Protein AF-A0A3F2UBK2-F1 (afdb_monomer_lite)

Radius of gyration: 45.99 Å; chains: 1; bounding box: 93×70×122 Å

Sequence (654 aa):
MHARNYDQEHGFIRPSEVDFTRLNERGIDLSGRGFVRSNEHEFPAFAGLAPAINQAPTLALGSQAQVELGTRAETPASLTAFESLMGTPAGGILGFADDSTPEYSLARVQADAPEFAAMERPVNWAIPLAWDEVSMADVAAGKHDATFIAMAETIAEHQTEDSNPLLYVRPGWEANNEYPWKISSGPDNAFDPKLADDYVDAFQHVATLFRSVDDRFRIEWNQNYSKADANGVFHDLNEIYPGDDYVDVVGVDAYNVARFSGQDDPVTAWDYKADAPFGLNWFSDFAAAHGKPLALTEWGIDSDNFGSYADELAEFVRTNNVIYTNYWNADARTNGDDTLTDGSKPATAAAIADAFGPEGNSTLIPGKQSGLIVEAGTDAEGAALAGTASARIWAVASDPDVIDRVTFDTTGWNAIDATHFEKNGVYGSAVLDTGAGVITYTLDNARDATDALTDTDSVTDDFSVTVRDRSGATATQTAQFAIEGANDAIYSGEAGNDVSDLDNAGEQVAERAAEATDTVRTGFTHLLDDNIEKLELSHAGDAWGIGKDILSGGADSFVFDTPPDPRRDADVIADFDPTLDRFELDQDVFRNSPVGELAASAFVTDRSASADDHVIYDGMTGALFYDSDGGADHLQFANLTPLLVPSSDDFFFV

Secondary structure (DSSP, 8-state):
-------SSS-PPPTT---GGGSGGGT---TT---------PPP-------------------PPP--EEE--SSHHHHHHHHHHHTS--S-EEEE--SS-HHHHHHHHHHHHHHHHTTTS-EEEEE-S-BTTB-HHHHHTTTTHHHHHHHHHHHHHHS-TTT-SSEEEEETTTTTSSSTT-SEETTTTEE-HHHHHHHHHHHHHHHHHHHHH-TTEEEEEEEETT-B-TTSPBP-GGGG---TTT-SEEEEE--B-HHHHS--SHHHHHHHHHHSTT-HHHHHHHHHHTT--EEEEEE-B--SS-HHHHHHHHHHHHHTTEEEEEE--SB-TTS-B---TTSS-HHHHHHHHHHHSPPPPPEEEEPPPSS-EE--EE-TTSPEE--B-EEEEEEEEE-SSTT---EEE-TTSEESSSSEEEEE-SSEEEEEETTTTEEEEEE-TTSTTTTT--TT-EEEEEEEEEEE-SSS-EEEEEEEEEEE----EE---SSS--EEE-SSTT-EE---TT-S--EEEESS--PPPTT--EEEE--SSSSS--S--EE--SS-EEEE-S--BTTTB-EEESS--TTT-EEEE-TTTSTTS-SEEPPTTSEEESS---TT--EEE-TTT-EEEE-SSSSS--EEEEEESS-----GGGEEE-

Foldseek 3Di:
DDDDDDDDDDDDDDPPDDDPPPPVVPPDDPPPDDDDDDPDDDDDDPDDDDDDDDDDDPPPPDQDDFFFAAAADQALVSQVLLCVLLVHHGQEHEEEQDQADLVSSLVRLLVRLLRRLVSLHAYAYEAELAHPPGALQCLLVVVSLVSLLSSLLSNDVSQDCVSYVAHHYEYHAALCDPGSLHQADDPFRHGDLVSLVSLLSSLQSSLVSNCVNPVSYAYEHEHEAQDAISVRDDDDCVSNDNDLVSHQEYEYAQEDQCPPPVPVDQVVSLVCQCDHDRHPVVSLVVCVVSVHAYEDAEYFYQAQPNLVNLLVVLVSCSVGRYNHYYYHQAQPVVRHGRHPSVVPRSNNSVSNSLSNPDFDQWDWDKAPKADAFEAWAADLQQHIDDTRFKTKIAGDGDGPRPNWPWFKDCVPWDDPDPQWTKDDWQQWIWIGGRVRRMIMTGGDNPHPSQVQAAQPDKDWTWDKIWIATPSGRIDIDIDIHIYGYYAHEDEPDDQDAEEAEDPHARYAYHDDAPGDAYEYEYLAAHEHDPPHEEYDPDPPDDDGHWAAYEDEYDQYEAEDDAAFDQVTAAYEDAHDDQVRAAYEYECVRLDDADFFQADQQQEEEPDQFAQSHAWYAYLVFQWIWGDRGSDNDTGTRYGYPPSDDHGSRRYGYD

Structure (mmCIF, N/CA/C/O backbone):
data_AF-A0A3F2UBK2-F1
#
_entry.id   AF-A0A3F2UBK2-F1
#
loop_
_atom_site.group_PDB
_atom_site.id
_atom_site.type_symbol
_atom_site.label_atom_id
_atom_site.label_alt_id
_atom_site.label_comp_id
_atom_site.label_asym_id
_atom_site.label_entity_id
_atom_site.label_seq_id
_atom_site.pdbx_PDB_ins_code
_atom_site.Cartn_x
_atom_site.Cartn_y
_atom_site.Cartn_z
_atom_site.occupancy
_atom_site.B_iso_or_equiv
_atom_site.auth_seq_id
_atom_site.auth_comp_id
_atom_site.auth_asym_id
_atom_site.auth_atom_id
_atom_site.pdbx_PDB_model_num
ATOM 1 N N . MET A 1 1 ? -13.807 10.734 -36.671 1.00 27.31 1 MET A N 1
ATOM 2 C CA . MET A 1 1 ? -14.129 12.060 -37.253 1.00 27.31 1 MET A CA 1
ATOM 3 C C . MET A 1 1 ? -15.041 12.778 -36.256 1.00 27.31 1 MET A C 1
ATOM 5 O O . MET A 1 1 ? -16.164 12.339 -36.063 1.00 27.31 1 MET A O 1
ATOM 9 N N . HIS A 1 2 ? -14.520 13.769 -35.524 1.00 26.89 2 HIS A N 1
ATOM 10 C CA . HIS A 1 2 ? -15.224 14.465 -34.437 1.00 26.89 2 HIS A CA 1
ATOM 11 C C . HIS A 1 2 ? -16.294 15.436 -34.955 1.00 26.89 2 HIS A C 1
ATOM 13 O O . HIS A 1 2 ? -16.013 16.223 -35.857 1.00 26.89 2 HIS A O 1
ATOM 19 N N . ALA A 1 3 ? -17.454 15.479 -34.297 1.00 24.67 3 ALA A N 1
ATOM 20 C CA . ALA A 1 3 ? -18.293 16.673 -34.255 1.00 24.67 3 ALA A CA 1
ATOM 21 C C . ALA A 1 3 ? -18.170 17.287 -32.854 1.00 24.67 3 ALA A C 1
ATOM 23 O O . ALA A 1 3 ? -18.709 16.767 -31.881 1.00 24.67 3 ALA A O 1
ATOM 24 N N . ARG A 1 4 ? -17.388 18.367 -32.764 1.00 31.30 4 ARG A N 1
ATOM 25 C CA . ARG A 1 4 ? -17.315 19.262 -31.605 1.00 31.30 4 ARG A CA 1
ATOM 26 C C . ARG A 1 4 ? -18.463 20.263 -31.721 1.00 31.30 4 ARG A C 1
ATOM 28 O O . ARG A 1 4 ? -18.585 20.888 -32.771 1.00 31.30 4 ARG A O 1
ATOM 35 N N . ASN A 1 5 ? -19.231 20.470 -30.656 1.00 28.77 5 ASN A N 1
ATOM 36 C CA . ASN A 1 5 ? -20.036 21.681 -30.517 1.00 28.77 5 ASN A CA 1
ATOM 37 C C . ASN A 1 5 ? -19.315 22.632 -29.564 1.00 28.77 5 ASN A C 1
ATOM 39 O O . ASN A 1 5 ? -19.256 22.414 -28.359 1.00 28.77 5 ASN A O 1
ATOM 43 N N . TYR A 1 6 ? -18.732 23.659 -30.171 1.00 25.03 6 TYR A N 1
ATOM 44 C CA . TYR A 1 6 ? -18.186 24.856 -29.554 1.00 25.03 6 TYR A CA 1
ATOM 45 C C . TYR A 1 6 ? -19.222 25.962 -29.800 1.00 25.03 6 TYR A C 1
ATOM 47 O O . TYR A 1 6 ? -19.538 26.231 -30.959 1.00 25.03 6 TYR A O 1
ATOM 55 N N . ASP A 1 7 ? -19.781 26.556 -28.745 1.00 31.80 7 ASP A N 1
ATOM 56 C CA . ASP A 1 7 ? -20.582 27.785 -28.835 1.00 31.80 7 ASP A CA 1
ATOM 57 C C . ASP A 1 7 ? -19.745 28.949 -28.283 1.00 31.80 7 ASP A C 1
ATOM 59 O O . ASP A 1 7 ? -19.176 28.861 -27.194 1.00 31.80 7 ASP A O 1
ATOM 63 N N . GLN A 1 8 ? -19.618 30.009 -29.081 1.00 34.53 8 GLN A N 1
ATOM 64 C CA . GLN A 1 8 ? -18.670 31.109 -28.908 1.00 34.53 8 GLN A CA 1
ATOM 65 C C . GLN A 1 8 ? -19.148 32.249 -27.999 1.00 34.53 8 GLN A C 1
ATOM 67 O O . GLN A 1 8 ? -18.386 33.197 -27.829 1.00 34.53 8 GLN A O 1
ATOM 72 N N . GLU A 1 9 ? -20.337 32.200 -27.386 1.00 34.19 9 GLU A N 1
ATOM 73 C CA . GLU A 1 9 ? -20.839 33.379 -26.649 1.00 34.19 9 GLU A CA 1
ATOM 74 C C . GLU A 1 9 ? -21.073 33.234 -25.133 1.00 34.19 9 GLU A C 1
ATOM 76 O O . GLU A 1 9 ? -21.303 34.261 -24.502 1.00 34.19 9 GLU A O 1
ATOM 81 N N . HIS A 1 10 ? -20.957 32.055 -24.492 1.00 41.38 10 HIS A N 1
ATOM 82 C CA . HIS A 1 10 ? -21.396 31.936 -23.076 1.00 41.38 10 HIS A CA 1
ATOM 83 C C . HIS A 1 10 ? -20.532 31.131 -22.078 1.00 41.38 10 HIS A C 1
ATOM 85 O O . HIS A 1 10 ? -20.953 30.968 -20.937 1.00 41.38 10 HIS A O 1
ATOM 91 N N . GLY A 1 11 ? -19.301 30.724 -22.407 1.00 35.19 11 GLY A N 1
ATOM 92 C CA . GLY A 1 11 ? -18.378 30.123 -21.422 1.00 35.19 11 GLY A CA 1
ATOM 93 C C . GLY A 1 11 ? -18.805 28.750 -20.857 1.00 35.19 11 GLY A C 1
ATOM 94 O O . GLY A 1 11 ? -19.881 28.236 -21.144 1.00 35.19 11 GLY A O 1
ATOM 95 N N . PHE A 1 12 ? -17.910 28.117 -20.089 1.00 29.16 12 PHE A N 1
ATOM 96 C CA . PHE A 1 12 ? -18.082 26.765 -19.536 1.00 29.16 12 PHE A CA 1
ATOM 97 C C . PHE A 1 12 ? -19.165 26.712 -18.444 1.00 29.16 12 PHE A C 1
ATOM 99 O O . PHE A 1 12 ? -19.063 27.419 -17.442 1.00 29.16 12 PHE A O 1
ATOM 106 N N . ILE A 1 13 ? -20.142 25.809 -18.581 1.00 31.69 13 ILE A N 1
ATOM 107 C CA . ILE A 1 13 ? -21.037 25.407 -17.483 1.00 31.69 13 ILE A CA 1
ATOM 108 C C . ILE A 1 13 ? -20.460 24.135 -16.846 1.00 31.69 13 ILE A C 1
ATOM 110 O O . ILE A 1 13 ? -20.174 23.167 -17.549 1.00 31.69 13 ILE A O 1
ATOM 114 N N . ARG A 1 14 ? -20.252 24.155 -15.522 1.00 32.41 14 ARG A N 1
ATOM 115 C CA . ARG A 1 14 ? -19.704 23.031 -14.741 1.00 32.41 14 ARG A CA 1
ATOM 116 C C . ARG A 1 14 ? -20.773 21.946 -14.497 1.00 32.41 14 ARG A C 1
ATOM 118 O O . ARG A 1 14 ? -21.949 22.294 -14.410 1.00 32.41 14 ARG A O 1
ATOM 125 N N . PRO A 1 15 ? -20.403 20.669 -14.283 1.00 30.92 15 PRO A N 1
ATOM 126 C CA . PRO A 1 15 ? -21.354 19.570 -14.053 1.00 30.92 15 PRO A CA 1
ATOM 127 C C . PRO A 1 15 ? -22.117 19.569 -12.710 1.00 30.92 15 PRO A C 1
ATOM 129 O O . PRO A 1 15 ? -22.737 18.564 -12.381 1.00 30.92 15 PRO A O 1
ATOM 132 N N . SER A 1 16 ? -22.107 20.649 -11.923 1.00 34.97 16 SER A N 1
ATOM 133 C CA . SER A 1 16 ? -22.693 20.675 -10.570 1.00 34.97 16 SER A CA 1
ATOM 134 C C . SER A 1 16 ? -24.011 21.455 -10.436 1.00 34.97 16 SER A C 1
ATOM 136 O O . SER A 1 16 ? -24.446 21.705 -9.317 1.00 34.97 16 SER A O 1
ATOM 138 N N . GLU A 1 17 ? -24.674 21.847 -11.529 1.00 37.78 17 GLU A N 1
ATOM 139 C CA . GLU A 1 17 ? -25.935 22.618 -11.473 1.00 37.78 17 GLU A CA 1
ATOM 140 C C . GLU A 1 17 ? -27.055 22.030 -12.351 1.00 37.78 17 GLU A C 1
ATOM 142 O O . GLU A 1 17 ? -27.660 22.721 -13.171 1.00 37.78 17 GLU A O 1
ATOM 147 N N . VAL A 1 18 ? -27.378 20.744 -12.172 1.00 36.78 18 VAL A N 1
ATOM 148 C CA . VAL A 1 18 ? -28.611 20.163 -12.735 1.00 36.78 18 VAL A CA 1
ATOM 149 C C . VAL A 1 18 ? -29.596 19.860 -11.608 1.00 36.78 18 VAL A C 1
ATOM 151 O O . VAL A 1 18 ? -29.528 18.826 -10.951 1.00 36.78 18 VAL A O 1
ATOM 154 N N . ASP A 1 19 ? -30.531 20.785 -11.391 1.00 34.44 19 ASP A N 1
ATOM 155 C CA . ASP A 1 19 ? -31.712 20.583 -10.548 1.00 34.44 19 ASP A CA 1
ATOM 156 C C . ASP A 1 19 ? -32.736 19.713 -11.303 1.00 34.44 19 ASP A C 1
ATOM 158 O O . ASP A 1 19 ? -33.388 20.150 -12.260 1.00 34.44 19 ASP A O 1
ATOM 162 N N . PHE A 1 20 ? -32.873 18.455 -10.876 1.00 38.94 20 PHE A N 1
ATOM 163 C CA . PHE A 1 20 ? -33.755 17.453 -11.485 1.00 38.94 20 PHE A CA 1
ATOM 164 C C . PHE A 1 20 ? -35.255 17.703 -11.250 1.00 38.94 20 PHE A C 1
ATOM 166 O O . PHE A 1 20 ? -36.094 16.971 -11.778 1.00 38.94 20 PHE A O 1
ATOM 173 N N . THR A 1 21 ? -35.636 18.764 -10.536 1.00 35.66 21 THR A N 1
ATOM 174 C CA . THR A 1 21 ? -37.041 19.027 -10.187 1.00 35.66 21 THR A CA 1
ATOM 175 C C . THR A 1 21 ? -37.820 19.763 -11.291 1.00 35.66 21 THR A C 1
ATOM 177 O O . THR A 1 21 ? -39.036 19.921 -11.195 1.00 35.66 21 THR A O 1
ATOM 180 N N . ARG A 1 22 ? -37.168 20.189 -12.387 1.00 37.19 22 ARG A N 1
ATOM 181 C CA . ARG A 1 22 ? -37.792 21.038 -13.429 1.00 37.19 22 ARG A CA 1
ATOM 182 C C . ARG A 1 22 ? -38.066 20.395 -14.793 1.00 37.19 22 ARG A C 1
ATOM 184 O O . ARG A 1 22 ? -38.371 21.108 -15.749 1.00 37.19 22 ARG A O 1
ATOM 191 N N . LEU A 1 23 ? -38.018 19.067 -14.909 1.00 39.59 23 LEU A N 1
ATOM 192 C CA . LEU A 1 23 ? -38.241 18.380 -16.195 1.00 39.59 23 LEU A CA 1
ATOM 193 C C . LEU A 1 23 ? -39.677 17.880 -16.442 1.00 39.59 23 LEU A C 1
ATOM 195 O O . LEU A 1 23 ? -40.017 17.594 -17.589 1.00 39.59 23 LEU A O 1
ATOM 199 N N . ASN A 1 24 ? -40.567 17.890 -15.443 1.00 38.03 24 ASN A N 1
ATOM 200 C CA . ASN A 1 24 ? -41.966 17.470 -15.637 1.00 38.03 24 ASN A CA 1
ATOM 201 C C . ASN A 1 24 ? -42.891 18.543 -16.246 1.00 38.03 24 ASN A C 1
ATOM 203 O O . ASN A 1 24 ? -43.975 18.211 -16.718 1.00 38.03 24 ASN A O 1
ATOM 207 N N . GLU A 1 25 ? -42.475 19.810 -16.328 1.00 41.00 25 GLU A N 1
ATOM 208 C CA . GLU A 1 25 ? -43.293 20.876 -16.940 1.00 41.00 25 GLU A CA 1
ATOM 209 C C . GLU A 1 25 ? -43.112 20.996 -18.467 1.00 41.00 25 GLU A C 1
ATOM 211 O O . GLU A 1 25 ? -43.756 21.826 -19.108 1.00 41.00 25 GLU A O 1
ATOM 216 N N . ARG A 1 26 ? -42.255 20.164 -19.083 1.00 41.78 26 ARG A N 1
ATOM 217 C CA . ARG A 1 26 ? -41.932 20.230 -20.524 1.00 41.78 26 ARG A CA 1
ATOM 218 C C . ARG A 1 26 ? -42.408 19.042 -21.368 1.00 41.78 26 ARG A C 1
ATOM 220 O O . ARG A 1 26 ? -42.076 18.981 -22.547 1.00 41.78 26 ARG A O 1
ATOM 227 N N . GLY A 1 27 ? -43.233 18.151 -20.816 1.00 37.38 27 GLY A N 1
ATOM 228 C CA . GLY A 1 27 ? -43.979 17.162 -21.607 1.00 37.38 27 GLY A CA 1
ATOM 229 C C . GLY A 1 27 ? -43.125 16.115 -22.332 1.00 37.38 27 GLY A C 1
ATOM 230 O O . GLY A 1 27 ? -43.483 15.705 -23.434 1.00 37.38 27 GLY A O 1
ATOM 231 N N . ILE A 1 28 ? -42.008 15.684 -21.737 1.00 39.81 28 ILE A N 1
ATOM 232 C CA . ILE A 1 28 ? -41.217 14.555 -22.246 1.00 39.81 28 ILE A CA 1
ATOM 233 C C . ILE A 1 28 ? -41.655 13.290 -21.504 1.00 39.81 28 ILE A C 1
ATOM 235 O O . ILE A 1 28 ? -41.402 13.137 -20.313 1.00 39.81 28 ILE A O 1
ATOM 239 N N . ASP A 1 29 ? -42.336 12.399 -22.219 1.00 39.56 29 ASP A N 1
ATOM 240 C CA . ASP A 1 29 ? -42.738 11.076 -21.740 1.00 39.56 29 ASP A CA 1
ATOM 241 C C . ASP A 1 29 ? -41.525 10.126 -21.730 1.00 39.56 29 ASP A C 1
ATOM 243 O O . ASP A 1 29 ? -40.893 9.900 -22.764 1.00 39.56 29 ASP A O 1
ATOM 247 N N . LEU A 1 30 ? -41.189 9.589 -20.552 1.00 45.59 30 LEU A N 1
ATOM 248 C CA . LEU A 1 30 ? -40.104 8.618 -20.346 1.00 45.59 30 LEU A CA 1
ATOM 249 C C . LEU A 1 30 ? -40.609 7.178 -20.155 1.00 45.59 30 LEU A C 1
ATOM 251 O O . LEU A 1 30 ? -39.835 6.291 -19.789 1.00 45.59 30 LEU A O 1
ATOM 255 N N . SER A 1 31 ? -41.878 6.892 -20.446 1.00 34.06 31 SER A N 1
ATOM 256 C CA . SER A 1 31 ? -42.402 5.527 -20.406 1.00 34.06 31 SER A CA 1
ATOM 257 C C . SER A 1 31 ? -42.026 4.745 -21.675 1.00 34.06 31 SER A C 1
ATOM 259 O O . SER A 1 31 ? -42.809 4.563 -22.602 1.00 34.06 31 SER A O 1
ATOM 261 N N . GLY A 1 32 ? -40.777 4.270 -21.748 1.00 34.62 32 GLY A N 1
ATOM 262 C CA . GLY A 1 32 ? -40.382 3.374 -22.844 1.00 34.62 32 GLY A CA 1
ATOM 263 C C . GLY A 1 32 ? -38.911 2.998 -22.995 1.00 34.62 32 GLY A C 1
ATOM 264 O O . GLY A 1 32 ? -38.587 2.296 -23.949 1.00 34.62 32 GLY A O 1
ATOM 265 N N . ARG A 1 33 ? -37.998 3.422 -22.113 1.00 31.66 33 ARG A N 1
ATOM 266 C CA . ARG A 1 33 ? -36.583 3.026 -22.214 1.00 31.66 33 ARG A CA 1
ATOM 267 C C . ARG A 1 33 ? -36.104 2.416 -20.907 1.00 31.66 33 ARG A C 1
ATOM 269 O O . ARG A 1 33 ? -35.855 3.120 -19.937 1.00 31.66 33 ARG A O 1
ATOM 276 N N . GLY A 1 34 ? -36.007 1.089 -20.904 1.00 27.08 34 GLY A N 1
ATOM 277 C CA . GLY A 1 34 ? -35.256 0.358 -19.894 1.00 27.08 34 GLY A CA 1
ATOM 278 C C . GLY A 1 34 ? -33.778 0.728 -19.985 1.00 27.08 34 GLY A C 1
ATOM 279 O O . GLY A 1 34 ? -33.221 0.817 -21.079 1.00 27.08 34 GLY A O 1
ATOM 280 N N . PHE A 1 35 ? -33.160 0.953 -18.831 1.00 25.28 35 PHE A N 1
ATOM 281 C CA . PHE A 1 35 ? -31.713 1.019 -18.706 1.00 25.28 35 PHE A CA 1
ATOM 282 C C . PHE A 1 35 ? -31.138 -0.367 -19.021 1.00 25.28 35 PHE A C 1
ATOM 284 O O . PHE A 1 35 ? -31.395 -1.329 -18.301 1.00 25.28 35 PHE A O 1
ATOM 291 N N . VAL A 1 36 ? -30.372 -0.465 -20.106 1.00 25.42 36 VAL A N 1
ATOM 292 C CA . VAL A 1 36 ? -29.527 -1.619 -20.426 1.00 25.42 36 VAL A CA 1
ATOM 293 C C . VAL A 1 36 ? -28.095 -1.102 -20.497 1.00 25.42 36 VAL A C 1
ATOM 295 O O . VAL A 1 36 ? -27.824 -0.145 -21.220 1.00 25.42 36 VAL A O 1
ATOM 298 N N . ARG A 1 37 ? -27.198 -1.719 -19.716 1.00 28.27 37 ARG A N 1
ATOM 299 C CA . ARG A 1 37 ? -25.742 -1.542 -19.812 1.00 28.27 37 ARG A CA 1
ATOM 300 C C . ARG A 1 37 ? -25.311 -1.868 -21.244 1.00 28.27 37 ARG A C 1
ATOM 302 O O . ARG A 1 37 ? -25.511 -2.997 -21.681 1.00 28.27 37 ARG A O 1
ATOM 309 N N . SER A 1 38 ? -24.742 -0.910 -21.970 1.00 27.09 38 SER A N 1
ATOM 310 C CA . SER A 1 38 ? -24.251 -1.132 -23.331 1.00 27.09 38 SER A CA 1
ATOM 311 C C . SER A 1 38 ? -22.740 -1.370 -23.329 1.00 27.09 38 SER A C 1
ATOM 313 O O . SER A 1 38 ? -21.962 -0.424 -23.421 1.00 27.09 38 SER A O 1
ATOM 315 N N . ASN A 1 39 ? -22.346 -2.642 -23.275 1.00 29.31 39 ASN A N 1
ATOM 316 C CA . ASN A 1 39 ? -21.213 -3.104 -24.070 1.00 29.31 39 ASN A CA 1
ATOM 317 C C . ASN A 1 39 ? -21.743 -3.235 -25.497 1.00 29.31 39 ASN A C 1
ATOM 319 O O . ASN A 1 39 ? -22.576 -4.105 -25.714 1.00 29.31 39 ASN A O 1
ATOM 323 N N . GLU A 1 40 ? -21.331 -2.358 -26.413 1.00 28.78 40 GLU A N 1
ATOM 324 C CA . GLU A 1 40 ? -21.306 -2.592 -27.867 1.00 28.78 40 GLU A CA 1
ATOM 325 C C . GLU A 1 40 ? -20.831 -1.316 -28.585 1.00 28.78 40 GLU A C 1
ATOM 327 O O . GLU A 1 40 ? -21.586 -0.363 -28.767 1.00 28.78 40 GLU A O 1
ATOM 332 N N . HIS A 1 41 ? -19.574 -1.313 -29.035 1.00 27.73 41 HIS A N 1
ATOM 333 C CA . HIS A 1 41 ? -19.190 -0.624 -30.264 1.00 27.73 41 HIS A CA 1
ATOM 334 C C . HIS A 1 41 ? -18.213 -1.507 -31.051 1.00 27.73 41 HIS A C 1
ATOM 336 O O . HIS A 1 41 ? -17.184 -1.944 -30.544 1.00 27.73 41 HIS A O 1
ATOM 342 N N . GLU A 1 42 ? -18.613 -1.811 -32.284 1.00 24.31 42 GLU A N 1
ATOM 343 C CA . GLU A 1 42 ? -17.967 -2.712 -33.236 1.00 24.31 42 GLU A CA 1
ATOM 344 C C . GLU A 1 42 ? -16.611 -2.173 -33.736 1.00 24.31 42 GLU A C 1
ATOM 346 O O . GLU A 1 42 ? -16.528 -1.059 -34.256 1.00 24.31 42 GLU A O 1
ATOM 351 N N . PHE A 1 43 ? -15.570 -3.010 -33.670 1.00 26.58 43 PHE A N 1
ATOM 352 C CA . PHE A 1 43 ? -14.348 -2.897 -34.477 1.00 26.58 43 PHE A CA 1
ATOM 353 C C . PHE A 1 43 ? -14.468 -3.776 -35.741 1.00 26.58 43 PHE A C 1
ATOM 355 O O . PHE A 1 43 ? -15.165 -4.795 -35.717 1.00 26.58 43 PHE A O 1
ATOM 362 N N . PRO A 1 44 ? -13.811 -3.427 -36.866 1.00 26.73 44 PRO A N 1
ATOM 363 C CA . PRO A 1 44 ? -13.922 -4.193 -38.102 1.00 26.73 44 PRO A CA 1
ATOM 364 C C . PRO A 1 44 ? -13.219 -5.561 -38.002 1.00 26.73 44 PRO A C 1
ATOM 366 O O . PRO A 1 44 ? -12.048 -5.667 -37.660 1.00 26.73 44 PRO A O 1
ATOM 369 N N . ALA A 1 45 ? -13.992 -6.590 -38.345 1.00 24.27 45 ALA A N 1
ATOM 370 C CA . ALA A 1 45 ? -13.698 -8.014 -38.510 1.00 24.27 45 ALA A CA 1
ATOM 371 C C . ALA A 1 45 ? -12.226 -8.469 -38.677 1.00 24.27 45 ALA A C 1
ATOM 373 O O . ALA A 1 45 ? -11.661 -8.382 -39.767 1.00 24.27 45 ALA A O 1
ATOM 374 N N . PHE A 1 46 ? -11.720 -9.195 -37.673 1.00 26.69 46 PHE A N 1
ATOM 375 C CA . PHE A 1 46 ? -10.871 -10.374 -37.883 1.00 26.69 46 PHE A CA 1
ATOM 376 C C . PHE A 1 46 ? -11.709 -11.629 -37.613 1.00 26.69 46 PHE A C 1
ATOM 378 O O . PHE A 1 46 ? -12.003 -11.989 -36.476 1.00 26.69 46 PHE A O 1
ATOM 385 N N . ALA A 1 47 ? -12.165 -12.275 -38.685 1.00 26.11 47 ALA A N 1
ATOM 386 C CA . ALA A 1 47 ? -12.891 -13.533 -38.616 1.00 26.11 47 ALA A CA 1
ATOM 387 C C . ALA A 1 47 ? -11.906 -14.706 -38.676 1.00 26.11 47 ALA A C 1
ATOM 389 O O . ALA A 1 47 ? -11.256 -14.907 -39.701 1.00 26.11 47 ALA A O 1
ATOM 390 N N . GLY A 1 48 ? -11.876 -15.526 -37.624 1.00 27.16 48 GLY A N 1
ATOM 391 C CA . GLY A 1 48 ? -11.404 -16.906 -37.725 1.00 27.16 48 GLY A CA 1
ATOM 392 C C . GLY A 1 48 ? -10.591 -17.402 -36.538 1.00 27.16 48 GLY A C 1
ATOM 393 O O . GLY A 1 48 ? -9.371 -17.381 -36.608 1.00 27.16 48 GLY A O 1
ATOM 394 N N . LEU A 1 49 ? -11.310 -17.934 -35.539 1.00 25.47 49 LEU A N 1
ATOM 395 C CA . LEU A 1 49 ? -10.981 -19.046 -34.620 1.00 25.47 49 LEU A CA 1
ATOM 396 C C . LEU A 1 49 ? -11.311 -18.696 -33.160 1.00 25.47 49 LEU A C 1
ATOM 398 O O . LEU A 1 49 ? -10.437 -18.419 -32.353 1.00 25.47 49 LEU A O 1
ATOM 402 N N . ALA A 1 50 ? -12.596 -18.788 -32.810 1.00 23.17 50 ALA A N 1
ATOM 403 C CA . ALA A 1 50 ? -13.002 -19.092 -31.440 1.00 23.17 50 ALA A CA 1
ATOM 404 C C . ALA A 1 50 ? -13.234 -20.608 -31.339 1.00 23.17 50 ALA A C 1
ATOM 406 O O . ALA A 1 50 ? -13.874 -21.193 -32.223 1.00 23.17 50 ALA A O 1
ATOM 407 N N . PRO A 1 51 ? -12.794 -21.237 -30.241 1.00 28.23 51 PRO A N 1
ATOM 408 C CA . PRO A 1 51 ? -13.815 -21.825 -29.391 1.00 28.23 51 PRO A CA 1
ATOM 409 C C . PRO A 1 51 ? -13.628 -21.487 -27.905 1.00 28.23 51 PRO A C 1
ATOM 411 O O . PRO A 1 51 ? -12.566 -21.676 -27.332 1.00 28.23 51 PRO A O 1
ATOM 414 N N . ALA A 1 52 ? -14.748 -21.069 -27.311 1.00 28.30 52 ALA A N 1
ATOM 415 C CA . ALA A 1 52 ? -15.167 -21.292 -25.928 1.00 28.30 52 ALA A CA 1
ATOM 416 C C . ALA A 1 52 ? -14.176 -20.956 -24.795 1.00 28.30 52 ALA A C 1
ATOM 418 O O . ALA A 1 52 ? -13.500 -21.837 -24.274 1.00 28.30 52 ALA A O 1
ATOM 419 N N . ILE A 1 53 ? -14.262 -19.725 -24.281 1.00 27.75 53 ILE A N 1
ATOM 420 C CA . ILE A 1 53 ? -13.966 -19.434 -22.871 1.00 27.75 53 ILE A CA 1
ATOM 421 C C . ILE A 1 53 ? -15.315 -19.222 -22.178 1.00 27.75 53 ILE A C 1
ATOM 423 O O . ILE A 1 53 ? -15.852 -18.121 -22.130 1.00 27.75 53 ILE A O 1
ATOM 427 N N . ASN A 1 54 ? -15.917 -20.317 -21.714 1.00 28.16 54 ASN A N 1
ATOM 428 C CA . ASN A 1 54 ? -16.988 -20.262 -20.726 1.00 28.16 54 ASN A CA 1
ATOM 429 C C . ASN A 1 54 ? -16.338 -20.438 -19.354 1.00 28.16 54 ASN A C 1
ATOM 431 O O . ASN A 1 54 ? -15.727 -21.473 -19.109 1.00 28.16 54 ASN A O 1
ATOM 435 N N . GLN A 1 55 ? -16.543 -19.442 -18.490 1.00 27.97 55 GLN A N 1
ATOM 436 C CA . GLN A 1 55 ? -16.257 -19.455 -17.053 1.00 27.97 55 GLN A CA 1
ATOM 437 C C . GLN A 1 55 ? -14.777 -19.655 -16.697 1.00 27.97 55 GLN A C 1
ATOM 439 O O . GLN A 1 55 ? -14.342 -20.750 -16.348 1.00 27.97 55 GLN A O 1
ATOM 444 N N . ALA A 1 56 ? -14.020 -18.553 -16.705 1.00 23.67 56 ALA A N 1
ATOM 445 C CA . ALA A 1 56 ? -12.870 -18.462 -15.815 1.00 23.67 56 ALA A CA 1
ATOM 446 C C . ALA A 1 56 ? -13.390 -18.610 -14.371 1.00 23.67 56 ALA A C 1
ATOM 448 O O . ALA A 1 56 ? -14.393 -17.972 -14.028 1.00 23.67 56 ALA A O 1
ATOM 449 N N . PRO A 1 57 ? -12.787 -19.470 -13.536 1.00 24.22 57 PRO A N 1
ATOM 450 C CA . PRO A 1 57 ? -13.131 -19.506 -12.128 1.00 24.22 57 PRO A CA 1
ATOM 451 C C . PRO A 1 57 ? -12.812 -18.130 -11.548 1.00 24.22 57 PRO A C 1
ATOM 453 O O . PRO A 1 57 ? -11.698 -17.632 -11.706 1.00 24.22 57 PRO A O 1
ATOM 456 N N . THR A 1 58 ? -13.779 -17.518 -10.872 1.00 27.11 58 THR A N 1
ATOM 457 C CA . THR A 1 58 ? -13.499 -16.457 -9.912 1.00 27.11 58 THR A CA 1
ATOM 458 C C . THR A 1 58 ? -12.621 -17.096 -8.840 1.00 27.11 58 THR A C 1
ATOM 460 O O . THR A 1 58 ? -13.114 -17.759 -7.928 1.00 27.11 58 THR A O 1
ATOM 463 N N . LEU A 1 59 ? -11.301 -17.010 -9.009 1.00 24.91 59 LEU A N 1
ATOM 464 C CA . LEU A 1 59 ? -10.374 -17.231 -7.915 1.00 24.91 59 LEU A CA 1
ATOM 465 C C . LEU A 1 59 ? -10.751 -16.181 -6.878 1.00 24.91 59 LEU A C 1
ATOM 467 O O . LEU A 1 59 ? -10.652 -14.984 -7.135 1.00 24.91 59 LEU A O 1
ATOM 471 N N . ALA A 1 60 ? -11.261 -16.636 -5.735 1.00 24.92 60 ALA A N 1
ATOM 472 C CA . ALA A 1 60 ? -11.238 -15.815 -4.545 1.00 24.92 60 ALA A CA 1
ATOM 473 C C . ALA A 1 60 ? -9.775 -15.394 -4.373 1.00 24.92 60 ALA A C 1
ATOM 475 O O . ALA A 1 60 ? -8.919 -16.257 -4.162 1.00 24.92 60 ALA A O 1
ATOM 476 N N . LEU A 1 61 ? -9.492 -14.104 -4.565 1.00 31.53 61 LEU A N 1
ATOM 477 C CA . LEU A 1 61 ? -8.238 -13.497 -4.150 1.00 31.53 61 LEU A CA 1
ATOM 478 C C . LEU A 1 61 ? -8.134 -13.796 -2.652 1.00 31.53 61 LEU A C 1
ATOM 480 O O . LEU A 1 61 ? -8.821 -13.185 -1.837 1.00 31.53 61 LEU A O 1
ATOM 484 N N . GLY A 1 62 ? -7.362 -14.825 -2.295 1.00 28.22 62 GLY A N 1
ATOM 485 C CA . GLY A 1 62 ? -6.848 -14.926 -0.937 1.00 28.22 62 GLY A CA 1
ATOM 486 C C . GLY A 1 62 ? -6.108 -13.626 -0.651 1.00 28.22 62 GLY A C 1
ATOM 487 O O . GLY A 1 62 ? -5.529 -13.062 -1.578 1.00 28.22 62 GLY A O 1
ATOM 488 N N . SER A 1 63 ? -6.178 -13.137 0.587 1.00 37.09 63 SER A N 1
ATOM 489 C CA . SER A 1 63 ? -5.498 -11.914 1.024 1.00 37.09 63 SER A CA 1
ATOM 490 C C . SER A 1 63 ? -4.082 -11.863 0.438 1.00 37.09 63 SER A C 1
ATOM 492 O O . SER A 1 63 ? -3.228 -12.661 0.841 1.00 37.09 63 SER A O 1
ATOM 494 N N . GLN A 1 64 ? -3.847 -11.001 -0.556 1.00 44.75 64 GLN A N 1
ATOM 495 C CA . GLN A 1 64 ? -2.484 -10.718 -0.986 1.00 44.75 64 GLN A CA 1
ATOM 496 C C . GLN A 1 64 ? -1.776 -10.085 0.210 1.00 44.75 64 GLN A C 1
ATOM 498 O O . GLN A 1 64 ? -2.366 -9.269 0.918 1.00 44.75 64 GLN A O 1
ATOM 503 N N . ALA A 1 65 ? -0.546 -10.520 0.485 1.00 52.12 65 ALA A N 1
ATOM 504 C CA . ALA A 1 65 ? 0.284 -9.825 1.456 1.00 52.12 65 ALA A CA 1
ATOM 505 C C . ALA A 1 65 ? 0.430 -8.365 1.003 1.00 52.12 65 ALA A C 1
ATOM 507 O O . ALA A 1 65 ? 0.531 -8.111 -0.199 1.00 52.12 65 ALA A O 1
ATOM 508 N N . GLN A 1 66 ? 0.408 -7.429 1.953 1.00 64.06 66 GLN A N 1
ATOM 509 C CA . GLN A 1 66 ? 0.598 -6.015 1.654 1.00 64.06 66 GLN A CA 1
ATOM 510 C C . GLN A 1 66 ? 1.907 -5.835 0.876 1.00 64.06 66 GLN A C 1
ATOM 512 O O . GLN A 1 66 ? 2.958 -6.329 1.287 1.00 64.06 66 GLN A O 1
ATOM 517 N N . VAL A 1 67 ? 1.831 -5.161 -0.271 1.00 75.12 67 VAL A N 1
ATOM 518 C CA . VAL A 1 67 ? 3.010 -4.821 -1.069 1.00 75.12 67 VAL A CA 1
ATOM 519 C C . VAL A 1 67 ? 3.744 -3.692 -0.356 1.00 75.12 67 VAL A C 1
ATOM 521 O O . VAL A 1 67 ? 3.252 -2.566 -0.301 1.00 75.12 67 VAL A O 1
ATOM 524 N N . GLU A 1 68 ? 4.911 -3.997 0.203 1.00 80.50 68 GLU A N 1
ATOM 525 C CA . GLU A 1 68 ? 5.761 -3.008 0.868 1.00 80.50 68 GLU A CA 1
ATOM 526 C C . GLU A 1 68 ? 6.350 -2.021 -0.152 1.00 80.50 68 GLU A C 1
ATOM 528 O O . GLU A 1 68 ? 6.805 -2.408 -1.234 1.00 80.50 68 GLU A O 1
ATOM 533 N N . LEU A 1 69 ? 6.370 -0.732 0.199 1.00 90.06 69 LEU A N 1
ATOM 534 C CA . LEU A 1 69 ? 6.897 0.313 -0.674 1.00 90.06 69 LEU A CA 1
ATOM 535 C C . LEU A 1 69 ? 8.427 0.257 -0.743 1.00 90.06 69 LEU A C 1
ATOM 537 O O . LEU A 1 69 ? 9.123 0.455 0.253 1.00 90.06 69 LEU A O 1
ATOM 541 N N . GLY A 1 70 ? 8.960 0.001 -1.934 1.00 91.62 70 GLY A N 1
ATOM 542 C CA . GLY A 1 70 ? 10.379 0.121 -2.247 1.00 91.62 70 GLY A CA 1
ATOM 543 C C . GLY A 1 70 ? 10.791 1.556 -2.574 1.00 91.62 70 GLY A C 1
ATOM 544 O O . GLY A 1 70 ? 9.966 2.468 -2.677 1.00 91.62 70 GLY A O 1
ATOM 545 N N . THR A 1 71 ? 12.089 1.775 -2.765 1.00 93.81 71 THR A N 1
ATOM 546 C CA . THR A 1 71 ? 12.617 3.108 -3.071 1.00 93.81 71 THR A CA 1
ATOM 547 C C . THR A 1 71 ? 13.856 3.071 -3.954 1.00 93.81 71 THR A C 1
ATOM 549 O O . THR A 1 71 ? 14.623 2.106 -3.963 1.00 93.81 71 THR A O 1
ATOM 552 N N . ARG A 1 72 ? 14.111 4.171 -4.663 1.00 89.56 72 ARG A N 1
ATOM 553 C CA . ARG A 1 72 ? 15.435 4.444 -5.224 1.00 89.56 72 ARG A CA 1
ATOM 554 C C . ARG A 1 72 ? 16.374 4.929 -4.116 1.00 89.56 72 ARG A C 1
ATOM 556 O O . ARG A 1 72 ? 16.413 6.118 -3.803 1.00 89.56 72 ARG A O 1
ATOM 563 N N . ALA A 1 73 ? 17.169 4.020 -3.558 1.00 81.12 73 ALA A N 1
ATOM 564 C CA . ALA A 1 73 ? 18.221 4.347 -2.598 1.00 81.12 73 ALA A CA 1
ATOM 565 C C . ALA A 1 73 ? 19.608 4.072 -3.189 1.00 81.12 73 ALA A C 1
ATOM 567 O O . ALA A 1 73 ? 19.925 2.945 -3.545 1.00 81.12 73 ALA A O 1
ATOM 568 N N . GLU A 1 74 ? 20.457 5.100 -3.248 1.00 79.31 74 GLU A N 1
ATOM 569 C CA . GLU A 1 74 ? 21.839 4.965 -3.738 1.00 79.31 74 GLU A CA 1
ATOM 570 C C . GLU A 1 74 ? 22.830 4.593 -2.627 1.00 79.31 74 GLU A C 1
ATOM 572 O O . GLU A 1 74 ? 23.940 4.162 -2.905 1.00 79.31 74 GLU A O 1
ATOM 577 N N . THR A 1 75 ? 22.463 4.795 -1.357 1.00 87.44 75 THR A N 1
ATOM 578 C CA . THR A 1 75 ? 23.346 4.573 -0.203 1.00 87.44 75 THR A CA 1
ATOM 579 C C . THR A 1 75 ? 22.569 4.039 1.006 1.00 87.44 75 THR A C 1
ATOM 581 O O . THR A 1 75 ? 21.362 4.286 1.118 1.00 87.44 75 THR A O 1
ATOM 584 N N . PRO A 1 76 ? 23.243 3.422 2.001 1.00 88.88 76 PRO A N 1
ATOM 585 C CA . PRO A 1 76 ? 22.570 2.997 3.231 1.00 88.88 76 PRO A CA 1
ATOM 586 C C . PRO A 1 76 ? 21.936 4.172 3.991 1.00 88.88 76 PRO A C 1
ATOM 588 O O . PRO A 1 76 ? 20.909 4.024 4.649 1.00 88.88 76 PRO A O 1
ATOM 591 N N . ALA A 1 77 ? 22.528 5.368 3.877 1.00 90.81 77 ALA A N 1
ATOM 592 C CA . ALA A 1 77 ? 22.016 6.577 4.513 1.00 90.81 77 ALA A CA 1
ATOM 593 C C . ALA A 1 77 ? 20.715 7.071 3.863 1.00 90.81 77 ALA A C 1
ATOM 595 O O . ALA A 1 77 ? 19.789 7.437 4.584 1.00 90.81 77 ALA A O 1
ATOM 596 N N . SER A 1 78 ? 20.624 7.054 2.527 1.00 90.69 78 SER A N 1
ATOM 597 C CA . SER A 1 78 ? 19.383 7.412 1.827 1.00 90.69 78 SER A CA 1
ATOM 598 C C . SER A 1 78 ? 18.268 6.404 2.096 1.00 90.69 78 SER A C 1
ATOM 600 O O . SER A 1 78 ? 17.132 6.821 2.294 1.00 90.69 78 SER A O 1
ATOM 602 N N . LEU A 1 79 ? 18.593 5.105 2.183 1.00 89.94 79 LEU A N 1
ATOM 603 C CA . LEU A 1 79 ? 17.619 4.080 2.563 1.00 89.94 79 LEU A CA 1
ATOM 604 C C . LEU A 1 79 ? 17.106 4.312 3.987 1.00 89.94 79 LEU A C 1
ATOM 606 O O . LEU A 1 79 ? 15.905 4.426 4.194 1.00 89.94 79 LEU A O 1
ATOM 610 N N . THR A 1 80 ? 18.014 4.487 4.953 1.00 91.69 80 THR A N 1
ATOM 611 C CA . THR A 1 80 ? 17.641 4.733 6.356 1.00 91.69 80 THR A CA 1
ATOM 612 C C . THR A 1 80 ? 16.756 5.973 6.496 1.00 91.69 80 THR A C 1
ATOM 614 O O . THR A 1 80 ? 15.812 5.977 7.285 1.00 91.69 80 THR A O 1
ATOM 617 N N . ALA A 1 81 ? 17.049 7.037 5.742 1.00 92.44 81 ALA A N 1
ATOM 618 C CA . ALA A 1 81 ? 16.246 8.255 5.754 1.00 92.44 81 ALA A CA 1
ATOM 619 C C . ALA A 1 81 ? 14.830 8.018 5.210 1.00 92.44 81 ALA A C 1
ATOM 621 O O . ALA A 1 81 ? 13.870 8.509 5.800 1.00 92.44 81 ALA A O 1
ATOM 622 N N . PHE A 1 82 ? 14.702 7.253 4.122 1.00 92.75 82 PHE A N 1
ATOM 623 C CA . PHE A 1 82 ? 13.410 6.889 3.546 1.00 92.75 82 PHE A CA 1
ATOM 624 C C . PHE A 1 82 ? 12.597 5.993 4.490 1.00 92.75 82 PHE A C 1
ATOM 626 O O . PHE A 1 82 ? 11.459 6.318 4.803 1.00 92.75 82 PHE A O 1
ATOM 633 N N . GLU A 1 83 ? 13.193 4.930 5.032 1.00 89.50 83 GLU A N 1
ATOM 634 C CA . GLU A 1 83 ? 12.525 4.026 5.983 1.00 89.50 83 GLU A CA 1
ATOM 635 C C . GLU A 1 83 ? 12.102 4.749 7.268 1.00 89.50 83 GLU A C 1
ATOM 637 O O . GLU A 1 83 ? 11.019 4.515 7.797 1.00 89.50 83 GLU A O 1
ATOM 642 N N . SER A 1 84 ? 12.924 5.689 7.750 1.00 90.31 84 SER A N 1
ATOM 643 C CA . SER A 1 84 ? 12.566 6.527 8.903 1.00 90.31 84 SER A CA 1
ATOM 644 C C . SER A 1 84 ? 11.365 7.428 8.616 1.00 90.31 84 SER A C 1
ATOM 646 O O . SER A 1 84 ? 10.606 7.728 9.534 1.00 90.31 84 SER A O 1
ATOM 648 N N . LEU A 1 85 ? 11.211 7.883 7.370 1.00 89.50 85 LEU A N 1
ATOM 649 C CA . LEU A 1 85 ? 10.081 8.703 6.944 1.00 89.50 85 LEU A CA 1
ATOM 650 C C . LEU A 1 85 ? 8.810 7.865 6.766 1.00 89.50 85 LEU A C 1
ATOM 652 O O . LEU A 1 85 ? 7.745 8.313 7.171 1.00 89.50 85 LEU A O 1
ATOM 656 N N . MET A 1 86 ? 8.928 6.665 6.192 1.00 87.56 86 MET A N 1
ATOM 657 C CA . MET A 1 86 ? 7.800 5.750 5.970 1.00 87.56 86 MET A CA 1
ATOM 658 C C . MET A 1 86 ? 7.371 5.000 7.239 1.00 87.56 86 MET A C 1
ATOM 660 O O . MET A 1 86 ? 6.283 4.443 7.287 1.00 87.56 86 MET A O 1
ATOM 664 N N . GLY A 1 87 ? 8.224 4.942 8.266 1.00 85.69 87 GLY A N 1
ATOM 665 C CA . GLY A 1 87 ? 7.946 4.210 9.506 1.00 85.69 87 GLY A CA 1
ATOM 666 C C . GLY A 1 87 ? 8.054 2.684 9.378 1.00 85.69 87 GLY A C 1
ATOM 667 O O . GLY A 1 87 ? 7.760 1.974 10.339 1.00 85.69 87 GLY A O 1
ATOM 668 N N . THR A 1 88 ? 8.509 2.180 8.228 1.00 82.56 88 THR A N 1
ATOM 669 C CA . THR A 1 88 ? 8.613 0.751 7.906 1.00 82.56 88 THR A CA 1
ATOM 670 C C . THR A 1 88 ? 9.845 0.458 7.049 1.00 82.56 88 THR A C 1
ATOM 672 O O . THR A 1 88 ? 10.306 1.353 6.330 1.00 82.56 88 THR A O 1
ATOM 675 N N . PRO A 1 89 ? 10.409 -0.764 7.111 1.00 84.88 89 PRO A N 1
ATOM 676 C CA . PRO A 1 89 ? 11.384 -1.226 6.131 1.00 84.88 89 PRO A CA 1
ATOM 677 C C . PRO A 1 89 ? 10.884 -1.049 4.693 1.00 84.88 89 PRO A C 1
ATOM 679 O O . PRO A 1 89 ? 9.716 -1.301 4.405 1.00 84.88 89 PRO A O 1
ATOM 682 N N . ALA A 1 90 ? 11.766 -0.631 3.787 1.00 88.12 90 ALA A N 1
ATOM 683 C CA . ALA A 1 90 ? 11.430 -0.550 2.370 1.00 88.12 90 ALA A CA 1
ATOM 684 C C . ALA A 1 90 ? 11.313 -1.962 1.781 1.00 88.12 90 ALA A C 1
ATOM 686 O O . ALA A 1 90 ? 12.176 -2.795 2.047 1.00 88.12 90 ALA A O 1
ATOM 687 N N . GLY A 1 91 ? 10.321 -2.208 0.924 1.00 84.50 91 GLY A N 1
ATOM 688 C CA . GLY A 1 91 ? 10.104 -3.526 0.305 1.00 84.50 91 GLY A CA 1
ATOM 689 C C . GLY A 1 91 ? 11.188 -3.944 -0.699 1.00 84.50 91 GLY A C 1
ATOM 690 O O . GLY A 1 91 ? 11.330 -5.120 -1.035 1.00 84.50 91 GLY A O 1
ATOM 691 N N . GLY A 1 92 ? 11.984 -2.987 -1.179 1.00 89.25 92 GLY A N 1
ATOM 692 C CA . GLY A 1 92 ? 13.060 -3.225 -2.133 1.00 89.25 92 GLY A CA 1
ATOM 693 C C . GLY A 1 92 ? 13.812 -1.956 -2.521 1.00 89.25 92 GLY A C 1
ATOM 694 O O . GLY A 1 92 ? 13.426 -0.837 -2.169 1.00 89.25 92 GLY A O 1
ATOM 695 N N . ILE A 1 93 ? 14.906 -2.151 -3.253 1.00 91.56 93 ILE A N 1
ATOM 696 C CA . ILE A 1 93 ? 15.747 -1.092 -3.810 1.00 91.56 93 ILE A CA 1
ATOM 697 C C . ILE A 1 93 ? 15.675 -1.152 -5.332 1.00 91.56 93 ILE A C 1
ATOM 699 O O . ILE A 1 93 ? 15.847 -2.213 -5.933 1.00 91.56 93 ILE A O 1
ATOM 703 N N . LEU A 1 94 ? 15.481 0.002 -5.962 1.00 93.12 94 LEU A N 1
ATOM 704 C CA . LEU A 1 94 ? 15.600 0.139 -7.409 1.00 93.12 94 LEU A CA 1
ATOM 705 C C . LEU A 1 94 ? 17.040 0.516 -7.799 1.00 93.12 94 LEU A C 1
ATOM 707 O O . LEU A 1 94 ? 17.503 1.620 -7.501 1.00 93.12 94 LEU A O 1
ATOM 711 N N . GLY A 1 95 ? 17.742 -0.411 -8.456 1.00 93.19 95 GLY A N 1
ATOM 712 C CA . GLY A 1 95 ? 19.122 -0.264 -8.922 1.00 93.19 95 GLY A CA 1
ATOM 713 C C . GLY A 1 95 ? 19.216 -0.066 -10.436 1.00 93.19 95 GLY A C 1
ATOM 714 O O . GLY A 1 95 ? 18.402 -0.591 -11.193 1.00 93.19 95 GLY A O 1
ATOM 715 N N . PHE A 1 96 ? 20.237 0.662 -10.894 1.00 94.69 96 PHE A N 1
ATOM 716 C CA . PHE A 1 96 ? 20.446 0.958 -12.315 1.00 94.69 96 PHE A CA 1
ATOM 717 C C . PHE A 1 96 ? 21.862 0.601 -12.742 1.00 94.69 96 PHE A C 1
ATOM 719 O O . PHE A 1 96 ? 22.839 1.067 -12.151 1.00 94.69 96 PHE A O 1
ATOM 726 N N . ALA A 1 97 ? 21.976 -0.169 -13.820 1.00 95.94 97 ALA A N 1
ATOM 727 C CA . ALA A 1 97 ? 23.193 -0.144 -14.609 1.00 95.94 97 ALA A CA 1
ATOM 728 C C . ALA A 1 97 ? 23.271 1.185 -15.384 1.00 95.94 97 ALA A C 1
ATOM 730 O O . ALA A 1 97 ? 22.256 1.742 -15.797 1.00 95.94 97 ALA A O 1
ATOM 731 N N . ASP A 1 98 ? 24.487 1.695 -15.569 1.00 93.62 98 ASP A N 1
ATOM 732 C CA . ASP A 1 98 ? 24.742 2.883 -16.392 1.00 93.62 98 ASP A CA 1
ATOM 733 C C . ASP A 1 98 ? 24.379 2.610 -17.862 1.00 93.62 98 ASP A C 1
ATOM 735 O O . ASP A 1 98 ? 24.599 1.500 -18.335 1.00 93.62 98 ASP A O 1
ATOM 739 N N . ASP A 1 99 ? 23.839 3.582 -18.593 1.00 92.06 99 ASP A N 1
ATOM 740 C CA . ASP A 1 99 ? 23.338 3.430 -19.967 1.00 92.06 99 ASP A CA 1
ATOM 741 C C . ASP A 1 99 ? 24.254 4.044 -21.043 1.00 92.06 99 ASP A C 1
ATOM 743 O O . ASP A 1 99 ? 23.905 4.049 -22.224 1.00 92.06 99 ASP A O 1
ATOM 747 N N . SER A 1 100 ? 25.463 4.492 -20.676 1.00 92.94 100 SER A N 1
ATOM 748 C CA . SER A 1 100 ? 26.383 5.155 -21.611 1.00 92.94 100 SER A CA 1
ATOM 749 C C . SER A 1 100 ? 27.208 4.184 -22.462 1.00 92.94 100 SER A C 1
ATOM 751 O O . SER A 1 100 ? 27.239 4.303 -23.687 1.00 92.94 100 SER A O 1
ATOM 753 N N . THR A 1 101 ? 27.876 3.201 -21.842 1.00 96.12 101 THR A N 1
ATOM 754 C CA . THR A 1 101 ? 28.637 2.151 -22.545 1.00 96.12 101 THR A CA 1
ATOM 755 C C . THR A 1 101 ? 28.569 0.807 -21.814 1.00 96.12 101 THR A C 1
ATOM 757 O O . THR A 1 101 ? 28.391 0.791 -20.592 1.00 96.12 101 THR A O 1
ATOM 760 N N . PRO A 1 102 ? 28.808 -0.325 -22.509 1.00 96.88 102 PRO A N 1
ATOM 761 C CA . PRO A 1 102 ? 28.830 -1.647 -21.879 1.00 96.88 102 PRO A CA 1
ATOM 762 C C . PRO A 1 102 ? 29.810 -1.752 -20.699 1.00 96.88 102 PRO A C 1
ATOM 764 O O . PRO A 1 102 ? 29.528 -2.414 -19.700 1.00 96.88 102 PRO A O 1
ATOM 767 N N . GLU A 1 103 ? 30.976 -1.106 -20.798 1.00 96.44 103 GLU A N 1
ATOM 768 C CA . GLU A 1 103 ? 31.995 -1.115 -19.746 1.00 96.44 103 GLU A CA 1
ATOM 769 C C . GLU A 1 103 ? 31.542 -0.345 -18.505 1.00 96.44 103 GLU A C 1
ATOM 771 O O . GLU A 1 103 ? 31.783 -0.808 -17.389 1.00 96.44 103 GLU A O 1
ATOM 776 N N . TYR A 1 104 ? 30.885 0.806 -18.684 1.00 96.56 104 TYR A N 1
ATOM 777 C CA . TYR A 1 104 ? 30.355 1.579 -17.563 1.00 96.56 104 TYR A CA 1
ATOM 778 C C . TYR A 1 104 ? 29.155 0.891 -16.914 1.00 96.56 104 TYR A C 1
ATOM 780 O O . TYR A 1 104 ? 29.086 0.884 -15.686 1.00 96.56 104 TYR A O 1
ATOM 788 N N . SER A 1 105 ? 28.278 0.234 -17.684 1.00 97.06 105 SER A N 1
ATOM 789 C CA . SER A 1 105 ? 27.191 -0.585 -17.126 1.00 97.06 105 SER A CA 1
ATOM 790 C C . SER A 1 105 ? 27.725 -1.649 -16.181 1.00 97.06 105 SER A C 1
ATOM 792 O O . SER A 1 105 ? 27.308 -1.721 -15.026 1.00 97.06 105 SER A O 1
ATOM 794 N N . LEU A 1 106 ? 28.694 -2.444 -16.651 1.00 98.25 106 LEU A N 1
ATOM 795 C CA . LEU A 1 106 ? 29.282 -3.507 -15.844 1.00 98.25 106 LEU A CA 1
ATOM 796 C C . LEU A 1 106 ? 30.011 -2.940 -14.625 1.00 98.25 106 LEU A C 1
ATOM 798 O O . LEU A 1 106 ? 29.819 -3.439 -13.519 1.00 98.25 106 LEU A O 1
ATOM 802 N N . ALA A 1 107 ? 30.809 -1.884 -14.807 1.00 98.25 107 ALA A N 1
ATOM 803 C CA . ALA A 1 107 ? 31.513 -1.244 -13.702 1.00 98.25 107 ALA A CA 1
ATOM 804 C C . ALA A 1 107 ? 30.543 -0.709 -12.638 1.00 98.25 107 ALA A C 1
ATOM 806 O O . ALA A 1 107 ? 30.842 -0.793 -11.448 1.00 98.25 107 ALA A O 1
ATOM 807 N N . ARG A 1 108 ? 29.379 -0.193 -13.055 1.00 96.75 108 ARG A N 1
ATOM 808 C CA . ARG A 1 108 ? 28.349 0.294 -12.139 1.00 96.75 108 ARG A CA 1
ATOM 809 C C . ARG A 1 108 ? 27.701 -0.843 -11.357 1.00 96.75 108 ARG A C 1
ATOM 811 O O . ARG A 1 108 ? 27.658 -0.768 -10.136 1.00 96.75 1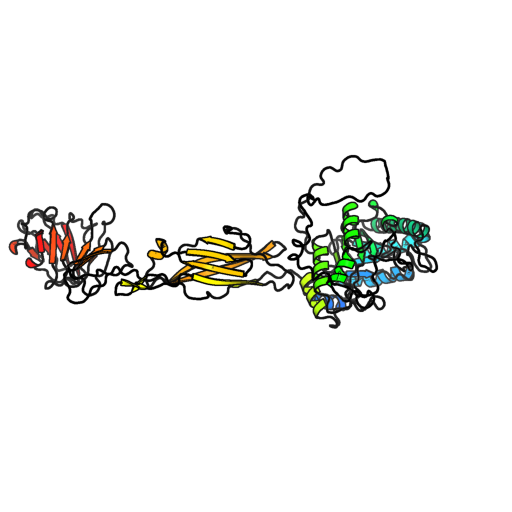08 ARG A O 1
ATOM 818 N N . VAL A 1 109 ? 27.287 -1.918 -12.028 1.00 97.62 109 VAL A N 1
ATOM 819 C CA . VAL A 1 109 ? 26.725 -3.107 -11.359 1.00 97.62 109 VAL A CA 1
ATOM 820 C C . VAL A 1 109 ? 27.730 -3.704 -10.367 1.00 97.62 109 VAL A C 1
ATOM 822 O O . VAL A 1 109 ? 27.363 -4.033 -9.244 1.00 97.62 109 VAL A O 1
ATOM 825 N N . GLN A 1 110 ? 29.012 -3.783 -10.735 1.00 97.94 110 GLN A N 1
ATOM 826 C CA . GLN A 1 110 ? 30.085 -4.277 -9.860 1.00 97.94 110 GLN A CA 1
ATOM 827 C C . GLN A 1 110 ? 30.345 -3.401 -8.634 1.00 97.94 110 GLN A C 1
ATOM 829 O O . GLN A 1 110 ? 30.789 -3.918 -7.609 1.00 97.94 110 GLN A O 1
ATOM 834 N N . ALA A 1 111 ? 30.100 -2.096 -8.731 1.00 96.25 111 ALA A N 1
ATOM 835 C CA . ALA A 1 111 ? 30.227 -1.185 -7.603 1.00 96.25 111 ALA A CA 1
ATOM 836 C C . ALA A 1 111 ? 29.006 -1.263 -6.675 1.00 96.25 111 ALA A C 1
ATOM 838 O O . ALA A 1 111 ? 29.166 -1.410 -5.466 1.00 96.25 111 ALA A O 1
ATOM 839 N N . ASP A 1 112 ? 27.802 -1.214 -7.244 1.00 95.44 112 ASP A N 1
ATOM 840 C CA . ASP A 1 112 ? 26.562 -1.035 -6.488 1.00 95.44 112 ASP A CA 1
ATOM 841 C C . ASP A 1 112 ? 26.029 -2.358 -5.902 1.00 95.44 112 ASP A C 1
ATOM 843 O O . ASP A 1 112 ? 25.471 -2.361 -4.807 1.00 95.44 112 ASP A O 1
ATOM 847 N N . ALA A 1 113 ? 26.229 -3.507 -6.564 1.00 94.69 113 ALA A N 1
ATOM 848 C CA . ALA A 1 113 ? 25.735 -4.805 -6.083 1.00 94.69 113 ALA A CA 1
ATOM 849 C C . ALA A 1 113 ? 26.180 -5.174 -4.650 1.00 94.69 113 ALA A C 1
ATOM 851 O O . ALA A 1 113 ? 25.309 -5.524 -3.847 1.00 94.69 113 ALA A O 1
ATOM 852 N N . PRO A 1 114 ? 27.472 -5.078 -4.267 1.00 92.62 114 PRO A N 1
ATOM 853 C CA . PRO A 1 114 ? 27.879 -5.322 -2.882 1.00 92.62 114 PRO A CA 1
ATOM 854 C C . PRO A 1 114 ? 27.331 -4.280 -1.898 1.00 92.62 114 PRO A C 1
ATOM 856 O O . PRO A 1 114 ? 27.067 -4.623 -0.745 1.00 92.62 114 PRO A O 1
ATOM 859 N N . GLU A 1 115 ? 27.149 -3.026 -2.321 1.00 91.38 115 GLU A N 1
ATOM 860 C CA . GLU A 1 115 ? 26.568 -1.991 -1.461 1.00 91.38 115 GLU A CA 1
ATOM 861 C C . GLU A 1 115 ? 25.084 -2.255 -1.196 1.00 91.38 115 GLU A C 1
ATOM 863 O O . GLU A 1 115 ? 24.659 -2.209 -0.043 1.00 91.38 115 GLU A O 1
ATOM 868 N N . PHE A 1 116 ? 24.309 -2.606 -2.224 1.00 90.50 116 PHE A N 1
ATOM 869 C CA . PHE A 1 116 ? 22.898 -2.959 -2.067 1.00 90.50 116 PHE A CA 1
ATOM 870 C C . PHE A 1 116 ? 22.702 -4.252 -1.276 1.00 90.50 116 PHE A C 1
ATOM 872 O O . PHE A 1 116 ? 21.795 -4.329 -0.451 1.00 90.50 116 PHE A O 1
ATOM 879 N N . ALA A 1 117 ? 23.572 -5.249 -1.452 1.00 85.62 117 ALA A N 1
ATOM 880 C CA . ALA A 1 117 ? 23.545 -6.461 -0.634 1.00 85.62 117 ALA A CA 1
ATOM 881 C C . ALA A 1 117 ? 23.692 -6.148 0.864 1.00 85.62 117 ALA A C 1
ATOM 883 O O . ALA A 1 117 ? 22.986 -6.716 1.695 1.00 85.62 117 ALA A O 1
ATOM 884 N N . ALA A 1 118 ? 24.560 -5.192 1.212 1.00 85.19 118 ALA A N 1
ATOM 885 C CA . ALA A 1 118 ? 24.759 -4.753 2.592 1.00 85.19 118 ALA A CA 1
ATOM 886 C C . ALA A 1 118 ? 23.569 -3.968 3.176 1.00 85.19 118 ALA A C 1
ATOM 888 O O . ALA A 1 118 ? 23.523 -3.756 4.387 1.00 85.19 118 ALA A O 1
ATOM 889 N N . MET A 1 119 ? 22.624 -3.527 2.341 1.00 85.88 119 MET A N 1
ATOM 890 C CA . MET A 1 119 ? 21.378 -2.898 2.784 1.00 85.88 119 MET A CA 1
ATOM 891 C C . MET A 1 119 ? 20.296 -3.922 3.156 1.00 85.88 119 MET A C 1
ATOM 893 O O . MET A 1 119 ? 19.272 -3.534 3.711 1.00 85.88 119 MET A O 1
ATOM 897 N N . GLU A 1 120 ? 20.525 -5.213 2.885 1.00 86.12 120 GLU A N 1
ATOM 898 C CA . GLU A 1 120 ? 19.632 -6.318 3.263 1.00 86.12 120 GLU A CA 1
ATOM 899 C C . GLU A 1 120 ? 18.193 -6.130 2.752 1.00 86.12 120 GLU A C 1
ATOM 901 O O . GLU A 1 120 ? 17.217 -6.374 3.465 1.00 86.12 120 GLU A O 1
ATOM 906 N N . ARG A 1 121 ? 18.057 -5.670 1.503 1.00 86.75 121 ARG A N 1
ATOM 907 C CA . ARG A 1 121 ? 16.783 -5.582 0.780 1.00 86.75 121 ARG A CA 1
ATOM 908 C C . ARG A 1 121 ? 16.875 -6.270 -0.581 1.00 86.75 121 ARG A C 1
ATOM 910 O O . ARG A 1 121 ? 17.966 -6.296 -1.165 1.00 86.75 121 ARG A O 1
ATOM 917 N N . PRO A 1 122 ? 15.750 -6.785 -1.113 1.00 87.38 122 PRO A N 1
ATOM 918 C CA . PRO A 1 122 ? 15.663 -7.183 -2.511 1.00 87.38 122 PRO A CA 1
ATOM 919 C C . PRO A 1 122 ? 16.022 -6.014 -3.430 1.00 87.38 122 PRO A C 1
ATOM 921 O O . PRO A 1 122 ? 15.724 -4.859 -3.123 1.00 87.38 122 PRO A O 1
ATOM 924 N N . VAL A 1 123 ? 16.653 -6.313 -4.563 1.00 90.25 123 VAL A N 1
ATOM 925 C CA . VAL A 1 123 ? 17.057 -5.299 -5.544 1.00 90.25 123 VAL A CA 1
ATOM 926 C C . VAL A 1 123 ? 16.442 -5.630 -6.891 1.00 90.25 123 VAL A C 1
ATOM 928 O O . VAL A 1 123 ? 16.632 -6.736 -7.401 1.00 90.25 123 VAL A O 1
ATOM 931 N N . ASN A 1 124 ? 15.762 -4.646 -7.465 1.00 91.88 124 ASN A N 1
ATOM 932 C CA . ASN A 1 124 ? 15.221 -4.684 -8.816 1.00 91.88 124 ASN A CA 1
ATOM 933 C C . ASN A 1 124 ? 16.185 -3.911 -9.724 1.00 91.88 124 ASN A C 1
ATOM 935 O O . ASN A 1 124 ? 16.431 -2.728 -9.486 1.00 91.88 124 ASN A O 1
ATOM 939 N N . TRP A 1 125 ? 16.770 -4.566 -10.728 1.00 95.75 125 TRP A N 1
ATOM 940 C CA . TRP A 1 125 ? 17.817 -3.963 -11.563 1.00 95.75 125 TRP A CA 1
ATOM 941 C C . TRP A 1 125 ? 17.310 -3.539 -12.938 1.00 95.75 125 TRP A C 1
ATOM 943 O O . TRP A 1 125 ? 16.895 -4.374 -13.738 1.00 95.75 125 TRP A O 1
ATOM 953 N N . ALA A 1 126 ? 17.443 -2.259 -13.269 1.00 97.06 126 ALA A N 1
ATOM 954 C CA . ALA A 1 126 ? 17.282 -1.755 -14.627 1.00 97.06 126 ALA A CA 1
ATOM 955 C C . ALA A 1 126 ? 18.555 -2.019 -15.451 1.00 97.06 126 ALA A C 1
ATOM 957 O O . ALA A 1 126 ? 19.654 -1.611 -15.061 1.00 97.06 126 ALA A O 1
ATOM 958 N N . ILE A 1 127 ? 18.406 -2.721 -16.580 1.00 98.19 127 ILE A N 1
ATOM 959 C CA . ILE A 1 127 ? 19.517 -3.172 -17.432 1.00 98.19 127 ILE A CA 1
ATOM 960 C C . ILE A 1 127 ? 19.353 -2.591 -18.849 1.00 98.19 127 ILE A C 1
ATOM 962 O O . ILE A 1 127 ? 18.314 -2.812 -19.471 1.00 98.19 127 ILE A O 1
ATOM 966 N N . PRO A 1 128 ? 20.344 -1.860 -19.394 1.00 97.56 128 PRO A N 1
ATOM 967 C CA . PRO A 1 128 ? 20.297 -1.351 -20.762 1.00 97.56 128 PRO A CA 1
ATOM 968 C C . PRO A 1 128 ? 20.100 -2.459 -21.795 1.00 97.56 128 PRO A C 1
ATOM 970 O O . PRO A 1 128 ? 20.655 -3.547 -21.656 1.00 97.56 128 PRO A O 1
ATOM 973 N N . LEU A 1 129 ? 19.364 -2.171 -22.870 1.00 96.69 129 LEU A N 1
ATOM 974 C CA . LEU A 1 129 ? 19.233 -3.083 -24.020 1.00 96.69 129 LEU A CA 1
ATOM 975 C C . LEU A 1 129 ? 20.111 -2.680 -25.218 1.00 96.69 129 LEU A C 1
ATOM 977 O O . LEU A 1 129 ? 20.182 -3.3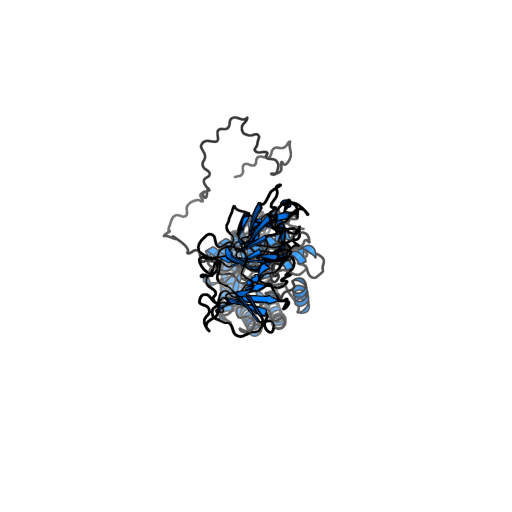90 -26.219 1.00 96.69 129 LEU A O 1
ATOM 981 N N . ALA A 1 130 ? 20.737 -1.511 -25.118 1.00 96.94 130 ALA A N 1
ATOM 982 C CA . ALA A 1 130 ? 21.600 -0.872 -26.101 1.00 96.94 130 ALA A CA 1
ATOM 983 C C . ALA A 1 130 ? 22.371 0.265 -25.409 1.00 96.94 130 ALA A C 1
ATOM 985 O O . ALA A 1 130 ? 22.077 0.609 -24.266 1.00 96.94 130 ALA A O 1
ATOM 986 N N . TRP A 1 131 ? 23.322 0.864 -26.119 1.00 96.56 131 TRP A N 1
ATOM 987 C CA . TRP A 1 131 ? 24.103 2.018 -25.664 1.00 96.56 131 TRP A CA 1
ATOM 988 C C . TRP A 1 131 ? 24.305 2.999 -26.820 1.00 96.56 131 TRP A C 1
ATOM 990 O O . TRP A 1 131 ? 24.057 2.641 -27.971 1.00 96.56 131 TRP A O 1
ATOM 1000 N N . ASP A 1 132 ? 24.806 4.206 -26.550 1.00 88.75 132 ASP A N 1
ATOM 1001 C CA . ASP A 1 132 ? 24.975 5.265 -27.563 1.00 88.75 132 ASP A CA 1
ATOM 1002 C C . ASP A 1 132 ? 25.681 4.798 -28.854 1.00 88.75 132 ASP A C 1
ATOM 1004 O O . ASP A 1 132 ? 25.333 5.225 -29.957 1.00 88.75 132 ASP A O 1
ATOM 1008 N N . GLU A 1 133 ? 26.662 3.897 -28.735 1.00 89.25 133 GLU A N 1
ATOM 1009 C CA . GLU A 1 133 ? 27.422 3.341 -29.867 1.00 89.25 133 GLU A CA 1
ATOM 1010 C C . GLU A 1 133 ? 27.171 1.840 -30.116 1.00 89.25 133 GLU A C 1
ATOM 1012 O O . GLU A 1 133 ? 27.826 1.237 -30.969 1.00 89.25 133 GLU A O 1
ATOM 1017 N N . VAL A 1 134 ? 26.226 1.225 -29.400 1.00 95.75 134 VAL A N 1
ATOM 1018 C CA . VAL A 1 134 ? 25.898 -0.205 -29.508 1.00 95.75 134 VAL A CA 1
ATOM 1019 C C . VAL A 1 134 ? 24.414 -0.360 -29.793 1.00 95.75 134 VAL A C 1
ATOM 1021 O O . VAL A 1 134 ? 23.575 -0.052 -28.953 1.00 95.75 134 VAL A O 1
ATOM 1024 N N . SER A 1 135 ? 24.082 -0.882 -30.971 1.00 96.94 135 SER A N 1
ATOM 1025 C CA . SER A 1 135 ? 22.686 -1.048 -31.377 1.00 96.94 135 SER A CA 1
ATOM 1026 C C . SER A 1 135 ? 22.014 -2.263 -30.724 1.00 96.94 135 SER A C 1
ATOM 1028 O O . SER A 1 135 ? 22.672 -3.258 -30.416 1.00 96.94 135 SER A O 1
ATOM 1030 N N . MET A 1 136 ? 20.682 -2.238 -30.611 1.00 98.12 136 MET A N 1
ATOM 1031 C CA . MET A 1 136 ? 19.884 -3.410 -30.211 1.00 98.12 136 MET A CA 1
ATOM 1032 C C . MET A 1 136 ? 20.153 -4.621 -31.124 1.00 98.12 136 MET A C 1
ATOM 1034 O O . MET A 1 136 ? 20.302 -5.742 -30.650 1.00 98.12 136 MET A O 1
ATOM 1038 N N . ALA A 1 137 ? 20.351 -4.394 -32.427 1.00 97.62 137 ALA A N 1
ATOM 1039 C CA . ALA A 1 137 ? 20.731 -5.446 -33.370 1.00 97.62 137 ALA A CA 1
ATOM 1040 C C . ALA A 1 137 ? 22.109 -6.072 -33.060 1.00 97.62 137 ALA A C 1
ATOM 1042 O O . ALA A 1 137 ? 22.312 -7.266 -33.281 1.00 97.62 137 ALA A O 1
ATOM 1043 N N . ASP A 1 138 ? 23.070 -5.294 -32.550 1.00 98.25 138 ASP A N 1
ATOM 1044 C CA . ASP A 1 138 ? 24.370 -5.817 -32.112 1.00 98.25 138 ASP A CA 1
ATOM 1045 C C . ASP A 1 138 ? 24.246 -6.660 -30.839 1.00 98.25 138 ASP A C 1
ATOM 1047 O O . ASP A 1 138 ? 24.929 -7.684 -30.718 1.00 98.25 138 ASP A O 1
ATOM 1051 N N . VAL A 1 139 ? 23.360 -6.254 -29.924 1.00 98.50 139 VAL A N 1
ATOM 1052 C CA . VAL A 1 139 ? 23.008 -7.017 -28.720 1.00 98.50 139 VAL A CA 1
ATOM 1053 C C . VAL A 1 139 ? 22.339 -8.335 -29.098 1.00 98.50 139 VAL A C 1
ATOM 1055 O O . VAL A 1 139 ? 22.845 -9.384 -28.713 1.00 98.50 139 VAL A O 1
ATOM 1058 N N . ALA A 1 140 ? 21.296 -8.312 -29.932 1.00 98.50 140 ALA A N 1
ATOM 1059 C CA . ALA A 1 140 ? 20.612 -9.512 -30.422 1.00 98.50 140 ALA A CA 1
ATOM 1060 C C . ALA A 1 140 ? 21.543 -10.464 -31.202 1.00 98.50 140 ALA A C 1
ATOM 1062 O O . ALA A 1 140 ? 21.385 -11.682 -31.168 1.00 98.50 140 ALA A O 1
ATOM 1063 N N . ALA A 1 141 ? 22.554 -9.925 -31.894 1.00 98.31 141 ALA A N 1
ATOM 1064 C CA . ALA A 1 141 ? 23.573 -10.713 -32.590 1.00 98.31 141 ALA A CA 1
ATOM 1065 C C . ALA A 1 141 ? 24.651 -11.311 -31.660 1.00 98.31 141 ALA A C 1
ATOM 1067 O O . ALA A 1 141 ? 25.588 -11.956 -32.143 1.00 98.31 141 ALA A O 1
ATOM 1068 N N . GLY A 1 142 ? 24.553 -11.071 -30.353 1.00 98.19 142 GLY A N 1
ATOM 1069 C CA . GLY A 1 142 ? 25.412 -11.636 -29.322 1.00 98.19 142 GLY A CA 1
ATOM 1070 C C . GLY A 1 142 ? 26.791 -10.988 -29.181 1.00 98.19 142 GLY A C 1
ATOM 1071 O O . GLY A 1 142 ? 27.725 -11.583 -28.639 1.00 98.19 142 GLY A O 1
ATOM 1072 N N . LYS A 1 143 ? 26.980 -9.764 -29.694 1.00 98.12 143 LYS A N 1
ATOM 1073 C CA . LYS A 1 143 ? 28.301 -9.103 -29.677 1.00 98.12 143 LYS A CA 1
ATOM 1074 C C . LYS A 1 143 ? 28.745 -8.658 -28.281 1.00 98.12 143 LYS A C 1
ATOM 1076 O O . LYS A 1 143 ? 29.933 -8.408 -28.085 1.00 98.12 143 LYS A O 1
ATOM 1081 N N . HIS A 1 144 ? 27.810 -8.584 -27.334 1.00 97.62 144 HIS A N 1
ATOM 1082 C CA . HIS A 1 144 ? 28.023 -8.075 -25.977 1.00 97.62 144 HIS A CA 1
ATOM 1083 C C . HIS A 1 144 ? 27.618 -9.075 -24.879 1.00 97.62 144 HIS A C 1
ATOM 1085 O O . HIS A 1 144 ? 27.516 -8.695 -23.715 1.00 97.62 144 HIS A O 1
ATOM 1091 N N . ASP A 1 145 ? 27.454 -10.361 -25.218 1.00 98.69 145 ASP A N 1
ATOM 1092 C CA . ASP A 1 145 ? 27.018 -11.415 -24.284 1.00 98.69 145 ASP A CA 1
ATOM 1093 C C . ASP A 1 145 ? 27.875 -11.481 -23.026 1.00 98.69 145 ASP A C 1
ATOM 1095 O O . ASP A 1 145 ? 27.353 -11.585 -21.922 1.00 98.69 145 ASP A O 1
ATOM 1099 N N . ALA A 1 146 ? 29.197 -11.366 -23.181 1.00 98.56 146 ALA A N 1
ATOM 1100 C CA . ALA A 1 146 ? 30.125 -11.410 -22.057 1.00 98.56 146 ALA A CA 1
ATOM 1101 C C . ALA A 1 146 ? 29.845 -10.308 -21.020 1.00 98.56 146 ALA A C 1
ATOM 1103 O O . ALA A 1 146 ? 30.010 -10.546 -19.828 1.00 98.56 146 ALA A O 1
ATOM 1104 N N . THR A 1 147 ? 29.400 -9.126 -21.457 1.00 98.44 147 THR A N 1
ATOM 1105 C CA . THR A 1 147 ? 29.046 -8.025 -20.555 1.00 98.44 147 THR A CA 1
ATOM 1106 C C . THR A 1 147 ? 27.757 -8.336 -19.798 1.00 98.44 147 THR A C 1
ATOM 1108 O O . THR A 1 147 ? 27.723 -8.194 -18.579 1.00 98.44 147 THR A O 1
ATOM 1111 N N . PHE A 1 148 ? 26.713 -8.798 -20.492 1.00 98.75 148 PHE A N 1
ATOM 1112 C CA . PHE A 1 148 ? 25.438 -9.153 -19.860 1.00 98.75 148 PHE A CA 1
ATOM 1113 C C . PHE A 1 148 ? 25.577 -10.323 -18.884 1.00 98.75 148 PHE A C 1
ATOM 1115 O O . PHE A 1 148 ? 25.068 -10.244 -17.769 1.00 98.75 148 PHE A O 1
ATOM 1122 N N . ILE A 1 149 ? 26.322 -11.364 -19.265 1.00 98.88 149 ILE A N 1
ATOM 1123 C CA . ILE A 1 149 ? 26.626 -12.504 -18.393 1.00 98.88 149 ILE A CA 1
ATOM 1124 C C . ILE A 1 149 ? 27.385 -12.029 -17.153 1.00 98.88 149 ILE A C 1
ATOM 1126 O O . ILE A 1 149 ? 26.987 -12.370 -16.047 1.00 98.88 149 ILE A O 1
ATOM 1130 N N . ALA A 1 150 ? 28.409 -11.183 -17.306 1.00 98.81 150 ALA A N 1
ATOM 1131 C CA . ALA A 1 150 ? 29.162 -10.667 -16.164 1.00 98.81 150 ALA A CA 1
ATOM 1132 C C . ALA A 1 150 ? 28.297 -9.814 -15.215 1.00 98.81 150 ALA A C 1
ATOM 1134 O O . ALA A 1 150 ? 28.478 -9.884 -13.999 1.00 98.81 150 ALA A O 1
ATOM 1135 N N . MET A 1 151 ? 27.344 -9.029 -15.736 1.00 98.75 151 MET A N 1
ATOM 1136 C CA . MET A 1 151 ? 26.377 -8.306 -14.897 1.00 98.75 151 MET A CA 1
ATOM 1137 C C . MET A 1 151 ? 25.458 -9.276 -14.145 1.00 98.75 151 MET A C 1
ATOM 1139 O O . MET A 1 151 ? 25.303 -9.140 -12.934 1.00 98.75 151 MET A O 1
ATOM 1143 N N . ALA A 1 152 ? 24.898 -10.276 -14.831 1.00 98.69 152 ALA A N 1
ATOM 1144 C CA . ALA A 1 152 ? 24.038 -11.287 -14.217 1.00 98.69 152 ALA A CA 1
ATOM 1145 C C . ALA A 1 152 ? 24.777 -12.102 -13.137 1.00 98.69 152 ALA A C 1
ATOM 1147 O O . ALA A 1 152 ? 24.249 -12.282 -12.042 1.00 98.69 152 ALA A O 1
ATOM 1148 N N . GLU A 1 153 ? 26.019 -12.525 -13.402 1.00 98.62 153 GLU A N 1
ATOM 1149 C CA . GLU A 1 153 ? 26.885 -13.212 -12.432 1.00 98.62 153 GLU A CA 1
ATOM 1150 C C . GLU A 1 153 ? 27.131 -12.334 -11.200 1.00 98.62 153 GLU A C 1
ATOM 1152 O O . GLU A 1 153 ? 26.969 -12.792 -10.071 1.00 98.62 153 GLU A O 1
ATOM 1157 N N . THR A 1 154 ? 27.450 -11.052 -11.414 1.00 98.50 154 THR A N 1
ATOM 1158 C CA . THR A 1 154 ? 27.690 -10.091 -10.328 1.00 98.50 154 THR A CA 1
ATOM 1159 C C . THR A 1 154 ? 26.447 -9.908 -9.453 1.00 98.50 154 THR A C 1
ATOM 1161 O O . THR A 1 154 ? 26.560 -9.904 -8.227 1.00 98.50 154 THR A O 1
ATOM 1164 N N . ILE A 1 155 ? 25.261 -9.775 -10.056 1.00 97.38 155 ILE A N 1
ATOM 1165 C CA . ILE A 1 155 ? 23.995 -9.623 -9.323 1.00 97.38 155 ILE A CA 1
ATOM 1166 C C . ILE A 1 155 ? 23.694 -10.888 -8.507 1.00 97.38 155 ILE A C 1
ATOM 1168 O O . ILE A 1 155 ? 23.423 -10.792 -7.310 1.00 97.38 155 ILE A O 1
ATOM 1172 N N . ALA A 1 156 ? 23.781 -12.067 -9.129 1.00 95.56 156 ALA A N 1
ATOM 1173 C CA . ALA A 1 156 ? 23.478 -13.339 -8.477 1.00 95.56 156 ALA A CA 1
ATOM 1174 C C . ALA A 1 156 ? 24.454 -13.675 -7.334 1.00 95.56 156 ALA A C 1
ATOM 1176 O O . ALA A 1 156 ? 24.035 -14.246 -6.327 1.00 95.56 156 ALA A O 1
ATOM 1177 N N . GLU A 1 157 ? 25.731 -13.291 -7.455 1.00 96.44 157 GLU A N 1
ATOM 1178 C CA . GLU A 1 157 ? 26.750 -13.481 -6.411 1.00 96.44 157 GLU A CA 1
ATOM 1179 C C . GLU A 1 157 ? 26.449 -12.675 -5.135 1.00 96.44 157 GLU A C 1
ATOM 1181 O O . GLU A 1 157 ? 26.733 -13.144 -4.031 1.00 96.44 157 GLU A O 1
ATOM 1186 N N . HIS A 1 158 ? 25.861 -11.482 -5.268 1.00 93.88 158 HIS A N 1
ATOM 1187 C CA . HIS A 1 158 ? 25.648 -10.555 -4.149 1.00 93.88 158 HIS A CA 1
ATOM 1188 C C . HIS A 1 158 ? 24.234 -10.610 -3.553 1.00 93.88 158 HIS A C 1
ATOM 1190 O O . HIS A 1 158 ? 24.007 -10.074 -2.473 1.00 93.88 158 HIS A O 1
ATOM 1196 N N . GLN A 1 159 ? 23.289 -11.276 -4.214 1.00 81.69 159 GLN A N 1
ATOM 1197 C CA . GLN A 1 159 ? 21.927 -11.494 -3.726 1.00 81.69 159 GLN A CA 1
ATOM 1198 C C . GLN A 1 159 ? 21.659 -13.001 -3.697 1.00 81.69 159 GLN A C 1
ATOM 1200 O O . GLN A 1 159 ? 21.311 -13.602 -4.715 1.00 81.69 159 GLN A O 1
ATOM 1205 N N . THR A 1 160 ? 21.880 -13.637 -2.544 1.00 77.69 160 THR A N 1
ATOM 1206 C CA . THR A 1 160 ? 21.762 -15.096 -2.376 1.00 77.69 160 THR A CA 1
ATOM 1207 C C . THR A 1 160 ? 20.299 -15.526 -2.275 1.00 77.69 160 THR A C 1
ATOM 1209 O O . THR A 1 160 ? 19.421 -14.695 -2.083 1.00 77.69 160 THR A O 1
ATOM 1212 N N . GLU A 1 161 ? 20.009 -16.823 -2.389 1.00 72.69 161 GLU A N 1
ATOM 1213 C CA . GLU A 1 161 ? 18.635 -17.341 -2.256 1.00 72.69 161 GLU A CA 1
ATOM 1214 C C . GLU A 1 161 ? 18.014 -17.019 -0.882 1.00 72.69 161 GLU A C 1
ATOM 1216 O O . GLU A 1 161 ? 16.814 -16.772 -0.793 1.00 72.69 161 GLU A O 1
ATOM 1221 N N . ASP A 1 162 ? 18.846 -16.941 0.165 1.00 65.00 162 ASP A N 1
ATOM 1222 C CA . ASP A 1 162 ? 18.424 -16.572 1.519 1.00 65.00 162 ASP A CA 1
ATOM 1223 C C . ASP A 1 162 ? 18.086 -15.075 1.646 1.00 65.00 162 ASP A C 1
ATOM 1225 O O . ASP A 1 162 ? 17.187 -14.720 2.407 1.00 65.00 162 ASP A O 1
ATOM 1229 N N . SER A 1 163 ? 18.810 -14.191 0.943 1.00 68.06 163 SER A N 1
ATOM 1230 C CA . SER A 1 163 ? 18.592 -12.737 1.021 1.00 68.06 163 SER A CA 1
ATOM 1231 C C . SER A 1 163 ? 17.558 -12.243 0.014 1.00 68.06 163 SER A C 1
ATOM 1233 O O . SER A 1 163 ? 16.796 -11.325 0.306 1.00 68.06 163 SER A O 1
ATOM 1235 N N . ASN A 1 164 ? 17.541 -12.841 -1.175 1.00 75.62 164 ASN A N 1
ATOM 1236 C CA . ASN A 1 164 ? 16.623 -12.515 -2.247 1.00 75.62 164 ASN A CA 1
ATOM 1237 C C . ASN A 1 164 ? 16.360 -13.752 -3.135 1.00 75.62 164 ASN A C 1
ATOM 1239 O O . ASN A 1 164 ? 17.147 -14.070 -4.038 1.00 75.62 164 ASN A O 1
ATOM 1243 N N . PRO A 1 165 ? 15.247 -14.468 -2.910 1.00 75.56 165 PRO A N 1
ATOM 1244 C CA . PRO A 1 165 ? 14.942 -15.695 -3.639 1.00 75.56 165 PRO A CA 1
ATOM 1245 C C . PRO A 1 165 ? 14.561 -15.452 -5.108 1.00 75.56 165 PRO A C 1
ATOM 1247 O O . PRO A 1 165 ? 14.592 -16.397 -5.894 1.00 75.56 165 PRO A O 1
ATOM 1250 N N . LEU A 1 166 ? 14.211 -14.217 -5.495 1.00 83.69 166 LEU A N 1
ATOM 1251 C CA . LEU A 1 166 ? 13.808 -13.849 -6.856 1.00 83.69 166 LEU A CA 1
ATOM 1252 C C . LEU A 1 166 ? 14.559 -12.596 -7.321 1.00 83.69 166 LEU A C 1
ATOM 1254 O O . LEU A 1 166 ? 14.444 -11.528 -6.729 1.00 83.69 166 LEU A O 1
ATOM 1258 N N . LEU A 1 167 ? 15.309 -12.705 -8.414 1.00 88.00 167 LEU A N 1
ATOM 1259 C CA . LEU A 1 167 ? 16.139 -11.611 -8.919 1.00 88.00 167 LEU A CA 1
ATOM 1260 C C . LEU A 1 167 ? 15.416 -10.882 -10.053 1.00 88.00 167 LEU A C 1
ATOM 1262 O O . LEU A 1 167 ? 15.490 -11.301 -11.207 1.00 88.00 167 LEU A O 1
ATOM 1266 N N . TYR A 1 168 ? 14.705 -9.801 -9.740 1.00 94.56 168 TYR A N 1
ATOM 1267 C CA . TYR A 1 168 ? 14.013 -9.018 -10.762 1.00 94.56 168 TYR A CA 1
ATOM 1268 C C . TYR A 1 168 ? 14.994 -8.152 -11.556 1.00 94.56 168 TYR A C 1
ATOM 1270 O O . TYR A 1 168 ? 15.799 -7.399 -10.998 1.00 94.56 168 TYR A O 1
ATOM 1278 N N . VAL A 1 169 ? 14.918 -8.265 -12.879 1.00 97.56 169 VAL A N 1
ATOM 1279 C CA . VAL A 1 169 ? 15.683 -7.456 -13.827 1.00 97.56 169 VAL A CA 1
ATOM 1280 C C . VAL A 1 169 ? 14.749 -6.906 -14.890 1.00 97.56 169 VAL A C 1
ATOM 1282 O O . VAL A 1 169 ? 13.843 -7.599 -15.345 1.00 97.56 169 VAL A O 1
ATOM 1285 N N . ARG A 1 170 ? 15.005 -5.673 -15.316 1.00 97.25 170 ARG A N 1
ATOM 1286 C CA . ARG A 1 170 ? 14.162 -4.896 -16.222 1.00 97.25 170 ARG A CA 1
ATOM 1287 C C . ARG A 1 170 ? 14.972 -4.444 -17.437 1.00 97.25 170 ARG A C 1
ATOM 1289 O O . ARG A 1 170 ? 15.507 -3.328 -17.437 1.00 97.25 170 ARG A O 1
ATOM 1296 N N . PRO A 1 171 ? 15.159 -5.326 -18.438 1.00 98.00 171 PRO A N 1
ATOM 1297 C CA . PRO A 1 171 ? 15.914 -5.004 -19.638 1.00 98.00 171 PRO A CA 1
ATOM 1298 C C . PRO A 1 171 ? 15.177 -3.975 -20.494 1.00 98.00 171 PRO A C 1
ATOM 1300 O O . PRO A 1 171 ? 13.994 -4.140 -20.785 1.00 98.00 171 PRO A O 1
ATOM 1303 N N . GLY A 1 172 ? 15.880 -2.935 -20.941 1.00 96.50 172 GLY A N 1
ATOM 1304 C CA . GLY A 1 172 ? 15.336 -1.967 -21.893 1.00 96.50 172 GLY A CA 1
ATOM 1305 C C . GLY A 1 172 ? 14.070 -1.272 -21.401 1.00 96.50 172 GLY A C 1
ATOM 1306 O O . GLY A 1 172 ? 13.079 -1.220 -22.134 1.00 96.50 172 GLY A O 1
ATOM 1307 N N . TRP A 1 173 ? 14.091 -0.793 -20.157 1.00 96.00 173 TRP A N 1
ATOM 1308 C CA . TRP A 1 173 ? 12.973 -0.070 -19.559 1.00 96.00 173 TRP A CA 1
ATOM 1309 C C . TRP A 1 173 ? 12.571 1.144 -20.402 1.00 96.00 173 TRP A C 1
ATOM 1311 O O . TRP A 1 173 ? 13.424 1.797 -20.997 1.00 96.00 173 TRP A O 1
ATOM 1321 N N . GLU A 1 174 ? 11.273 1.443 -20.461 1.00 95.19 174 GLU A N 1
ATOM 1322 C CA . GLU A 1 174 ? 10.739 2.618 -21.160 1.00 95.19 174 GLU A CA 1
ATOM 1323 C C . GLU A 1 174 ? 11.230 2.751 -22.613 1.00 95.19 174 GLU A C 1
ATOM 1325 O O . GLU A 1 174 ? 11.646 3.817 -23.069 1.00 95.19 174 GLU A O 1
ATOM 1330 N N . ALA A 1 175 ? 11.168 1.667 -23.384 1.00 95.69 175 ALA A N 1
ATOM 1331 C CA . ALA A 1 175 ? 11.531 1.688 -24.801 1.00 95.69 175 ALA A CA 1
ATOM 1332 C C . ALA A 1 175 ? 10.684 2.688 -25.607 1.00 95.69 175 ALA A C 1
ATOM 1334 O O . ALA A 1 175 ? 11.133 3.233 -26.617 1.00 95.69 175 ALA A O 1
ATOM 1335 N N . ASN A 1 176 ? 9.468 2.975 -25.135 1.00 92.94 176 ASN A N 1
ATOM 1336 C CA . ASN A 1 176 ? 8.599 4.028 -25.653 1.00 92.94 176 ASN A CA 1
ATOM 1337 C C . ASN A 1 176 ? 9.031 5.466 -25.275 1.00 92.94 176 ASN A C 1
ATOM 1339 O O . ASN A 1 176 ? 8.308 6.413 -25.585 1.00 92.94 176 ASN A O 1
ATOM 1343 N N . ASN A 1 177 ? 10.190 5.648 -24.637 1.00 89.88 177 ASN A N 1
ATOM 1344 C CA . ASN A 1 177 ? 10.780 6.929 -24.246 1.00 89.88 177 ASN A CA 1
ATOM 1345 C C . ASN A 1 177 ? 12.150 7.157 -24.932 1.00 89.88 177 ASN A C 1
ATOM 1347 O O . ASN A 1 177 ? 12.514 6.453 -25.871 1.00 89.88 177 ASN A O 1
ATOM 1351 N N . GLU A 1 178 ? 12.902 8.189 -24.536 1.00 86.31 178 GLU A N 1
ATOM 1352 C CA . GLU A 1 178 ? 14.129 8.627 -25.223 1.00 86.31 178 GLU A CA 1
ATOM 1353 C C . GLU A 1 178 ? 15.426 7.971 -24.700 1.00 86.31 178 GLU A C 1
ATOM 1355 O O . GLU A 1 178 ? 16.346 8.667 -24.278 1.00 86.31 178 GLU A O 1
ATOM 1360 N N . TYR A 1 179 ? 15.526 6.641 -24.784 1.00 92.69 179 TYR A N 1
ATOM 1361 C CA . TYR A 1 179 ? 16.738 5.874 -24.434 1.00 92.69 179 TYR A CA 1
ATOM 1362 C C . TYR A 1 179 ? 17.499 5.336 -25.663 1.00 92.69 179 TYR A C 1
ATOM 1364 O O . TYR A 1 179 ? 16.944 5.312 -26.766 1.00 92.69 179 TYR A O 1
ATOM 1372 N N . PRO A 1 180 ? 18.751 4.851 -25.522 1.00 95.31 180 PRO A N 1
ATOM 1373 C CA . PRO A 1 180 ? 19.480 4.203 -26.621 1.00 95.31 180 PRO A CA 1
ATOM 1374 C C . PRO A 1 180 ? 18.759 2.997 -27.255 1.00 95.31 180 PRO A C 1
ATOM 1376 O O . PRO A 1 180 ? 18.995 2.676 -28.418 1.00 95.31 180 PRO A O 1
ATOM 1379 N N . TRP A 1 181 ? 17.850 2.350 -26.518 1.00 96.12 181 TRP A N 1
ATOM 1380 C CA . TRP A 1 181 ? 16.979 1.255 -26.980 1.00 96.12 181 TRP A CA 1
ATOM 1381 C C . TRP A 1 181 ? 15.554 1.717 -27.325 1.00 96.12 181 TRP A C 1
ATOM 1383 O O . TRP A 1 181 ? 14.606 0.933 -27.272 1.00 96.12 181 TRP A O 1
ATOM 1393 N N . LYS A 1 182 ? 15.377 2.999 -27.652 1.00 93.94 182 LYS A N 1
ATOM 1394 C CA . LYS A 1 182 ? 14.069 3.526 -28.036 1.00 93.94 182 LYS A CA 1
ATOM 1395 C C . LYS A 1 182 ? 13.532 2.890 -29.315 1.00 93.94 182 LYS A C 1
ATOM 1397 O O . LYS A 1 182 ? 14.278 2.585 -30.245 1.00 93.94 182 LYS A O 1
ATOM 1402 N N . ILE A 1 183 ? 12.210 2.815 -29.401 1.00 93.81 183 ILE A N 1
ATOM 1403 C CA . ILE A 1 183 ? 11.472 2.286 -30.564 1.00 93.81 183 ILE A CA 1
ATOM 1404 C C . ILE A 1 183 ? 11.035 3.388 -31.538 1.00 93.81 183 ILE A C 1
ATOM 1406 O O . ILE A 1 183 ? 10.164 3.188 -32.382 1.00 93.81 183 ILE A O 1
ATOM 1410 N N . SER A 1 184 ? 11.610 4.581 -31.396 1.00 91.75 184 SER A N 1
ATOM 1411 C CA . SER A 1 184 ? 11.260 5.763 -32.173 1.00 91.75 184 SER A CA 1
ATOM 1412 C C . SER A 1 184 ? 12.474 6.380 -32.857 1.00 91.75 184 SER A C 1
ATOM 1414 O O . SER A 1 184 ? 13.600 6.351 -32.352 1.00 91.75 184 SER A O 1
ATOM 1416 N N . SER A 1 185 ? 12.261 6.957 -34.036 1.00 90.94 185 SER A N 1
ATOM 1417 C CA . SER A 1 185 ? 13.337 7.535 -34.836 1.00 90.94 185 SER A CA 1
ATOM 1418 C C . SER A 1 185 ? 12.903 8.793 -35.594 1.00 90.94 185 SER A C 1
ATOM 1420 O O . SER A 1 185 ? 11.734 9.185 -35.633 1.00 90.94 185 SER A O 1
ATOM 1422 N N . GLY A 1 186 ? 13.888 9.473 -36.184 1.00 87.56 186 GLY A N 1
ATOM 1423 C CA . GLY A 1 186 ? 13.665 10.692 -36.958 1.00 87.56 186 GLY A CA 1
ATOM 1424 C C . GLY A 1 186 ? 13.429 11.953 -36.110 1.00 87.56 186 GLY A C 1
ATOM 1425 O O . GLY A 1 186 ? 13.506 11.917 -34.886 1.00 87.56 186 GLY A O 1
ATOM 1426 N N . PRO A 1 187 ? 13.191 13.104 -36.768 1.00 83.44 187 PRO A N 1
ATOM 1427 C CA . PRO A 1 187 ? 13.073 14.404 -36.101 1.00 83.44 187 PRO A CA 1
ATOM 1428 C C . PRO A 1 187 ? 11.805 14.555 -35.252 1.00 83.44 187 PRO A C 1
ATOM 1430 O O . PRO A 1 187 ? 11.790 15.387 -34.351 1.00 83.44 187 PRO A O 1
ATOM 1433 N N . ASP A 1 188 ? 10.775 13.755 -35.534 1.00 82.25 188 ASP A N 1
ATOM 1434 C CA . ASP A 1 188 ? 9.487 13.800 -34.837 1.00 82.25 188 ASP A CA 1
ATOM 1435 C C . ASP A 1 188 ? 9.365 12.689 -33.773 1.00 82.25 188 ASP A C 1
ATOM 1437 O O . ASP A 1 188 ? 8.293 12.519 -33.199 1.00 82.25 188 ASP A O 1
ATOM 1441 N N . ASN A 1 189 ? 10.443 11.920 -33.527 1.00 83.44 189 ASN A N 1
ATOM 1442 C CA . ASN A 1 189 ? 10.454 10.739 -32.650 1.00 83.44 189 ASN A CA 1
ATOM 1443 C C . ASN A 1 189 ? 9.246 9.812 -32.906 1.00 83.44 189 ASN A C 1
ATOM 1445 O O . ASN A 1 189 ? 8.585 9.363 -31.974 1.00 83.44 189 ASN A O 1
ATOM 1449 N N . ALA A 1 190 ? 8.949 9.543 -34.179 1.00 88.00 190 ALA A N 1
ATOM 1450 C CA . ALA A 1 190 ? 7.844 8.673 -34.566 1.00 88.00 190 ALA A CA 1
ATOM 1451 C C . ALA A 1 190 ? 8.233 7.200 -34.392 1.00 88.00 190 ALA A C 1
ATOM 1453 O O . ALA A 1 190 ? 9.406 6.850 -34.543 1.00 88.00 190 ALA A O 1
ATOM 1454 N N . PHE A 1 191 ? 7.247 6.341 -34.131 1.00 90.88 191 PHE A N 1
ATOM 1455 C CA . PHE A 1 191 ? 7.429 4.890 -34.087 1.00 90.88 191 PHE A CA 1
ATOM 1456 C C . PHE A 1 191 ? 8.170 4.344 -35.312 1.00 90.88 191 PHE A C 1
ATOM 1458 O O . PHE A 1 191 ? 7.818 4.641 -36.460 1.00 90.88 191 PHE A O 1
ATOM 1465 N N . ASP A 1 192 ? 9.172 3.510 -35.054 1.00 93.12 192 ASP A N 1
ATOM 1466 C CA . ASP A 1 192 ? 9.979 2.844 -36.063 1.00 93.12 192 ASP A CA 1
ATOM 1467 C C . ASP A 1 192 ? 9.814 1.320 -35.933 1.00 93.12 192 ASP A C 1
ATOM 1469 O O . ASP A 1 192 ? 10.395 0.716 -35.027 1.00 93.12 192 ASP A O 1
ATOM 1473 N N . PRO A 1 193 ? 9.073 0.670 -36.853 1.00 94.00 193 PRO A N 1
ATOM 1474 C CA . PRO A 1 193 ? 8.845 -0.772 -36.802 1.00 94.00 193 PRO A CA 1
ATOM 1475 C C . PRO A 1 193 ? 10.136 -1.595 -36.777 1.00 94.00 193 PRO A C 1
ATOM 1477 O O . PRO A 1 193 ? 10.167 -2.677 -36.205 1.00 94.00 193 PRO A O 1
ATOM 1480 N N . LYS A 1 194 ? 11.225 -1.091 -37.375 1.00 95.62 194 LYS A N 1
ATOM 1481 C CA . LYS A 1 194 ? 12.493 -1.822 -37.375 1.00 95.62 194 LYS A CA 1
ATOM 1482 C C . LYS A 1 194 ? 13.168 -1.787 -36.005 1.00 95.62 194 LYS A C 1
ATOM 1484 O O . LYS A 1 194 ? 13.799 -2.773 -35.632 1.00 95.62 194 LYS A O 1
ATOM 1489 N N . LEU A 1 195 ? 13.058 -0.667 -35.289 1.00 95.69 195 LEU A N 1
ATOM 1490 C CA . LEU A 1 195 ? 13.559 -0.558 -33.918 1.00 95.69 195 LEU A CA 1
ATOM 1491 C C . LEU A 1 195 ? 12.682 -1.349 -32.945 1.00 95.69 195 LEU A C 1
ATOM 1493 O O . LEU A 1 195 ? 13.219 -1.928 -32.011 1.00 95.69 195 LEU A O 1
ATOM 1497 N N . ALA A 1 196 ? 11.371 -1.429 -33.190 1.00 96.38 196 ALA A N 1
ATOM 1498 C CA . ALA A 1 196 ? 10.471 -2.319 -32.458 1.00 96.38 196 ALA A CA 1
ATOM 1499 C C . ALA A 1 196 ? 10.877 -3.799 -32.605 1.00 96.38 196 ALA A C 1
ATOM 1501 O O . ALA A 1 196 ? 11.050 -4.481 -31.597 1.00 96.38 196 ALA A O 1
ATOM 1502 N N . ASP A 1 197 ? 11.127 -4.265 -33.837 1.00 97.44 197 ASP A N 1
ATOM 1503 C CA . ASP A 1 197 ? 11.635 -5.622 -34.086 1.00 97.44 197 ASP A CA 1
ATOM 1504 C C . ASP A 1 197 ? 12.989 -5.856 -33.382 1.00 97.44 197 ASP A C 1
ATOM 1506 O O . ASP A 1 197 ? 13.177 -6.865 -32.704 1.00 97.44 197 ASP A O 1
ATOM 1510 N N . ASP A 1 198 ? 13.928 -4.904 -33.496 1.00 98.12 198 ASP A N 1
ATOM 1511 C CA . ASP A 1 198 ? 15.240 -5.008 -32.840 1.00 98.12 198 ASP A CA 1
ATOM 1512 C C . ASP A 1 198 ? 15.137 -5.026 -31.308 1.00 98.12 198 ASP A C 1
ATOM 1514 O O . ASP A 1 198 ? 15.916 -5.720 -30.655 1.00 98.12 198 ASP A O 1
ATOM 1518 N N . TYR A 1 199 ? 14.193 -4.275 -30.734 1.00 98.50 199 TYR A N 1
ATOM 1519 C CA . TYR A 1 199 ? 13.926 -4.274 -29.298 1.00 98.50 199 TYR A CA 1
ATOM 1520 C C . TYR A 1 199 ? 13.461 -5.651 -28.831 1.00 98.50 199 TYR A C 1
ATOM 1522 O O . TYR A 1 199 ? 14.010 -6.186 -27.869 1.00 98.50 199 TYR A O 1
ATOM 1530 N N . VAL A 1 200 ? 12.496 -6.251 -29.533 1.00 98.69 200 VAL A N 1
ATOM 1531 C CA . VAL A 1 200 ? 11.994 -7.592 -29.209 1.00 98.69 200 VAL A CA 1
ATOM 1532 C C . VAL A 1 200 ? 13.124 -8.621 -29.287 1.00 98.69 200 VAL A C 1
ATOM 1534 O O . VAL A 1 200 ? 13.334 -9.357 -28.322 1.00 98.69 200 VAL A O 1
ATOM 1537 N N . ASP A 1 201 ? 13.901 -8.629 -30.373 1.00 98.75 201 ASP A N 1
ATOM 1538 C CA . ASP A 1 201 ? 15.018 -9.566 -30.553 1.00 98.75 201 ASP A CA 1
ATOM 1539 C C . ASP A 1 201 ? 16.088 -9.405 -29.455 1.00 98.75 201 ASP A C 1
ATOM 1541 O O . ASP A 1 201 ? 16.557 -10.388 -28.870 1.00 98.75 201 ASP A O 1
ATOM 1545 N N . ALA A 1 202 ? 16.465 -8.164 -29.129 1.00 98.88 202 ALA A N 1
ATOM 1546 C CA . ALA A 1 202 ? 17.452 -7.885 -28.089 1.00 98.88 202 ALA A CA 1
ATOM 1547 C C . ALA A 1 202 ? 16.934 -8.242 -26.686 1.00 98.88 202 ALA A C 1
ATOM 1549 O O . ALA A 1 202 ? 17.684 -8.804 -25.885 1.00 98.88 202 ALA A O 1
ATOM 1550 N N . PHE A 1 203 ? 15.653 -7.988 -26.397 1.00 98.88 203 PHE A N 1
ATOM 1551 C CA . PHE A 1 203 ? 15.024 -8.331 -25.121 1.00 98.88 203 PHE A CA 1
ATOM 1552 C C . PHE A 1 203 ? 15.019 -9.840 -24.908 1.00 98.88 203 PHE A C 1
ATOM 1554 O O . PHE A 1 203 ? 15.474 -10.319 -23.868 1.00 98.88 203 PHE A O 1
ATOM 1561 N N . GLN A 1 204 ? 14.559 -10.602 -25.904 1.00 98.88 204 GLN A N 1
ATOM 1562 C CA . GLN A 1 204 ? 14.535 -12.064 -25.846 1.00 98.88 204 GLN A CA 1
ATOM 1563 C C . GLN A 1 204 ? 15.936 -12.646 -25.621 1.00 98.88 204 GLN A C 1
ATOM 1565 O O . GLN A 1 204 ? 16.110 -13.583 -24.830 1.00 98.88 204 GLN A O 1
ATOM 1570 N N . HIS A 1 205 ? 16.945 -12.073 -26.282 1.00 98.88 205 HIS A N 1
ATOM 1571 C CA . HIS A 1 205 ? 18.335 -12.493 -26.135 1.00 98.88 205 HIS A CA 1
ATOM 1572 C C . HIS A 1 205 ? 18.873 -12.221 -24.723 1.00 98.88 205 HIS A C 1
ATOM 1574 O O . HIS A 1 205 ? 19.342 -13.146 -24.058 1.00 98.88 205 HIS A O 1
ATOM 1580 N N . VAL A 1 206 ? 18.727 -10.996 -24.206 1.00 98.88 206 VAL A N 1
ATOM 1581 C CA . VAL A 1 206 ? 19.189 -10.630 -22.853 1.00 98.88 206 VAL A CA 1
ATOM 1582 C C . VAL A 1 206 ? 18.448 -11.419 -21.767 1.00 98.88 206 VAL A C 1
ATOM 1584 O O . VAL A 1 206 ? 19.090 -11.948 -20.859 1.00 98.88 206 VAL A O 1
ATOM 1587 N N . ALA A 1 207 ? 17.128 -11.590 -21.887 1.00 98.88 207 ALA A N 1
ATOM 1588 C CA . ALA A 1 207 ? 16.329 -12.427 -20.988 1.00 98.88 207 ALA A CA 1
ATOM 1589 C C . ALA A 1 207 ? 16.864 -13.870 -20.920 1.00 98.88 207 ALA A C 1
ATOM 1591 O O . ALA A 1 207 ? 16.969 -14.462 -19.842 1.00 98.88 207 ALA A O 1
ATOM 1592 N N . THR A 1 208 ? 17.251 -14.424 -22.074 1.00 98.81 208 THR A N 1
ATOM 1593 C CA . THR A 1 208 ? 17.842 -15.765 -22.172 1.00 98.81 208 THR A CA 1
ATOM 1594 C C . THR A 1 208 ? 19.207 -15.832 -21.489 1.00 98.81 208 THR A C 1
ATOM 1596 O O . THR A 1 208 ? 19.478 -16.792 -20.768 1.00 98.81 208 THR A O 1
ATOM 1599 N N . LEU A 1 209 ? 20.058 -14.817 -21.673 1.00 98.81 209 LEU A N 1
ATOM 1600 C CA . LEU A 1 209 ? 21.378 -14.761 -21.041 1.00 98.81 209 LEU A CA 1
ATOM 1601 C C . LEU A 1 209 ? 21.277 -14.717 -19.514 1.00 98.81 209 LEU A C 1
ATOM 1603 O O . LEU A 1 209 ? 21.922 -15.529 -18.854 1.00 98.81 209 LEU A O 1
ATOM 1607 N N . PHE A 1 210 ? 20.445 -13.836 -18.952 1.00 98.69 210 PHE A N 1
ATOM 1608 C CA . PHE A 1 210 ? 20.280 -13.720 -17.497 1.00 98.69 210 PHE A CA 1
ATOM 1609 C C . PHE A 1 210 ? 19.797 -15.039 -16.884 1.00 98.69 210 PHE A C 1
ATOM 1611 O O . PHE A 1 210 ? 20.442 -15.574 -15.984 1.00 98.69 210 PHE A O 1
ATOM 1618 N N . ARG A 1 211 ? 18.744 -15.644 -17.448 1.00 98.38 211 ARG A N 1
ATOM 1619 C CA . ARG A 1 211 ? 18.229 -16.947 -16.987 1.00 98.38 211 ARG A CA 1
ATOM 1620 C C . ARG A 1 211 ? 19.218 -18.103 -17.165 1.00 98.38 211 ARG A C 1
ATOM 1622 O O . ARG A 1 211 ? 19.085 -19.123 -16.498 1.00 98.38 211 ARG A O 1
ATOM 1629 N N . SER A 1 212 ? 20.194 -17.981 -18.069 1.00 98.38 212 SER A N 1
ATOM 1630 C CA . SER A 1 212 ? 21.242 -18.998 -18.238 1.00 98.38 212 SER A CA 1
ATOM 1631 C C . SER A 1 212 ? 22.288 -18.984 -17.120 1.00 98.38 212 SER A C 1
ATOM 1633 O O . SER A 1 212 ? 22.962 -19.994 -16.915 1.00 98.38 212 SER A O 1
ATOM 1635 N N . VAL A 1 213 ? 22.416 -17.857 -16.412 1.00 98.50 213 VAL A N 1
ATOM 1636 C CA . VAL A 1 213 ? 23.341 -17.687 -15.286 1.00 98.50 213 VAL A CA 1
ATOM 1637 C C . VAL A 1 213 ? 22.718 -18.198 -13.987 1.00 98.50 213 VAL A C 1
ATOM 1639 O O . VAL A 1 213 ? 23.366 -18.952 -13.264 1.00 98.50 213 VAL A O 1
ATOM 1642 N N . ASP A 1 214 ? 21.467 -17.822 -13.708 1.00 95.25 214 ASP A N 1
ATOM 1643 C CA . ASP A 1 214 ? 20.728 -18.211 -12.499 1.00 95.25 214 ASP A CA 1
ATOM 1644 C C . ASP A 1 214 ? 19.217 -18.296 -12.818 1.00 95.25 214 ASP A C 1
ATOM 1646 O O . ASP A 1 214 ? 18.657 -17.423 -13.485 1.00 95.25 214 ASP A O 1
ATOM 1650 N N . ASP A 1 215 ? 18.533 -19.352 -12.374 1.00 94.06 215 ASP A N 1
ATOM 1651 C CA . ASP A 1 215 ? 17.103 -19.569 -12.646 1.00 94.06 215 ASP A CA 1
ATOM 1652 C C . ASP A 1 215 ? 16.173 -18.743 -11.733 1.00 94.06 215 ASP A C 1
ATOM 1654 O O . ASP A 1 215 ? 14.954 -18.669 -11.957 1.00 94.06 215 ASP A O 1
ATOM 1658 N N . ARG A 1 216 ? 16.737 -18.045 -10.741 1.00 93.00 216 ARG A N 1
ATOM 1659 C CA . ARG A 1 216 ? 16.027 -17.065 -9.908 1.00 93.00 216 ARG A CA 1
ATOM 1660 C C . ARG A 1 216 ? 15.706 -15.770 -10.641 1.00 93.00 216 ARG A C 1
ATOM 1662 O O . ARG A 1 216 ? 14.853 -15.023 -10.159 1.00 93.00 216 ARG A O 1
ATOM 1669 N N . PHE A 1 217 ? 16.341 -15.487 -11.782 1.00 97.25 217 PHE A N 1
ATOM 1670 C CA . PHE A 1 217 ? 16.044 -14.272 -12.539 1.00 97.25 217 PHE A CA 1
ATOM 1671 C C . PHE A 1 217 ? 14.576 -14.227 -12.986 1.00 97.25 217 PHE A C 1
ATOM 1673 O O . PHE A 1 217 ? 14.025 -15.203 -13.505 1.00 97.25 217 PHE A O 1
ATOM 1680 N N . ARG A 1 218 ? 13.939 -13.078 -12.755 1.00 97.19 218 ARG A N 1
ATOM 1681 C CA . ARG A 1 218 ? 12.590 -12.734 -13.203 1.00 97.19 218 ARG A CA 1
ATOM 1682 C C . ARG A 1 218 ? 12.685 -11.514 -14.101 1.00 97.19 218 ARG A C 1
ATOM 1684 O O . ARG A 1 218 ? 13.230 -10.490 -13.702 1.00 97.19 218 ARG A O 1
ATOM 1691 N N . ILE A 1 219 ? 12.201 -11.653 -15.326 1.00 98.62 219 ILE A N 1
ATOM 1692 C CA . ILE A 1 219 ? 12.360 -10.652 -16.373 1.00 98.62 219 ILE A CA 1
ATOM 1693 C C . ILE A 1 219 ? 11.117 -9.764 -16.419 1.00 98.62 219 ILE A C 1
ATOM 1695 O O . ILE A 1 219 ? 10.009 -10.229 -16.692 1.00 98.62 219 ILE A O 1
ATOM 1699 N N . GLU A 1 220 ? 11.312 -8.482 -16.160 1.00 98.56 220 GLU A N 1
ATOM 1700 C CA . GLU A 1 220 ? 10.284 -7.454 -16.183 1.00 98.56 220 GLU A CA 1
ATOM 1701 C C . GLU A 1 220 ? 10.283 -6.730 -17.537 1.00 98.56 220 GLU A C 1
ATOM 1703 O O . GLU A 1 220 ? 11.298 -6.170 -17.957 1.00 98.56 220 GLU A O 1
ATOM 1708 N N . TRP A 1 221 ? 9.137 -6.716 -18.221 1.00 98.69 221 TRP A N 1
ATOM 1709 C CA . TRP A 1 221 ? 8.913 -5.855 -19.383 1.00 98.69 221 TRP A CA 1
ATOM 1710 C C . TRP A 1 221 ? 8.222 -4.572 -18.932 1.00 98.69 221 TRP A C 1
ATOM 1712 O O . TRP A 1 221 ? 7.037 -4.601 -18.605 1.00 98.69 221 TRP A O 1
ATOM 1722 N N . ASN A 1 222 ? 8.959 -3.460 -18.913 1.00 98.25 222 ASN A N 1
ATOM 1723 C CA . ASN A 1 222 ? 8.494 -2.199 -18.337 1.00 98.25 222 ASN A CA 1
ATOM 1724 C C . ASN A 1 222 ? 8.458 -1.056 -19.336 1.00 98.25 222 ASN A C 1
ATOM 1726 O O . ASN A 1 222 ? 9.474 -0.764 -19.969 1.00 98.25 222 ASN A O 1
ATOM 1730 N N . GLN A 1 223 ? 7.336 -0.344 -19.396 1.00 97.12 223 GLN A N 1
ATOM 1731 C CA . GLN A 1 223 ? 7.165 0.807 -20.281 1.00 97.12 223 GLN A CA 1
ATOM 1732 C C . GLN A 1 223 ? 6.693 2.053 -19.519 1.00 97.12 223 GLN A C 1
ATOM 1734 O O . GLN A 1 223 ? 6.095 1.959 -18.448 1.00 97.12 223 GLN A O 1
ATOM 1739 N N . ASN A 1 224 ? 6.940 3.233 -20.093 1.00 94.00 224 ASN A N 1
ATOM 1740 C CA . ASN A 1 224 ? 6.446 4.493 -19.540 1.00 94.00 224 ASN A CA 1
ATOM 1741 C C . ASN A 1 224 ? 4.930 4.595 -19.763 1.00 94.00 224 ASN A C 1
ATOM 1743 O O . ASN A 1 224 ? 4.445 4.300 -20.863 1.00 94.00 224 ASN A O 1
ATOM 1747 N N . TYR A 1 225 ? 4.182 5.034 -18.752 1.00 91.88 225 TYR A N 1
ATOM 1748 C CA . TYR A 1 225 ? 2.737 5.226 -18.876 1.00 91.88 225 TYR A CA 1
ATOM 1749 C C . TYR A 1 225 ? 2.401 6.284 -19.940 1.00 91.88 225 TYR A C 1
ATOM 1751 O O . TYR A 1 225 ? 3.054 7.321 -20.022 1.00 91.88 225 TYR A O 1
ATOM 1759 N N . SER A 1 226 ? 1.336 6.062 -20.716 1.00 89.56 226 SER A N 1
ATOM 1760 C CA . SER A 1 226 ? 0.668 7.089 -21.531 1.00 89.56 226 SER A CA 1
ATOM 1761 C C . SER A 1 226 ? 1.615 8.087 -22.232 1.00 89.56 226 SER A C 1
ATOM 1763 O O . SER A 1 226 ? 1.394 9.306 -22.218 1.00 89.56 226 SER A O 1
ATOM 1765 N N . LYS A 1 227 ? 2.674 7.576 -22.870 1.00 87.06 227 LYS A N 1
ATOM 1766 C CA . LYS A 1 227 ? 3.642 8.381 -23.618 1.00 87.06 227 LYS A CA 1
ATOM 1767 C C . LYS A 1 227 ? 3.214 8.502 -25.079 1.00 87.06 227 LYS A C 1
ATOM 1769 O O . LYS A 1 227 ? 3.116 7.505 -25.791 1.00 87.06 227 LYS A O 1
ATOM 1774 N N . ALA A 1 228 ? 2.977 9.733 -25.520 1.00 85.94 228 ALA A N 1
ATOM 1775 C CA . ALA A 1 228 ? 2.748 10.051 -26.924 1.00 85.94 228 ALA A CA 1
ATOM 1776 C C . ALA A 1 228 ? 4.029 10.575 -27.593 1.00 85.94 228 ALA A C 1
ATOM 1778 O O . ALA A 1 228 ? 4.884 11.170 -26.929 1.00 85.94 228 ALA A O 1
ATOM 1779 N N . ASP A 1 229 ? 4.137 10.391 -28.909 1.00 83.31 229 ASP A N 1
ATOM 1780 C CA . ASP A 1 229 ? 5.190 11.005 -29.722 1.00 83.31 229 ASP A CA 1
ATOM 1781 C C . ASP A 1 229 ? 5.033 12.535 -29.839 1.00 83.31 229 ASP A C 1
ATOM 1783 O O . ASP A 1 229 ? 4.084 13.141 -29.326 1.00 83.31 229 ASP A O 1
ATOM 1787 N N . ALA A 1 230 ? 5.951 13.188 -30.563 1.00 82.12 230 ALA A N 1
ATOM 1788 C CA . ALA A 1 230 ? 5.919 14.640 -30.757 1.00 82.12 230 ALA A CA 1
ATOM 1789 C C . ALA A 1 230 ? 4.652 15.144 -31.484 1.00 82.12 230 ALA A C 1
ATOM 1791 O O . ALA A 1 230 ? 4.356 16.341 -31.451 1.00 82.12 230 ALA A O 1
ATOM 1792 N N . ASN A 1 231 ? 3.893 14.250 -32.126 1.00 83.88 231 ASN A N 1
ATOM 1793 C CA . ASN A 1 231 ? 2.641 14.542 -32.819 1.00 83.88 231 ASN A CA 1
ATOM 1794 C C . ASN A 1 231 ? 1.396 14.222 -31.972 1.00 83.88 231 ASN A C 1
ATOM 1796 O O . ASN A 1 231 ? 0.272 14.424 -32.445 1.00 83.88 231 ASN A O 1
ATOM 1800 N N . GLY A 1 232 ? 1.568 13.754 -30.733 1.00 85.75 232 GLY A N 1
ATOM 1801 C CA . GLY A 1 232 ? 0.474 13.361 -29.848 1.00 85.75 232 GLY A CA 1
ATOM 1802 C C . GLY A 1 232 ? -0.127 11.993 -30.185 1.00 85.75 232 GLY A C 1
ATOM 1803 O O . GLY A 1 232 ? -1.278 11.735 -29.829 1.00 85.75 232 GLY A O 1
ATOM 1804 N N . VAL A 1 233 ? 0.608 11.133 -30.897 1.00 86.75 233 VAL A N 1
ATOM 1805 C CA . VAL A 1 233 ? 0.187 9.765 -31.212 1.00 86.75 233 VAL A CA 1
ATOM 1806 C C . VAL A 1 233 ? 0.694 8.816 -30.134 1.00 86.75 233 VAL A C 1
ATOM 1808 O O . VAL A 1 233 ? 1.882 8.780 -29.834 1.00 86.75 233 VAL A O 1
ATOM 1811 N N . PHE A 1 234 ? -0.217 8.021 -29.579 1.00 87.69 234 PHE A N 1
ATOM 1812 C CA . PHE A 1 234 ? 0.121 6.907 -28.701 1.00 87.69 234 PHE A CA 1
ATOM 1813 C C . PHE A 1 234 ? 0.377 5.661 -29.546 1.00 87.69 234 PHE A C 1
ATOM 1815 O O . PHE A 1 234 ? -0.451 5.304 -30.389 1.00 87.69 234 PHE A O 1
ATOM 1822 N N . HIS A 1 235 ? 1.522 5.023 -29.337 1.00 85.19 235 HIS A N 1
ATOM 1823 C CA . HIS A 1 235 ? 1.904 3.812 -30.056 1.00 85.19 235 HIS A CA 1
ATOM 1824 C C . HIS A 1 235 ? 1.411 2.571 -29.322 1.00 85.19 235 HIS A C 1
ATOM 1826 O O . HIS A 1 235 ? 1.401 2.549 -28.094 1.00 85.19 235 HIS A O 1
ATOM 1832 N N . ASP A 1 236 ? 1.000 1.551 -30.078 1.00 88.75 236 ASP A N 1
ATOM 1833 C CA . ASP A 1 236 ? 0.540 0.294 -29.498 1.00 88.75 236 ASP A CA 1
ATOM 1834 C C . ASP A 1 236 ? 1.709 -0.458 -28.862 1.00 88.75 236 ASP A C 1
ATOM 1836 O O . ASP A 1 236 ? 2.559 -1.018 -29.551 1.00 88.75 236 ASP A O 1
ATOM 1840 N N . LEU A 1 237 ? 1.750 -0.464 -27.528 1.00 93.31 237 LEU A N 1
ATOM 1841 C CA . LEU A 1 237 ? 2.805 -1.133 -26.770 1.00 93.31 237 LEU A CA 1
ATOM 1842 C C . LEU A 1 237 ? 2.796 -2.655 -26.966 1.00 93.31 237 LEU A C 1
ATOM 1844 O O . LEU A 1 237 ? 3.811 -3.303 -26.723 1.00 93.31 237 LEU A O 1
ATOM 1848 N N . ASN A 1 238 ? 1.695 -3.231 -27.457 1.00 92.75 238 ASN A N 1
ATOM 1849 C CA . ASN A 1 238 ? 1.643 -4.650 -27.787 1.00 92.75 238 ASN A CA 1
ATOM 1850 C C . ASN A 1 238 ? 2.599 -5.018 -28.940 1.00 92.75 238 ASN A C 1
ATOM 1852 O O . ASN A 1 238 ? 3.055 -6.155 -29.020 1.00 92.75 238 ASN A O 1
ATOM 1856 N N . GLU A 1 239 ? 2.954 -4.061 -29.811 1.00 92.50 239 GLU A N 1
ATOM 1857 C CA . GLU A 1 239 ? 3.898 -4.286 -30.920 1.00 92.50 239 GLU A CA 1
ATOM 1858 C C . GLU A 1 239 ? 5.336 -4.546 -30.447 1.00 92.50 239 GLU A C 1
ATOM 1860 O O . GLU A 1 239 ? 6.147 -5.060 -31.212 1.00 92.50 239 GLU A O 1
ATOM 1865 N N . ILE A 1 240 ? 5.649 -4.223 -29.190 1.00 95.88 240 ILE A N 1
ATOM 1866 C CA . ILE A 1 240 ? 6.980 -4.408 -28.597 1.00 95.88 240 ILE A CA 1
ATOM 1867 C C . ILE A 1 240 ? 6.976 -5.377 -27.417 1.00 95.88 240 ILE A C 1
ATOM 1869 O O . ILE A 1 240 ? 7.958 -5.450 -26.675 1.00 95.88 240 ILE A O 1
ATOM 1873 N N . TYR A 1 241 ? 5.878 -6.114 -27.223 1.00 98.38 241 TYR A N 1
ATOM 1874 C CA . TYR A 1 241 ? 5.810 -7.152 -26.207 1.00 98.38 241 TYR A CA 1
ATOM 1875 C C . TYR A 1 241 ? 6.655 -8.369 -26.635 1.00 98.38 241 TYR A C 1
ATOM 1877 O O . TYR A 1 241 ? 6.349 -8.995 -27.653 1.00 98.38 241 TYR A O 1
ATOM 1885 N N . PRO A 1 242 ? 7.694 -8.765 -25.873 1.00 98.50 242 PRO A N 1
ATOM 1886 C CA . PRO A 1 242 ? 8.631 -9.815 -26.290 1.00 98.50 242 PRO A CA 1
ATOM 1887 C C . PRO A 1 242 ? 8.042 -11.233 -26.306 1.00 98.50 242 PRO A C 1
ATOM 1889 O O . PRO A 1 242 ? 8.671 -12.151 -26.836 1.00 98.50 242 PRO A O 1
ATOM 1892 N N . GLY A 1 243 ? 6.849 -11.420 -25.733 1.00 98.44 243 GLY A N 1
ATOM 1893 C CA . GLY A 1 243 ? 6.146 -12.698 -25.628 1.00 98.44 243 GLY A CA 1
ATOM 1894 C C . GLY A 1 243 ? 6.230 -13.334 -24.236 1.00 98.44 243 GLY A C 1
ATOM 1895 O O . GLY A 1 243 ? 7.205 -13.154 -23.504 1.00 98.44 243 GLY A O 1
ATOM 1896 N N . ASP A 1 244 ? 5.210 -14.126 -23.891 1.00 98.56 244 ASP A N 1
ATOM 1897 C CA . ASP A 1 244 ? 5.009 -14.688 -22.543 1.00 98.56 244 ASP A CA 1
ATOM 1898 C C . ASP A 1 244 ? 6.169 -15.553 -22.043 1.00 98.56 244 ASP A C 1
ATOM 1900 O O . ASP A 1 244 ? 6.380 -15.649 -20.834 1.00 98.56 244 ASP A O 1
ATOM 1904 N N . ASP A 1 245 ? 6.916 -16.183 -22.952 1.00 98.12 245 ASP A N 1
ATOM 1905 C CA . ASP A 1 245 ? 8.057 -17.037 -22.612 1.00 98.12 245 ASP A CA 1
ATOM 1906 C C . ASP A 1 245 ? 9.261 -16.227 -22.109 1.00 98.12 245 ASP A C 1
ATOM 1908 O O . ASP A 1 245 ? 10.126 -16.766 -21.418 1.00 98.12 245 ASP A O 1
ATOM 1912 N N . TYR A 1 246 ? 9.324 -14.930 -22.416 1.00 98.62 246 TYR A N 1
ATOM 1913 C CA . TYR A 1 246 ? 10.452 -14.051 -22.094 1.00 98.62 246 TYR A CA 1
ATOM 1914 C C . TYR A 1 246 ? 10.150 -13.057 -20.975 1.00 98.62 246 TYR A C 1
ATOM 1916 O O . TYR A 1 246 ? 11.073 -12.421 -20.479 1.00 98.62 246 TYR A O 1
ATOM 1924 N N . VAL A 1 247 ? 8.888 -12.953 -20.554 1.00 98.81 247 VAL A N 1
ATOM 1925 C CA . VAL A 1 247 ? 8.425 -11.979 -19.562 1.00 98.81 247 VAL A CA 1
ATOM 1926 C C . VAL A 1 247 ? 7.811 -12.697 -18.366 1.00 98.81 247 VAL A C 1
ATOM 1928 O O . VAL A 1 247 ? 6.892 -13.503 -18.510 1.00 98.81 247 VAL A O 1
ATOM 1931 N N . ASP A 1 248 ? 8.297 -12.381 -17.172 1.00 97.75 248 ASP A N 1
ATOM 1932 C CA . ASP A 1 248 ? 7.734 -12.843 -15.902 1.00 97.75 248 ASP A CA 1
ATOM 1933 C C . ASP A 1 248 ? 6.807 -11.798 -15.277 1.00 97.75 248 ASP A C 1
ATOM 1935 O O . ASP A 1 248 ? 5.846 -12.175 -14.614 1.00 97.75 248 ASP A O 1
ATOM 1939 N N . VAL A 1 249 ? 7.075 -10.507 -15.502 1.00 97.75 249 VAL A N 1
ATOM 1940 C CA . VAL A 1 249 ? 6.361 -9.379 -14.885 1.00 97.75 249 VAL A CA 1
ATOM 1941 C C . VAL A 1 249 ? 6.108 -8.292 -15.925 1.00 97.75 249 VAL A C 1
ATOM 1943 O O . VAL A 1 249 ? 6.995 -7.970 -16.715 1.00 97.75 249 VAL A O 1
ATOM 1946 N N . VAL A 1 250 ? 4.910 -7.716 -15.923 1.00 98.69 250 VAL A N 1
ATOM 1947 C CA . VAL A 1 250 ? 4.616 -6.487 -16.671 1.00 98.69 250 VAL A CA 1
ATOM 1948 C C . VAL A 1 250 ? 4.878 -5.307 -15.741 1.00 98.69 250 VAL A C 1
ATOM 1950 O O . VAL A 1 250 ? 4.319 -5.265 -14.655 1.00 98.69 250 VAL A O 1
ATOM 1953 N N . GLY A 1 251 ? 5.735 -4.376 -16.141 1.00 97.81 251 GLY A N 1
ATOM 1954 C CA . GLY A 1 251 ? 6.105 -3.194 -15.366 1.00 97.81 251 GLY A CA 1
ATOM 1955 C C . GLY A 1 251 ? 5.557 -1.905 -15.970 1.00 97.81 251 GLY A C 1
ATOM 1956 O O . GLY A 1 251 ? 5.372 -1.804 -17.189 1.00 97.81 251 GLY A O 1
ATOM 1957 N N . VAL A 1 252 ? 5.322 -0.905 -15.126 1.00 97.31 252 VAL A N 1
ATOM 1958 C CA . VAL A 1 252 ? 4.976 0.450 -15.560 1.00 97.31 252 VAL A CA 1
ATOM 1959 C C . VAL A 1 252 ? 5.675 1.515 -14.717 1.00 97.31 252 VAL A C 1
ATOM 1961 O O . VAL A 1 252 ? 5.665 1.455 -13.485 1.00 97.31 252 VAL A O 1
ATOM 1964 N N . ASP A 1 253 ? 6.197 2.534 -15.404 1.00 95.00 253 ASP A N 1
ATOM 1965 C CA . ASP A 1 253 ? 6.703 3.767 -14.795 1.00 95.00 253 ASP A CA 1
ATOM 1966 C C . ASP A 1 253 ? 5.647 4.874 -14.923 1.00 95.00 253 ASP A C 1
ATOM 1968 O O . ASP A 1 253 ? 5.162 5.181 -16.017 1.00 95.00 253 ASP A O 1
ATOM 1972 N N . ALA A 1 254 ? 5.255 5.473 -13.799 1.00 91.81 254 ALA A N 1
ATOM 1973 C CA . ALA A 1 254 ? 4.011 6.226 -13.655 1.00 91.81 254 ALA A CA 1
ATOM 1974 C C . ALA A 1 254 ? 4.149 7.498 -12.794 1.00 91.81 254 ALA A C 1
ATOM 1976 O O . ALA A 1 254 ? 3.333 7.765 -11.913 1.00 91.81 254 ALA A O 1
ATOM 1977 N N . TYR A 1 255 ? 5.127 8.348 -13.100 1.00 88.75 255 TYR A N 1
ATOM 1978 C CA . TYR A 1 255 ? 5.348 9.631 -12.414 1.00 88.75 255 TYR A CA 1
ATOM 1979 C C . TYR A 1 255 ? 4.182 10.613 -12.538 1.00 88.75 255 TYR A C 1
ATOM 1981 O O . TYR A 1 255 ? 3.629 10.790 -13.631 1.00 88.75 255 TYR A O 1
ATOM 1989 N N . ASN A 1 256 ? 3.848 11.306 -11.449 1.00 82.50 256 ASN A N 1
ATOM 1990 C CA . ASN A 1 256 ? 2.982 12.475 -11.490 1.00 82.50 256 ASN A CA 1
ATOM 1991 C C . ASN A 1 256 ? 3.800 13.754 -11.293 1.00 82.50 256 ASN A C 1
ATOM 1993 O O . ASN A 1 256 ? 4.251 14.059 -10.192 1.00 82.50 256 ASN A O 1
ATOM 1997 N N . VAL A 1 257 ? 3.936 14.512 -12.380 1.00 71.69 257 VAL A N 1
ATOM 1998 C CA . VAL A 1 257 ? 4.720 15.747 -12.423 1.00 71.69 257 VAL A CA 1
ATOM 1999 C C . VAL A 1 257 ? 3.784 16.926 -12.654 1.00 71.69 257 VAL A C 1
ATOM 2001 O O . VAL A 1 257 ? 3.658 17.423 -13.780 1.00 71.69 257 VAL A O 1
ATOM 2004 N N . ALA A 1 258 ? 3.081 17.336 -11.598 1.00 62.12 258 ALA A N 1
ATOM 2005 C CA . ALA A 1 258 ? 2.046 18.370 -11.626 1.00 62.12 258 ALA A CA 1
ATOM 2006 C C . ALA A 1 258 ? 2.543 19.637 -12.341 1.00 62.12 258 ALA A C 1
ATOM 2008 O O . ALA A 1 258 ? 1.882 20.177 -13.235 1.00 62.12 258 ALA A O 1
ATOM 2009 N N . ARG A 1 259 ? 3.801 20.018 -12.069 1.00 55.97 259 ARG A N 1
ATOM 2010 C CA . ARG A 1 259 ? 4.443 21.227 -12.599 1.00 55.97 259 ARG A CA 1
ATOM 2011 C C . ARG A 1 259 ? 4.539 21.294 -14.129 1.00 55.97 259 ARG A C 1
ATOM 2013 O O . ARG A 1 259 ? 4.619 22.401 -14.672 1.00 55.97 259 ARG A O 1
ATOM 2020 N N . PHE A 1 260 ? 4.576 20.156 -14.826 1.00 53.06 260 PHE A N 1
ATOM 2021 C CA . PHE A 1 260 ? 4.742 20.100 -16.288 1.00 53.06 260 PHE A CA 1
ATOM 2022 C C . PHE A 1 260 ? 3.561 19.458 -17.019 1.00 53.06 260 PHE A C 1
ATOM 2024 O O . PHE A 1 260 ? 3.369 19.735 -18.204 1.00 53.06 260 PHE A O 1
ATOM 2031 N N . SER A 1 261 ? 2.758 18.641 -16.334 1.00 61.12 261 SER A N 1
ATOM 2032 C CA . SER A 1 261 ? 1.584 17.979 -16.911 1.00 61.12 261 SER A CA 1
ATOM 2033 C C . SER A 1 261 ? 0.334 18.869 -16.918 1.00 61.12 261 SER A C 1
ATOM 2035 O O . SER A 1 261 ? -0.612 18.586 -17.655 1.00 61.12 261 SER A O 1
ATOM 2037 N N . GLY A 1 262 ? 0.315 19.946 -16.116 1.00 62.72 262 GLY A N 1
ATOM 2038 C CA . GLY A 1 262 ? -0.888 20.750 -15.875 1.00 62.72 262 GLY A CA 1
ATOM 2039 C C . GLY A 1 262 ? -1.939 20.018 -15.034 1.00 62.72 262 GLY A C 1
ATOM 2040 O O . GLY A 1 262 ? -3.094 20.443 -14.997 1.00 62.72 262 GLY A O 1
ATOM 2041 N N . 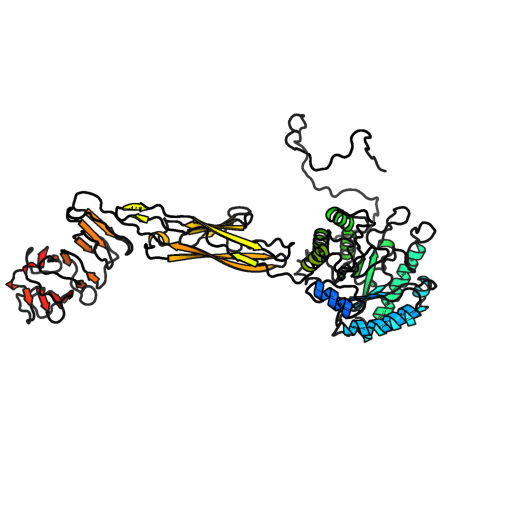GLN A 1 263 ? -1.547 18.915 -14.391 1.00 68.12 263 GLN A N 1
ATOM 2042 C CA . GLN A 1 263 ? -2.368 18.109 -13.494 1.00 68.12 263 GLN A CA 1
ATOM 2043 C C . GLN A 1 263 ? -2.044 18.507 -12.051 1.00 68.12 263 GLN A C 1
ATOM 2045 O O . GLN A 1 263 ? -1.429 17.746 -11.320 1.00 68.12 263 GLN A O 1
ATOM 2050 N N . ASP A 1 264 ? -2.408 19.732 -11.660 1.00 77.00 264 ASP A N 1
ATOM 2051 C CA . ASP A 1 264 ? -2.163 20.271 -10.306 1.00 77.00 264 ASP A CA 1
ATOM 2052 C C . ASP A 1 264 ? -3.214 19.813 -9.274 1.00 77.00 264 ASP A C 1
ATOM 2054 O O . ASP A 1 264 ? -3.096 20.085 -8.074 1.00 77.00 264 ASP A O 1
ATOM 2058 N N . ASP A 1 265 ? -4.271 19.155 -9.755 1.00 84.69 265 ASP A N 1
ATOM 2059 C CA . ASP A 1 265 ? -5.378 18.630 -8.964 1.00 84.69 265 ASP A CA 1
ATOM 2060 C C . ASP A 1 265 ? -5.272 17.097 -8.860 1.00 84.69 265 ASP A C 1
ATOM 2062 O O . ASP A 1 265 ? -5.259 16.420 -9.892 1.00 84.69 265 ASP A O 1
ATOM 2066 N N . PRO A 1 266 ? -5.211 16.534 -7.640 1.00 83.81 266 PRO A N 1
ATOM 2067 C CA . PRO A 1 266 ? -4.913 15.118 -7.445 1.00 83.81 266 PRO A CA 1
ATOM 2068 C C . PRO A 1 266 ? -5.990 14.175 -7.992 1.00 83.81 266 PRO A C 1
ATOM 2070 O O . PRO A 1 266 ? -5.654 13.077 -8.426 1.00 83.81 266 PRO A O 1
ATOM 2073 N N . VAL A 1 267 ? -7.260 14.596 -8.033 1.00 82.75 267 VAL A N 1
ATOM 2074 C CA . VAL A 1 267 ? -8.358 13.768 -8.563 1.00 82.75 267 VAL A CA 1
ATOM 2075 C C . VAL A 1 267 ? -8.228 13.630 -10.076 1.00 82.75 267 VAL A C 1
ATOM 2077 O O . VAL A 1 267 ? -8.208 12.528 -10.612 1.00 82.75 267 VAL A O 1
ATOM 2080 N N . THR A 1 268 ? -8.070 14.751 -10.779 1.00 82.94 268 THR A N 1
ATOM 2081 C CA . THR A 1 268 ? -7.928 14.722 -12.243 1.00 82.94 268 THR A CA 1
ATOM 2082 C C . THR A 1 268 ? -6.602 14.110 -12.701 1.00 82.94 268 THR A C 1
ATOM 2084 O O . THR A 1 268 ? -6.554 13.498 -13.770 1.00 82.94 268 THR A O 1
ATOM 2087 N N . ALA A 1 269 ? -5.536 14.239 -11.902 1.00 85.69 269 ALA A N 1
ATOM 2088 C CA . ALA A 1 269 ? -4.274 13.539 -12.125 1.00 85.69 269 ALA A CA 1
ATOM 2089 C C . ALA A 1 269 ? -4.448 12.016 -12.032 1.00 85.69 269 ALA A C 1
ATOM 2091 O O . ALA A 1 269 ? -3.941 11.290 -12.888 1.00 85.69 269 ALA A O 1
ATOM 2092 N N . TRP A 1 270 ? -5.196 11.538 -11.030 1.00 87.38 270 TRP A N 1
ATOM 2093 C CA . TRP A 1 270 ? -5.517 10.120 -10.884 1.00 87.38 270 TRP A CA 1
ATOM 2094 C C . TRP A 1 270 ? -6.348 9.596 -12.054 1.00 87.38 270 TRP A C 1
ATOM 2096 O O . TRP A 1 270 ? -5.929 8.643 -12.708 1.00 87.38 270 TRP A O 1
ATOM 2106 N N . ASP A 1 271 ? -7.460 10.262 -12.380 1.00 85.50 271 ASP A N 1
ATOM 2107 C CA . ASP A 1 271 ? -8.332 9.867 -13.495 1.00 85.50 271 ASP A CA 1
ATOM 2108 C C . ASP A 1 271 ? -7.530 9.739 -14.800 1.00 85.50 271 ASP A C 1
ATOM 2110 O O . ASP A 1 271 ? -7.650 8.764 -15.541 1.00 85.50 271 ASP A O 1
ATOM 2114 N N . TYR A 1 272 ? -6.648 10.708 -15.073 1.00 87.44 272 TYR A N 1
ATOM 2115 C CA . TYR A 1 272 ? -5.767 10.639 -16.234 1.00 87.44 272 TYR A CA 1
ATOM 2116 C C . TYR A 1 272 ? -4.785 9.468 -16.140 1.00 87.44 272 TYR A C 1
ATOM 2118 O O . TYR A 1 272 ? -4.586 8.753 -17.121 1.00 87.44 272 TYR A O 1
ATOM 2126 N N . LYS A 1 273 ? -4.156 9.261 -14.980 1.00 89.50 273 LYS A N 1
ATOM 2127 C CA . LYS A 1 273 ? -3.178 8.189 -14.788 1.00 89.50 273 LYS A CA 1
ATOM 2128 C C . LYS A 1 273 ? -3.792 6.804 -14.997 1.00 89.50 273 LYS A C 1
ATOM 2130 O O . LYS A 1 273 ? -3.162 5.943 -15.619 1.00 89.50 273 LYS A O 1
ATOM 2135 N N . ALA A 1 274 ? -5.003 6.609 -14.490 1.00 89.50 274 ALA A N 1
ATOM 2136 C CA . ALA A 1 274 ? -5.739 5.363 -14.590 1.00 89.50 274 ALA A CA 1
ATOM 2137 C C . ALA A 1 274 ? -6.211 5.097 -16.029 1.00 89.50 274 ALA A C 1
ATOM 2139 O O . ALA A 1 274 ? -5.946 4.017 -16.562 1.00 89.50 274 ALA A O 1
ATOM 2140 N N . ASP A 1 275 ? -6.839 6.093 -16.671 1.00 89.56 275 ASP A N 1
ATOM 2141 C CA . ASP A 1 275 ? -7.671 5.877 -17.865 1.00 89.56 275 ASP A CA 1
ATOM 2142 C C . ASP A 1 275 ? -7.091 6.401 -19.187 1.00 89.56 275 ASP A C 1
ATOM 2144 O O . ASP A 1 275 ? -7.677 6.173 -20.254 1.00 89.56 275 ASP A O 1
ATOM 2148 N N . ALA A 1 276 ? -5.959 7.113 -19.174 1.00 90.25 276 ALA A N 1
ATOM 2149 C CA . ALA A 1 276 ? -5.320 7.537 -20.417 1.00 90.25 276 ALA A CA 1
ATOM 2150 C C . ALA A 1 276 ? -4.919 6.326 -21.294 1.00 90.25 276 ALA A C 1
ATOM 2152 O O . ALA A 1 276 ? -4.754 5.211 -20.791 1.00 90.25 276 ALA A O 1
ATOM 2153 N N . PRO A 1 277 ? -4.748 6.503 -22.621 1.00 91.75 277 PRO A N 1
ATOM 2154 C CA . PRO A 1 277 ? -4.228 5.441 -23.480 1.00 91.75 277 PRO A CA 1
ATOM 2155 C C . PRO A 1 277 ? -2.904 4.900 -22.935 1.00 91.75 277 PRO A C 1
ATOM 2157 O O . PRO A 1 277 ? -1.982 5.676 -22.703 1.00 91.75 277 PRO A O 1
ATOM 2160 N N . PHE A 1 278 ? -2.808 3.582 -22.738 1.00 94.19 278 PHE A N 1
ATOM 2161 C CA . PHE A 1 278 ? -1.662 2.948 -22.068 1.00 94.19 278 PHE A CA 1
ATOM 2162 C C . PHE A 1 278 ? -1.413 3.505 -20.647 1.00 94.19 278 PHE A C 1
ATOM 2164 O O . PHE A 1 278 ? -0.271 3.698 -20.231 1.00 94.19 278 PHE A O 1
ATOM 2171 N N . GLY A 1 279 ? -2.490 3.821 -19.920 1.00 94.19 279 GLY A N 1
ATOM 2172 C CA . GLY A 1 279 ? -2.501 4.145 -18.491 1.00 94.19 279 GLY A CA 1
ATOM 2173 C C . GLY A 1 279 ? -2.521 2.897 -17.603 1.00 94.19 279 GLY A C 1
ATOM 2174 O O . GLY A 1 279 ? -2.449 1.769 -18.094 1.00 94.19 279 GLY A O 1
ATOM 2175 N N . LEU A 1 280 ? -2.630 3.087 -16.286 1.00 95.88 280 LEU A N 1
ATOM 2176 C CA . LEU A 1 280 ? -2.504 1.995 -15.309 1.00 95.88 280 LEU A CA 1
ATOM 2177 C C . LEU A 1 280 ? -3.533 0.872 -15.513 1.00 95.88 280 LEU A C 1
ATOM 2179 O O . LEU A 1 280 ? -3.173 -0.303 -15.427 1.00 95.88 280 LEU A O 1
ATOM 2183 N N . ASN A 1 281 ? -4.781 1.211 -15.859 1.00 95.19 281 ASN A N 1
ATOM 2184 C CA . ASN A 1 281 ? -5.818 0.208 -16.121 1.00 95.19 281 ASN A CA 1
ATOM 2185 C C . ASN A 1 281 ? -5.473 -0.658 -17.340 1.00 95.19 281 ASN A C 1
ATOM 2187 O O . ASN A 1 281 ? -5.670 -1.870 -17.311 1.00 95.19 281 ASN A O 1
ATOM 2191 N N . TRP A 1 282 ? -4.868 -0.068 -18.378 1.00 96.81 282 TRP A N 1
ATOM 2192 C CA . TRP A 1 282 ? -4.408 -0.825 -19.542 1.00 96.81 282 TRP A CA 1
ATOM 2193 C C . TRP A 1 282 ? -3.294 -1.809 -19.174 1.00 96.81 282 TRP A C 1
ATOM 2195 O O . TRP A 1 282 ? -3.349 -2.960 -19.596 1.00 96.81 282 TRP A O 1
ATOM 2205 N N . PHE A 1 283 ? -2.308 -1.393 -18.368 1.00 97.88 283 PHE A N 1
ATOM 2206 C CA . PHE A 1 283 ? -1.235 -2.292 -17.926 1.00 97.88 283 PHE A CA 1
ATOM 2207 C C . PHE A 1 283 ? -1.761 -3.433 -17.054 1.00 97.88 283 PHE A C 1
ATOM 2209 O O . PHE A 1 283 ? -1.313 -4.568 -17.218 1.00 97.88 283 PHE A O 1
ATOM 2216 N N . SER A 1 284 ? -2.724 -3.157 -16.169 1.00 96.06 284 SER A N 1
ATOM 2217 C CA . SER A 1 284 ? -3.372 -4.197 -15.364 1.00 96.06 284 SER A CA 1
ATOM 2218 C C . SER A 1 284 ? -4.118 -5.212 -16.236 1.00 96.06 284 SER A C 1
ATOM 2220 O O . SER A 1 284 ? -3.868 -6.416 -16.136 1.00 96.06 284 SER A O 1
ATOM 2222 N N . ASP A 1 285 ? -4.958 -4.736 -17.161 1.00 96.25 285 ASP A N 1
ATOM 2223 C CA . ASP A 1 285 ? -5.697 -5.591 -18.095 1.00 96.25 285 ASP A CA 1
ATOM 2224 C C . ASP A 1 285 ? -4.752 -6.406 -18.987 1.00 96.25 285 ASP A C 1
ATOM 2226 O O . ASP A 1 285 ? -4.978 -7.596 -19.223 1.00 96.25 285 ASP A O 1
ATOM 2230 N N . PHE A 1 286 ? -3.669 -5.785 -19.461 1.00 97.81 286 PHE A N 1
ATOM 2231 C CA . PHE A 1 286 ? -2.647 -6.436 -20.271 1.00 97.81 286 PHE A CA 1
ATOM 2232 C C . PHE A 1 286 ? -1.935 -7.543 -19.484 1.00 97.81 286 PHE A C 1
ATOM 2234 O O . PHE A 1 286 ? -1.874 -8.686 -19.938 1.00 97.81 286 PHE A O 1
ATOM 2241 N N . ALA A 1 287 ? -1.464 -7.250 -18.271 1.00 97.44 287 ALA A N 1
ATOM 2242 C CA . ALA A 1 287 ? -0.832 -8.239 -17.405 1.00 97.44 287 ALA A CA 1
ATOM 2243 C C . ALA A 1 287 ? -1.776 -9.419 -17.119 1.00 97.44 287 ALA A C 1
ATOM 2245 O O . ALA A 1 287 ? -1.391 -10.579 -17.281 1.00 97.44 287 ALA A O 1
ATOM 2246 N N . ALA A 1 288 ? -3.041 -9.137 -16.794 1.00 93.75 288 ALA A N 1
ATOM 2247 C CA . ALA A 1 288 ? -4.056 -10.158 -16.555 1.00 93.75 288 ALA A CA 1
ATOM 2248 C C . ALA A 1 288 ? -4.329 -11.022 -17.799 1.00 93.75 288 ALA A C 1
ATOM 2250 O O . ALA A 1 288 ? -4.421 -12.248 -17.685 1.00 93.75 288 ALA A O 1
ATOM 2251 N N . ALA A 1 289 ? -4.410 -10.417 -18.989 1.00 96.56 289 ALA A N 1
ATOM 2252 C CA . ALA A 1 289 ? -4.617 -11.129 -20.251 1.00 96.56 289 ALA A CA 1
ATOM 2253 C C . ALA A 1 289 ? -3.465 -12.091 -20.591 1.00 96.56 289 ALA A C 1
ATOM 2255 O O . ALA A 1 289 ? -3.704 -13.152 -21.170 1.00 96.56 289 ALA A O 1
ATOM 2256 N N . HIS A 1 290 ? -2.243 -11.747 -20.182 1.00 96.75 290 HIS A N 1
ATOM 2257 C CA . HIS A 1 290 ? -1.035 -12.556 -20.354 1.00 96.75 290 HIS A CA 1
ATOM 2258 C C . HIS A 1 290 ? -0.735 -13.480 -19.154 1.00 96.75 290 HIS A C 1
ATOM 2260 O O . HIS A 1 290 ? 0.254 -14.217 -19.150 1.00 96.75 290 HIS A O 1
ATOM 2266 N N . GLY A 1 291 ? -1.587 -13.472 -18.120 1.00 93.75 291 GLY A N 1
ATOM 2267 C CA . GLY A 1 291 ? -1.400 -14.275 -16.909 1.00 93.75 291 GLY A CA 1
ATOM 2268 C C . GLY A 1 291 ? -0.151 -13.890 -16.109 1.00 93.75 291 GLY A C 1
ATOM 2269 O O . GLY A 1 291 ? 0.471 -14.757 -15.492 1.00 93.75 291 GLY A O 1
ATOM 2270 N N . LYS A 1 292 ? 0.237 -12.612 -16.148 1.00 93.50 292 LYS A N 1
ATOM 2271 C CA . LYS A 1 292 ? 1.432 -12.067 -15.496 1.00 93.50 292 LYS A CA 1
ATOM 2272 C C . LYS A 1 292 ? 1.055 -11.168 -14.309 1.00 93.50 292 LYS A C 1
ATOM 2274 O O . LYS A 1 292 ? -0.001 -10.536 -14.332 1.00 93.50 292 LYS A O 1
ATOM 2279 N N . PRO A 1 293 ? 1.889 -11.104 -13.259 1.00 92.81 293 PRO A N 1
ATOM 2280 C CA . PRO A 1 293 ? 1.819 -10.036 -12.271 1.00 92.81 293 PRO A CA 1
ATOM 2281 C C . PRO A 1 293 ? 2.210 -8.679 -12.867 1.00 92.81 293 PRO A C 1
ATOM 2283 O O . PRO A 1 293 ? 2.899 -8.601 -13.889 1.00 92.81 293 PRO A O 1
ATOM 2286 N N . LEU A 1 294 ? 1.776 -7.626 -12.180 1.00 94.69 294 LEU A N 1
ATOM 2287 C CA . LEU A 1 294 ? 2.098 -6.234 -12.457 1.00 94.69 294 LEU A CA 1
ATOM 2288 C C . LEU A 1 294 ? 3.195 -5.747 -11.492 1.00 94.69 294 LEU A C 1
ATOM 2290 O O . LEU A 1 294 ? 3.278 -6.192 -10.349 1.00 94.69 294 LEU A O 1
ATOM 2294 N N . ALA A 1 295 ? 4.017 -4.804 -11.925 1.00 95.12 295 ALA A N 1
ATOM 2295 C CA . ALA A 1 295 ? 4.904 -4.029 -11.071 1.00 95.12 295 ALA A CA 1
ATOM 2296 C C . ALA A 1 295 ? 4.695 -2.539 -11.344 1.00 95.12 295 ALA A C 1
ATOM 2298 O O . ALA A 1 295 ? 4.643 -2.111 -12.497 1.00 95.12 295 ALA A O 1
ATOM 2299 N N . LEU A 1 296 ? 4.566 -1.752 -10.276 1.00 94.75 296 LEU A N 1
ATOM 2300 C CA . LEU A 1 296 ? 4.574 -0.293 -10.361 1.00 94.75 296 LEU A CA 1
ATOM 2301 C C . LEU A 1 296 ? 5.993 0.186 -10.060 1.00 94.75 296 LEU A C 1
ATOM 2303 O O . LEU A 1 296 ? 6.315 0.585 -8.936 1.00 94.75 296 LEU A O 1
ATOM 2307 N N . THR A 1 297 ? 6.856 0.020 -11.051 1.00 94.19 297 THR A N 1
ATOM 2308 C CA . THR A 1 297 ? 8.302 -0.044 -10.8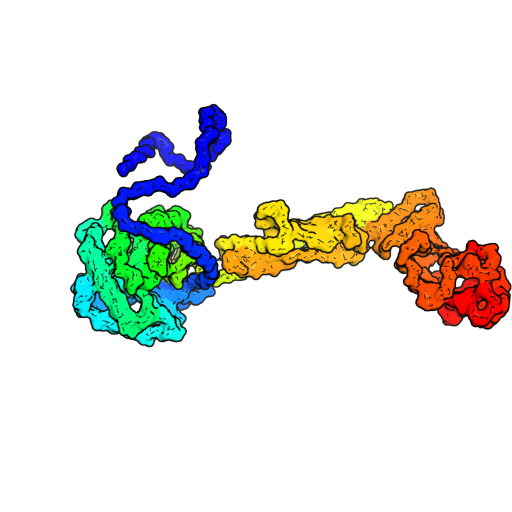52 1.00 94.19 297 THR A CA 1
ATOM 2309 C C . THR A 1 297 ? 8.905 1.294 -10.500 1.00 94.19 297 THR A C 1
ATOM 2311 O O . THR A 1 297 ? 9.765 1.334 -9.620 1.00 94.19 297 THR A O 1
ATOM 2314 N N . GLU A 1 298 ? 8.412 2.368 -11.109 1.00 93.19 298 GLU A N 1
ATOM 2315 C CA . GLU A 1 298 ? 8.772 3.734 -10.756 1.00 93.19 298 GLU A CA 1
ATOM 2316 C C . GLU A 1 298 ? 7.542 4.625 -10.658 1.00 93.19 298 GLU A C 1
ATOM 2318 O O . GLU A 1 298 ? 6.714 4.691 -11.566 1.00 93.19 298 GLU A O 1
ATOM 2323 N N . TRP A 1 299 ? 7.448 5.384 -9.575 1.00 93.06 299 TRP A N 1
ATOM 2324 C CA . TRP A 1 299 ? 6.522 6.503 -9.475 1.00 93.06 299 TRP A CA 1
ATOM 2325 C C . TRP A 1 299 ? 7.064 7.559 -8.517 1.00 93.06 299 TRP A C 1
ATOM 2327 O O . TRP A 1 299 ? 7.875 7.277 -7.638 1.00 93.06 299 TRP A O 1
ATOM 2337 N N . GLY A 1 300 ? 6.613 8.792 -8.698 1.00 90.81 300 GLY A N 1
ATOM 2338 C CA . GLY A 1 300 ? 7.047 9.949 -7.927 1.00 90.81 300 GLY A CA 1
ATOM 2339 C C . GLY A 1 300 ? 5.982 11.035 -7.967 1.00 90.81 300 GLY A C 1
ATOM 2340 O O . GLY A 1 300 ? 5.106 11.017 -8.846 1.00 90.81 300 GLY A O 1
ATOM 2341 N N . ILE A 1 301 ? 6.021 11.921 -6.973 1.00 88.44 301 ILE A N 1
ATOM 2342 C CA . ILE A 1 301 ? 5.108 13.051 -6.840 1.00 88.44 301 ILE A CA 1
ATOM 2343 C C . ILE A 1 301 ? 5.917 14.322 -6.545 1.00 88.44 301 ILE A C 1
ATOM 2345 O O . ILE A 1 301 ? 6.567 14.439 -5.504 1.00 88.44 301 ILE A O 1
ATOM 2349 N N . ASP A 1 302 ? 5.808 15.322 -7.423 1.00 86.75 302 ASP A N 1
ATOM 2350 C CA . ASP A 1 302 ? 6.559 16.585 -7.330 1.00 86.75 302 ASP A CA 1
ATOM 2351 C C . ASP A 1 302 ? 5.839 17.708 -6.553 1.00 86.75 302 ASP A C 1
ATOM 2353 O O . ASP A 1 302 ? 6.290 18.859 -6.549 1.00 86.75 302 ASP A O 1
ATOM 2357 N N . SER A 1 303 ? 4.733 17.394 -5.868 1.00 86.25 303 SER A N 1
ATOM 2358 C CA . SER A 1 303 ? 3.891 18.363 -5.153 1.00 86.25 303 SER A CA 1
ATOM 2359 C C . SER A 1 303 ? 3.468 17.887 -3.757 1.00 86.25 303 SER A C 1
ATOM 2361 O O . SER A 1 303 ? 3.381 16.693 -3.503 1.00 86.25 303 SER A O 1
ATOM 2363 N N . ASP A 1 304 ? 3.185 18.830 -2.847 1.00 89.38 304 ASP A N 1
ATOM 2364 C CA . ASP A 1 304 ? 2.827 18.551 -1.443 1.00 89.38 304 ASP A CA 1
ATOM 2365 C C . ASP A 1 304 ? 1.309 18.414 -1.190 1.00 89.38 304 ASP A C 1
ATOM 2367 O O . ASP A 1 304 ? 0.875 18.181 -0.067 1.00 89.38 304 ASP A O 1
ATOM 2371 N N . ASN A 1 305 ? 0.465 18.548 -2.215 1.00 86.31 305 ASN A N 1
ATOM 2372 C CA . ASN A 1 305 ? -1.001 18.483 -2.094 1.00 86.31 305 ASN A CA 1
ATOM 2373 C C . ASN A 1 305 ? -1.624 17.205 -2.687 1.00 86.31 305 ASN A C 1
ATOM 2375 O O . ASN A 1 305 ? -2.792 17.226 -3.072 1.00 86.31 305 ASN A O 1
ATOM 2379 N N . PHE A 1 306 ? -0.862 16.111 -2.772 1.00 86.38 306 PHE A N 1
ATOM 2380 C CA . PHE A 1 306 ? -1.227 14.907 -3.531 1.00 86.38 306 PHE A CA 1
ATOM 2381 C C . PHE A 1 306 ? -1.571 13.685 -2.671 1.00 86.38 306 PHE A C 1
ATOM 2383 O O . PHE A 1 306 ? -1.545 12.563 -3.168 1.00 86.38 306 PHE A O 1
ATOM 2390 N N . GLY A 1 307 ? -1.958 13.886 -1.407 1.00 81.31 307 GLY A N 1
ATOM 2391 C CA . GLY A 1 307 ? -2.339 12.782 -0.519 1.00 81.31 307 GLY A CA 1
ATOM 2392 C C . GLY A 1 307 ? -3.405 11.863 -1.121 1.00 81.31 307 GLY A C 1
ATOM 2393 O O . GLY A 1 307 ? -3.141 10.690 -1.322 1.00 81.31 307 GLY A O 1
ATOM 2394 N N . SER A 1 308 ? -4.530 12.415 -1.588 1.00 79.69 308 SER A N 1
ATOM 2395 C CA . SER A 1 308 ? -5.599 11.602 -2.192 1.00 79.69 308 SER A CA 1
ATOM 2396 C C . SER A 1 308 ? -5.183 10.847 -3.459 1.00 79.69 308 SER A C 1
ATOM 2398 O O . SER A 1 308 ? -5.824 9.875 -3.826 1.00 79.69 308 SER A O 1
ATOM 2400 N N . TYR A 1 309 ? -4.140 11.296 -4.163 1.00 85.38 309 TYR A N 1
ATOM 2401 C CA . TYR A 1 309 ? -3.588 10.552 -5.297 1.00 85.38 309 TYR A CA 1
ATOM 2402 C C . TYR A 1 309 ? -2.767 9.351 -4.812 1.00 85.38 309 TYR A C 1
ATOM 2404 O O . TYR A 1 309 ? -2.848 8.278 -5.403 1.00 85.38 309 TYR A O 1
ATOM 2412 N N . ALA A 1 310 ? -1.980 9.524 -3.744 1.00 85.88 310 ALA A N 1
ATOM 2413 C CA . ALA A 1 310 ? -1.252 8.424 -3.118 1.00 85.88 310 ALA A CA 1
ATOM 2414 C C . ALA A 1 310 ? -2.218 7.344 -2.603 1.00 85.88 310 ALA A C 1
ATOM 2416 O O . ALA A 1 310 ? -1.944 6.160 -2.789 1.00 85.88 310 ALA A O 1
ATOM 2417 N N . ASP A 1 311 ? -3.367 7.749 -2.056 1.00 79.94 311 ASP A N 1
ATOM 2418 C CA . ASP A 1 311 ? -4.424 6.844 -1.589 1.00 79.94 311 ASP A CA 1
ATOM 2419 C C . ASP A 1 311 ? -4.958 5.964 -2.729 1.00 79.94 311 ASP A C 1
ATOM 2421 O O . ASP A 1 311 ? -5.013 4.739 -2.616 1.00 79.94 311 ASP A O 1
ATOM 2425 N N . GLU A 1 312 ? -5.307 6.583 -3.857 1.00 83.19 312 GLU A N 1
ATOM 2426 C CA . GLU A 1 312 ? -5.827 5.887 -5.036 1.00 83.19 312 GLU A CA 1
ATOM 2427 C C . GLU A 1 312 ? -4.770 4.978 -5.686 1.00 83.19 312 GLU A C 1
ATOM 2429 O O . GLU A 1 312 ? -5.057 3.849 -6.090 1.00 83.19 312 GLU A O 1
ATOM 2434 N N . LEU A 1 313 ? -3.509 5.419 -5.725 1.00 89.69 313 LEU A N 1
ATOM 2435 C CA . LEU A 1 313 ? -2.395 4.597 -6.192 1.00 89.69 313 LEU A CA 1
ATOM 2436 C C . LEU A 1 313 ? -2.202 3.364 -5.304 1.00 89.69 313 LEU A C 1
ATOM 2438 O O . LEU A 1 313 ? -2.011 2.256 -5.808 1.00 89.69 313 LEU A O 1
ATOM 2442 N N . ALA A 1 314 ? -2.272 3.540 -3.986 1.00 86.12 314 ALA A N 1
ATOM 2443 C CA . ALA A 1 314 ? -2.166 2.443 -3.042 1.00 86.12 314 ALA A CA 1
ATOM 2444 C C . ALA A 1 314 ? -3.373 1.490 -3.155 1.00 86.12 314 ALA A C 1
ATOM 2446 O O . ALA A 1 314 ? -3.208 0.276 -3.047 1.00 86.12 314 ALA A O 1
ATOM 2447 N N . GLU A 1 315 ? -4.578 1.996 -3.435 1.00 81.06 315 GLU A N 1
ATOM 2448 C CA . GLU A 1 315 ? -5.746 1.168 -3.767 1.00 81.06 315 GLU A CA 1
ATOM 2449 C C . GLU A 1 315 ? -5.525 0.362 -5.052 1.00 81.06 315 GLU A C 1
ATOM 2451 O O . GLU A 1 315 ? -5.820 -0.835 -5.094 1.00 81.06 315 GLU A O 1
ATOM 2456 N N . PHE A 1 316 ? -4.965 0.975 -6.094 1.00 86.12 316 PHE A N 1
ATOM 2457 C CA . PHE A 1 316 ? -4.613 0.269 -7.322 1.00 86.12 316 PHE A CA 1
ATOM 2458 C C . PHE A 1 316 ? -3.593 -0.841 -7.055 1.00 86.12 316 PHE A C 1
ATOM 2460 O O . PHE A 1 316 ? -3.794 -1.965 -7.511 1.00 86.12 316 PHE A O 1
ATOM 2467 N N . VAL A 1 317 ? -2.548 -0.573 -6.267 1.00 87.88 317 VAL A N 1
ATOM 2468 C CA . VAL A 1 317 ? -1.562 -1.592 -5.871 1.00 87.88 317 VAL A CA 1
ATOM 2469 C C . VAL A 1 317 ? -2.224 -2.755 -5.127 1.00 87.88 317 VAL A C 1
ATOM 2471 O O . VAL A 1 317 ? -1.894 -3.904 -5.396 1.00 87.88 317 VAL A O 1
ATOM 2474 N N . ARG A 1 318 ? -3.188 -2.482 -4.240 1.00 76.88 318 ARG A N 1
ATOM 2475 C CA . ARG A 1 318 ? -3.893 -3.514 -3.459 1.00 76.88 318 ARG A CA 1
ATOM 2476 C C . ARG A 1 318 ? -4.903 -4.333 -4.267 1.00 76.88 318 ARG A C 1
ATOM 2478 O O . ARG A 1 318 ? -5.142 -5.496 -3.954 1.00 76.88 318 ARG A O 1
ATOM 2485 N N . THR A 1 319 ? -5.561 -3.718 -5.247 1.00 80.31 319 THR A N 1
ATOM 2486 C CA . THR A 1 319 ? -6.667 -4.345 -6.000 1.00 80.31 319 THR A CA 1
ATOM 2487 C C . THR A 1 319 ? -6.221 -5.041 -7.276 1.00 80.31 319 THR A C 1
ATOM 2489 O O . THR A 1 319 ? -6.959 -5.865 -7.821 1.00 80.31 319 THR A O 1
ATOM 2492 N N . ASN A 1 320 ? -5.015 -4.736 -7.741 1.00 81.88 320 ASN A N 1
ATOM 2493 C CA . ASN A 1 320 ? -4.405 -5.356 -8.904 1.00 81.88 320 ASN A CA 1
ATOM 2494 C C . ASN A 1 320 ? -3.292 -6.299 -8.440 1.00 81.88 320 ASN A C 1
ATOM 2496 O O . ASN A 1 320 ? -2.782 -6.164 -7.336 1.00 81.88 320 ASN A O 1
ATOM 2500 N N . ASN A 1 321 ? -2.915 -7.276 -9.269 1.00 86.25 321 ASN A N 1
ATOM 2501 C CA . ASN A 1 321 ? -1.881 -8.265 -8.935 1.00 86.25 321 ASN A CA 1
ATOM 2502 C C . ASN A 1 321 ? -0.467 -7.646 -8.976 1.00 86.25 321 ASN A C 1
ATOM 2504 O O . ASN A 1 321 ? 0.380 -8.089 -9.755 1.00 86.25 321 ASN A O 1
ATOM 2508 N N . VAL A 1 322 ? -0.244 -6.588 -8.195 1.00 88.75 322 VAL A N 1
ATOM 2509 C CA . VAL A 1 322 ? 1.026 -5.878 -8.085 1.00 88.75 322 VAL A CA 1
ATOM 2510 C C . VAL A 1 322 ? 1.925 -6.624 -7.109 1.00 88.75 322 VAL A C 1
ATOM 2512 O O . VAL A 1 322 ? 1.503 -6.957 -6.008 1.00 88.75 322 VAL A O 1
ATOM 2515 N N . ILE A 1 323 ? 3.161 -6.912 -7.513 1.00 85.25 323 ILE A N 1
ATOM 2516 C CA . ILE A 1 323 ? 4.091 -7.717 -6.699 1.00 85.25 323 ILE A CA 1
ATOM 2517 C C . ILE A 1 323 ? 5.215 -6.905 -6.054 1.00 85.25 323 ILE A C 1
ATOM 2519 O O . ILE A 1 323 ? 5.821 -7.369 -5.093 1.00 85.25 323 ILE A O 1
ATOM 2523 N N . TYR A 1 324 ? 5.487 -5.703 -6.559 1.00 87.50 324 TYR A N 1
ATOM 2524 C CA . TYR A 1 324 ? 6.289 -4.682 -5.890 1.00 87.50 324 TYR A CA 1
ATOM 2525 C C . TYR A 1 324 ? 5.986 -3.305 -6.473 1.00 87.50 324 TYR A C 1
ATOM 2527 O O . TYR A 1 324 ? 5.467 -3.167 -7.588 1.00 87.50 324 TYR A O 1
ATOM 2535 N N . THR A 1 325 ? 6.360 -2.280 -5.715 1.00 93.69 325 THR A N 1
ATOM 2536 C CA . THR A 1 325 ? 6.360 -0.900 -6.181 1.00 93.69 325 THR A CA 1
ATOM 2537 C C . THR A 1 325 ? 7.566 -0.136 -5.645 1.00 93.69 325 THR A C 1
ATOM 2539 O O . THR A 1 325 ? 8.007 -0.427 -4.536 1.00 93.69 325 THR A O 1
ATOM 2542 N N . ASN A 1 326 ? 8.112 0.825 -6.401 1.00 93.88 326 ASN A N 1
ATOM 2543 C CA . ASN A 1 326 ? 9.187 1.686 -5.896 1.00 93.88 326 ASN A CA 1
ATOM 2544 C C . ASN A 1 326 ? 8.885 3.170 -6.095 1.00 93.88 326 ASN A C 1
ATOM 2546 O O . ASN A 1 326 ? 8.602 3.625 -7.205 1.00 93.88 326 ASN A O 1
ATOM 2550 N N . TYR A 1 327 ? 9.038 3.926 -5.011 1.00 94.12 327 TYR A N 1
ATOM 2551 C CA . TYR A 1 327 ? 8.997 5.378 -5.042 1.00 94.12 327 TYR A CA 1
ATOM 2552 C C . TYR A 1 327 ? 10.355 5.956 -5.467 1.00 94.12 327 TYR A C 1
ATOM 2554 O O . TYR A 1 327 ? 11.413 5.597 -4.933 1.00 94.12 327 TYR A O 1
ATOM 2562 N N . TRP A 1 328 ? 10.342 6.911 -6.389 1.00 92.75 328 TRP A N 1
ATOM 2563 C CA . TRP A 1 328 ? 11.527 7.643 -6.813 1.00 92.75 328 TRP A CA 1
ATOM 2564 C C . TRP A 1 328 ? 11.876 8.753 -5.814 1.00 92.75 328 TRP A C 1
ATOM 2566 O O . TRP A 1 328 ? 11.493 9.908 -5.962 1.00 92.75 328 TRP A O 1
ATOM 2576 N N . ASN A 1 329 ? 12.628 8.419 -4.764 1.00 91.31 329 ASN A N 1
ATOM 2577 C CA . ASN A 1 329 ? 13.030 9.391 -3.742 1.00 91.31 329 ASN A CA 1
ATOM 2578 C C . ASN A 1 329 ? 14.321 10.146 -4.119 1.00 91.31 329 ASN A C 1
ATOM 2580 O O . ASN A 1 329 ? 15.341 10.045 -3.434 1.00 91.31 329 ASN A O 1
ATOM 2584 N N . ALA A 1 330 ? 14.297 10.882 -5.229 1.00 85.75 330 ALA A N 1
ATOM 2585 C CA . ALA A 1 330 ? 15.409 11.722 -5.670 1.00 85.75 330 ALA A CA 1
ATOM 2586 C C . ALA A 1 330 ? 14.931 12.878 -6.561 1.00 85.75 330 ALA A C 1
ATOM 2588 O O . ALA A 1 330 ? 13.887 12.785 -7.201 1.00 85.75 330 ALA A O 1
ATOM 2589 N N . ASP A 1 331 ? 15.739 13.938 -6.669 1.00 76.94 331 ASP A N 1
ATOM 2590 C CA . ASP A 1 331 ? 15.518 15.005 -7.650 1.00 76.94 331 ASP A CA 1
ATOM 2591 C C . ASP A 1 331 ? 15.705 14.433 -9.062 1.00 76.94 331 ASP A C 1
ATOM 2593 O O . ASP A 1 331 ? 16.831 14.215 -9.527 1.00 76.94 331 ASP A O 1
ATOM 2597 N N . ALA A 1 332 ? 14.589 14.184 -9.745 1.00 62.25 332 ALA A N 1
ATOM 2598 C CA . ALA A 1 332 ? 14.565 13.641 -11.091 1.00 62.25 332 ALA A CA 1
ATOM 2599 C C . ALA A 1 332 ? 14.916 14.686 -12.165 1.00 62.25 332 ALA A C 1
ATOM 2601 O O . ALA A 1 332 ? 14.861 14.356 -13.347 1.00 62.25 332 ALA A O 1
ATOM 2602 N N . ARG A 1 333 ? 15.301 15.923 -11.787 1.00 59.00 333 ARG A N 1
ATOM 2603 C CA . ARG A 1 333 ? 15.730 17.083 -12.604 1.00 59.00 333 ARG A CA 1
ATOM 2604 C C . ARG A 1 333 ? 14.803 17.460 -13.764 1.00 59.00 333 ARG A C 1
ATOM 2606 O O . ARG A 1 333 ? 14.290 18.576 -13.805 1.00 59.00 333 ARG A O 1
ATOM 2613 N N . THR A 1 334 ? 14.654 16.576 -14.748 1.00 55.06 334 THR A N 1
ATOM 2614 C CA . THR A 1 334 ? 13.777 16.697 -15.919 1.00 55.06 334 THR A CA 1
ATOM 2615 C C . THR A 1 334 ? 12.334 16.287 -15.630 1.00 55.06 334 THR A C 1
ATOM 2617 O O . THR A 1 334 ? 11.443 16.817 -16.289 1.00 55.06 334 THR A O 1
ATOM 2620 N N . ASN A 1 335 ? 12.097 15.421 -14.635 1.00 56.38 335 ASN A N 1
ATOM 2621 C CA . ASN A 1 335 ? 10.762 14.913 -14.277 1.00 56.38 335 ASN A CA 1
ATOM 2622 C C . ASN A 1 335 ? 10.193 15.527 -12.984 1.00 56.38 335 ASN A C 1
ATOM 2624 O O . ASN A 1 335 ? 9.217 15.022 -12.459 1.00 56.38 335 ASN A O 1
ATOM 2628 N N . GLY A 1 336 ? 10.755 16.633 -12.492 1.00 65.75 336 GLY A N 1
ATOM 2629 C CA . GLY A 1 336 ? 10.333 17.233 -11.221 1.00 65.75 336 GLY A CA 1
ATOM 2630 C C . GLY A 1 336 ? 11.190 16.782 -10.038 1.00 65.75 336 GLY A C 1
ATOM 2631 O O . GLY A 1 336 ? 12.137 16.014 -10.193 1.00 65.75 336 GLY A O 1
ATOM 2632 N N . ASP A 1 337 ? 10.910 17.358 -8.871 1.00 82.06 337 ASP A N 1
ATOM 2633 C CA . ASP A 1 337 ? 11.588 17.013 -7.623 1.00 82.06 337 ASP A CA 1
ATOM 2634 C C . ASP A 1 337 ? 10.674 16.104 -6.805 1.00 82.06 337 ASP A C 1
ATOM 2636 O O . ASP A 1 337 ? 9.823 16.590 -6.059 1.00 82.06 337 ASP A O 1
ATOM 2640 N N . ASP A 1 338 ? 10.857 14.796 -6.958 1.00 87.38 338 ASP A N 1
ATOM 2641 C CA . ASP A 1 338 ? 10.089 13.767 -6.255 1.00 87.38 338 ASP A CA 1
ATOM 2642 C C . ASP A 1 338 ? 10.644 13.480 -4.849 1.00 87.38 338 ASP A C 1
ATOM 2644 O O . ASP A 1 338 ? 10.116 12.637 -4.126 1.00 87.38 338 ASP A O 1
ATOM 2648 N N . THR A 1 339 ? 11.698 14.182 -4.414 1.00 90.06 339 THR A N 1
ATOM 2649 C CA . THR A 1 339 ? 12.341 13.944 -3.116 1.00 90.06 339 THR A CA 1
ATOM 2650 C C . THR A 1 339 ? 11.356 14.169 -1.965 1.00 90.06 339 THR A C 1
ATOM 2652 O O . THR A 1 339 ? 10.798 15.258 -1.828 1.00 90.06 339 THR A O 1
ATOM 2655 N N . LEU A 1 340 ? 11.172 13.160 -1.108 1.00 90.69 340 LEU A N 1
ATOM 2656 C CA . LEU A 1 340 ? 10.377 13.256 0.125 1.00 90.69 340 LEU A CA 1
ATOM 2657 C C . LEU A 1 340 ? 11.261 13.511 1.352 1.00 90.69 340 LEU A C 1
ATOM 2659 O O . LEU A 1 340 ? 10.886 14.239 2.271 1.00 90.69 340 LEU A O 1
ATOM 2663 N N . THR A 1 341 ? 12.468 12.938 1.369 1.00 91.94 341 THR A N 1
ATOM 2664 C CA . THR A 1 341 ? 13.368 12.960 2.540 1.00 91.94 341 THR A CA 1
ATOM 2665 C C . THR A 1 341 ? 14.032 14.308 2.821 1.00 91.94 341 THR A C 1
ATOM 2667 O O . THR A 1 341 ? 14.703 14.457 3.841 1.00 91.94 341 THR A O 1
ATOM 2670 N N . ASP A 1 342 ? 13.874 15.298 1.943 1.00 91.00 342 ASP A N 1
ATOM 2671 C CA . ASP A 1 342 ? 14.381 16.656 2.159 1.00 91.00 342 ASP A CA 1
ATOM 2672 C C . ASP A 1 342 ? 13.410 17.543 2.966 1.00 91.00 342 ASP A C 1
ATOM 2674 O O . ASP A 1 342 ? 13.763 18.660 3.353 1.00 91.00 342 ASP A O 1
ATOM 2678 N N . GLY A 1 343 ? 12.203 17.036 3.253 1.00 89.31 343 GLY A N 1
ATOM 2679 C CA . GLY A 1 343 ? 11.162 17.740 3.998 1.00 89.31 343 GLY A CA 1
ATOM 2680 C C . GLY A 1 343 ? 10.433 18.818 3.193 1.00 89.31 343 GLY A C 1
ATOM 2681 O O . GLY A 1 343 ? 9.714 19.622 3.786 1.00 89.31 343 GLY A O 1
ATOM 2682 N N . SER A 1 344 ? 10.607 18.860 1.868 1.00 89.81 344 SER A N 1
ATOM 2683 C CA . SER A 1 344 ? 9.920 19.816 0.991 1.00 89.81 344 SER A CA 1
ATOM 2684 C C . SER A 1 344 ? 8.428 19.511 0.816 1.00 89.81 344 SER A C 1
ATOM 2686 O O . SER A 1 344 ? 7.656 20.432 0.545 1.00 89.81 344 SER A O 1
ATOM 2688 N N . LYS A 1 345 ? 8.032 18.241 0.991 1.00 90.62 345 LYS A N 1
ATOM 2689 C CA . LYS A 1 345 ? 6.674 17.721 0.759 1.00 90.62 345 LYS A CA 1
ATOM 2690 C C . LYS A 1 345 ? 6.121 16.937 1.971 1.00 90.62 345 LYS A C 1
ATOM 2692 O O . LYS A 1 345 ? 5.884 15.733 1.866 1.00 90.62 345 LYS A O 1
ATOM 2697 N N . PRO A 1 346 ? 5.972 17.569 3.154 1.00 90.44 346 PRO A N 1
ATOM 2698 C CA . PRO A 1 346 ? 5.589 16.880 4.388 1.00 90.44 346 PRO A CA 1
ATOM 2699 C C . PRO A 1 346 ? 4.175 16.280 4.384 1.00 90.44 346 PRO A C 1
ATOM 2701 O O . PRO A 1 346 ? 3.980 15.235 4.998 1.00 90.44 346 PRO A O 1
ATOM 2704 N N . ALA A 1 347 ? 3.192 16.909 3.736 1.00 86.31 347 ALA A N 1
ATOM 2705 C CA . ALA A 1 347 ? 1.823 16.394 3.698 1.00 86.31 347 ALA A CA 1
ATOM 2706 C C . ALA A 1 347 ? 1.694 15.210 2.732 1.00 86.31 347 ALA A C 1
ATOM 2708 O O . ALA A 1 347 ? 1.032 14.228 3.053 1.00 86.31 347 ALA A O 1
ATOM 2709 N N . THR A 1 348 ? 2.372 15.265 1.584 1.00 88.25 348 THR A N 1
ATOM 2710 C CA . THR A 1 348 ? 2.411 14.128 0.650 1.00 88.25 348 THR A CA 1
ATOM 2711 C C . THR A 1 348 ? 3.253 12.975 1.193 1.00 88.25 348 THR A C 1
ATOM 2713 O O . THR A 1 348 ? 2.838 11.828 1.082 1.00 88.25 348 THR A O 1
ATOM 2716 N N . ALA A 1 349 ? 4.379 13.253 1.859 1.00 90.12 349 ALA A N 1
ATOM 2717 C CA . ALA A 1 349 ? 5.163 12.218 2.532 1.00 90.12 349 ALA A CA 1
ATOM 2718 C C . ALA A 1 349 ? 4.363 11.496 3.628 1.00 90.12 349 ALA A C 1
ATOM 2720 O O . ALA A 1 349 ? 4.434 10.275 3.705 1.00 90.12 349 ALA A O 1
ATOM 2721 N N . ALA A 1 350 ? 3.598 12.237 4.441 1.00 85.19 350 ALA A N 1
ATOM 2722 C CA . ALA A 1 350 ? 2.724 11.649 5.455 1.00 85.19 350 ALA A CA 1
ATOM 2723 C C . ALA A 1 350 ? 1.643 10.767 4.818 1.00 85.19 350 ALA A C 1
ATOM 2725 O O . ALA A 1 350 ? 1.504 9.620 5.207 1.00 85.19 350 ALA A O 1
ATOM 2726 N N . ALA A 1 351 ? 0.963 11.251 3.775 1.00 85.00 351 ALA A N 1
ATOM 2727 C CA . ALA A 1 351 ? -0.053 10.458 3.086 1.00 85.00 351 ALA A CA 1
ATOM 2728 C C . ALA A 1 351 ? 0.514 9.181 2.443 1.00 85.00 351 ALA A C 1
ATOM 2730 O O . ALA A 1 351 ? -0.121 8.140 2.504 1.00 85.00 351 ALA A O 1
ATOM 2731 N N . ILE A 1 352 ? 1.720 9.223 1.862 1.00 88.69 352 ILE A N 1
ATOM 2732 C CA . ILE A 1 352 ? 2.379 8.018 1.330 1.00 88.69 352 ILE A CA 1
ATOM 2733 C C . ILE A 1 352 ? 2.751 7.055 2.465 1.00 88.69 352 ILE A C 1
ATOM 2735 O O . ILE A 1 352 ? 2.547 5.851 2.322 1.00 88.69 352 ILE A O 1
ATOM 2739 N N . ALA A 1 353 ? 3.282 7.569 3.579 1.00 86.88 353 ALA A N 1
ATOM 2740 C CA . ALA A 1 353 ? 3.600 6.756 4.750 1.00 86.88 353 ALA A CA 1
ATOM 2741 C C . ALA A 1 353 ? 2.343 6.095 5.332 1.00 86.88 353 ALA A C 1
ATOM 2743 O O . ALA A 1 353 ? 2.388 4.916 5.649 1.00 86.88 353 ALA A O 1
ATOM 2744 N N . ASP A 1 354 ? 1.219 6.807 5.393 1.00 80.25 354 ASP A N 1
ATOM 2745 C CA . ASP A 1 354 ? -0.064 6.255 5.839 1.00 80.25 354 ASP A CA 1
ATOM 2746 C C . ASP A 1 354 ? -0.607 5.236 4.814 1.00 80.25 354 ASP A C 1
ATOM 2748 O O . ASP A 1 354 ? -1.064 4.155 5.167 1.00 80.25 354 ASP A O 1
ATOM 2752 N N . ALA A 1 355 ? -0.512 5.535 3.513 1.00 80.38 355 ALA A N 1
ATOM 2753 C CA . ALA A 1 355 ? -1.060 4.691 2.453 1.00 80.38 355 ALA A CA 1
ATOM 2754 C C . ALA A 1 355 ? -0.275 3.389 2.223 1.00 80.38 355 ALA A C 1
ATOM 2756 O O . ALA A 1 355 ? -0.866 2.415 1.753 1.00 80.38 355 ALA A O 1
ATOM 2757 N N . PHE A 1 356 ? 1.028 3.355 2.517 1.00 81.56 356 PHE A N 1
ATOM 2758 C CA . PHE A 1 356 ? 1.910 2.198 2.293 1.00 81.56 356 PHE A CA 1
ATOM 2759 C C . PHE A 1 356 ? 2.589 1.663 3.563 1.00 81.56 356 PHE A C 1
ATOM 2761 O O . PHE A 1 356 ? 3.303 0.659 3.497 1.00 81.56 356 PHE A O 1
ATOM 2768 N N . GLY A 1 357 ? 2.399 2.322 4.703 1.00 71.06 357 GLY A N 1
ATOM 2769 C CA . GLY A 1 357 ? 2.918 1.897 5.995 1.00 71.06 357 GLY A CA 1
ATOM 2770 C C . GLY A 1 357 ? 2.188 0.672 6.552 1.00 71.06 357 GLY A C 1
ATOM 2771 O O . GLY A 1 357 ? 1.180 0.230 5.996 1.00 71.06 357 GLY A O 1
ATOM 2772 N N . PRO A 1 358 ? 2.710 0.078 7.637 1.00 57.78 358 PRO A N 1
ATOM 2773 C CA . PRO A 1 358 ? 2.052 -1.011 8.338 1.00 57.78 358 PRO A CA 1
ATOM 2774 C C . PRO A 1 358 ? 0.708 -0.511 8.854 1.00 57.78 358 PRO A C 1
ATOM 2776 O O . PRO A 1 358 ? 0.679 0.447 9.623 1.00 57.78 358 PRO A O 1
ATOM 2779 N N . GLU A 1 359 ? -0.367 -1.175 8.433 1.00 52.22 359 GLU A N 1
ATOM 2780 C CA . GLU A 1 359 ? -1.734 -0.827 8.823 1.00 52.22 359 GLU A CA 1
ATOM 2781 C C . GLU A 1 359 ? -1.822 -0.696 10.353 1.00 52.22 359 GLU A C 1
ATOM 2783 O O . GLU A 1 359 ? -1.450 -1.608 11.110 1.00 52.22 359 GLU A O 1
ATOM 2788 N N . GLY A 1 360 ? -2.238 0.481 10.821 1.00 44.56 360 GLY A N 1
ATOM 2789 C CA . GLY A 1 360 ? -2.480 0.723 12.232 1.00 44.56 360 GLY A CA 1
ATOM 2790 C C . GLY A 1 360 ? -3.621 -0.164 12.727 1.00 44.56 360 GLY A C 1
ATOM 2791 O O . GLY A 1 360 ? -4.593 -0.415 12.028 1.00 44.56 360 GLY A O 1
ATOM 2792 N N . ASN A 1 361 ? -3.556 -0.643 13.973 1.00 41.19 361 ASN A N 1
ATOM 2793 C CA . ASN A 1 361 ? -4.741 -1.261 14.572 1.00 41.19 361 ASN A CA 1
ATOM 2794 C C . ASN A 1 361 ? -5.853 -0.200 14.663 1.00 41.19 361 ASN A C 1
ATOM 2796 O O . ASN A 1 361 ? -5.692 0.779 15.407 1.00 41.19 361 ASN A O 1
ATOM 2800 N N . SER A 1 362 ? -6.995 -0.419 14.002 1.00 50.62 362 SER A N 1
ATOM 2801 C CA . SER A 1 362 ? -8.171 0.441 14.166 1.00 50.62 362 SER A CA 1
ATOM 2802 C C . SER A 1 362 ? -8.499 0.612 15.651 1.00 50.62 362 SER A C 1
ATOM 2804 O O . SER A 1 362 ? -8.542 -0.353 16.418 1.00 50.62 362 SER A O 1
ATOM 2806 N N . THR A 1 363 ? -8.728 1.847 16.099 1.00 46.06 363 THR A N 1
ATOM 2807 C CA . THR A 1 363 ? -9.000 2.128 17.513 1.00 46.06 363 THR A CA 1
ATOM 2808 C C . THR A 1 363 ? -10.483 2.433 17.713 1.00 46.06 363 THR A C 1
ATOM 2810 O O . THR A 1 363 ? -11.047 3.330 17.090 1.00 46.06 363 THR A O 1
ATOM 2813 N N . LEU A 1 364 ? -11.117 1.697 18.628 1.00 50.09 364 LEU A N 1
ATOM 2814 C CA . LEU A 1 364 ? -12.439 2.007 19.174 1.00 50.09 364 LEU A CA 1
ATOM 2815 C C . LEU A 1 364 ? -12.235 2.784 20.478 1.00 50.09 364 LEU A C 1
ATOM 2817 O O . LEU A 1 364 ? -11.756 2.216 21.459 1.00 50.09 364 LEU A O 1
ATOM 2821 N N . ILE A 1 365 ? -12.594 4.069 20.513 1.00 48.81 365 ILE A N 1
ATOM 2822 C CA . ILE A 1 365 ? -12.597 4.843 21.764 1.00 48.81 365 ILE A CA 1
ATOM 2823 C C . ILE A 1 365 ? -14.028 4.831 22.317 1.00 48.81 365 ILE A C 1
ATOM 2825 O O . ILE A 1 365 ? -14.896 5.498 21.744 1.00 48.81 365 ILE A O 1
ATOM 2829 N N . PRO A 1 366 ? -14.317 4.105 23.415 1.00 51.03 366 PRO A N 1
ATOM 2830 C CA . PRO A 1 366 ? -15.635 4.161 24.027 1.00 51.03 366 PRO A CA 1
ATOM 2831 C C . PRO A 1 366 ? -15.825 5.524 24.701 1.00 51.03 366 PRO A C 1
ATOM 2833 O O . PRO A 1 366 ? -15.043 5.940 25.560 1.00 51.03 366 PRO A O 1
ATOM 2836 N N . GLY A 1 367 ? -16.877 6.239 24.309 1.00 53.56 367 GLY A N 1
ATOM 2837 C CA . GLY A 1 367 ? -17.336 7.427 25.020 1.00 53.56 367 GLY A CA 1
ATOM 2838 C C . GLY A 1 367 ? -17.884 7.085 26.411 1.00 53.56 367 GLY A C 1
ATOM 2839 O O . GLY A 1 367 ? -18.210 5.941 26.718 1.00 53.56 367 GLY A O 1
ATOM 2840 N N . LYS A 1 368 ? -18.037 8.097 27.269 1.00 57.53 368 LYS A N 1
ATOM 2841 C CA . LYS A 1 368 ? -18.764 7.940 28.536 1.00 57.53 368 LYS A CA 1
ATOM 2842 C C . LYS A 1 368 ? -20.271 7.870 28.262 1.00 57.53 368 LYS A C 1
ATOM 2844 O O . LYS A 1 368 ? -20.762 8.615 27.412 1.00 57.53 368 LYS A O 1
ATOM 2849 N N . GLN A 1 369 ? -20.991 7.033 29.011 1.00 72.38 369 GLN A N 1
ATOM 2850 C CA . GLN A 1 369 ? -22.456 7.014 29.037 1.00 72.38 369 GLN A CA 1
ATOM 2851 C C . GLN A 1 369 ? -23.008 8.440 29.218 1.00 72.38 369 GLN A C 1
ATOM 2853 O O . GLN A 1 369 ? -22.576 9.177 30.109 1.00 72.38 369 GLN A O 1
ATOM 2858 N N . SER A 1 370 ? -23.938 8.844 28.346 1.00 64.94 370 SER A N 1
ATOM 2859 C CA . SER A 1 370 ? -24.436 10.225 28.248 1.00 64.94 370 SER A CA 1
ATOM 2860 C C . SER A 1 370 ? -25.250 10.703 29.457 1.00 64.94 370 SER A C 1
ATOM 2862 O O . SER A 1 370 ? -25.480 11.903 29.595 1.00 64.94 370 SER A O 1
ATOM 2864 N N . GLY A 1 371 ? -25.699 9.782 30.310 1.00 66.75 371 GLY A N 1
ATOM 2865 C CA . GLY A 1 371 ? -26.481 10.032 31.521 1.00 66.75 371 GLY A CA 1
ATOM 2866 C C . GLY A 1 371 ? -26.780 8.720 32.249 1.00 66.75 371 GLY A C 1
ATOM 2867 O O . GLY A 1 371 ? -26.767 7.669 31.616 1.00 66.75 371 GLY A O 1
ATOM 2868 N N . LEU A 1 372 ? -27.007 8.776 33.562 1.00 77.50 372 LEU A N 1
ATOM 2869 C CA . LEU A 1 372 ? -27.355 7.602 34.371 1.00 77.50 372 LEU A CA 1
ATOM 2870 C C . LEU A 1 372 ? -28.688 7.015 33.892 1.00 77.50 372 LEU A C 1
ATOM 2872 O O . LEU A 1 372 ? -29.633 7.773 33.677 1.00 77.50 372 LEU A O 1
ATOM 2876 N N . ILE A 1 373 ? -28.744 5.699 33.695 1.00 88.75 373 ILE A N 1
ATOM 2877 C CA . ILE A 1 373 ? -30.003 4.989 33.460 1.00 88.75 373 ILE A CA 1
ATOM 2878 C C . ILE A 1 373 ? -30.534 4.627 34.837 1.00 88.75 373 ILE A C 1
ATOM 2880 O O . ILE A 1 373 ? -29.792 4.092 35.657 1.00 88.75 373 ILE A O 1
ATOM 2884 N N . VAL A 1 374 ? -31.789 4.970 35.079 1.00 85.88 374 VAL A N 1
ATOM 2885 C CA . VAL A 1 374 ? -32.469 4.666 36.335 1.00 85.88 374 VAL A CA 1
ATOM 2886 C C . VAL A 1 374 ? -33.794 4.052 35.957 1.00 85.88 374 VAL A C 1
ATOM 2888 O O . VAL A 1 374 ? -34.484 4.583 35.078 1.00 85.88 374 VAL A O 1
ATOM 2891 N N . GLU A 1 375 ? -34.115 2.940 36.585 1.00 87.44 375 GLU A N 1
ATOM 2892 C CA . GLU A 1 375 ? -35.431 2.337 36.497 1.00 87.44 375 GLU A CA 1
ATOM 2893 C C . GLU A 1 375 ? -36.542 3.311 36.927 1.00 87.44 375 GLU A C 1
ATOM 2895 O O . GLU A 1 375 ? -36.308 4.276 37.661 1.00 87.44 375 GLU A O 1
ATOM 2900 N N . ALA A 1 376 ? -37.747 3.137 36.385 1.00 82.69 376 ALA A N 1
ATOM 2901 C CA . ALA A 1 376 ? -38.918 3.828 36.900 1.00 82.69 376 ALA A CA 1
ATOM 2902 C C . ALA A 1 376 ? -39.458 3.052 38.101 1.00 82.69 376 ALA A C 1
ATOM 2904 O O . ALA A 1 376 ? -39.715 1.868 37.963 1.00 82.69 376 ALA A O 1
ATOM 2905 N N . GLY A 1 377 ? -39.665 3.749 39.216 1.00 79.94 377 GLY A N 1
ATOM 2906 C CA . GLY A 1 377 ? -40.243 3.178 40.432 1.00 79.94 377 GLY A CA 1
ATOM 2907 C C . GLY A 1 377 ? -41.332 4.080 40.999 1.00 79.94 377 GLY A C 1
ATOM 2908 O O . GLY A 1 377 ? -41.966 4.854 40.268 1.00 79.94 377 GLY A O 1
ATOM 2909 N N . THR A 1 378 ? -41.502 4.085 42.315 1.00 70.44 378 THR A N 1
ATOM 2910 C CA . THR A 1 378 ? -42.405 5.006 43.020 1.00 70.44 378 THR A CA 1
ATOM 2911 C C . THR A 1 378 ? -41.715 5.675 44.205 1.00 70.44 378 THR A C 1
ATOM 2913 O O . THR A 1 378 ? -40.716 5.189 44.726 1.00 70.44 378 THR A O 1
ATOM 2916 N N . ASP A 1 379 ? -42.221 6.832 44.635 1.00 65.56 379 ASP A N 1
ATOM 2917 C CA . ASP A 1 379 ? -41.794 7.425 45.901 1.00 65.56 379 ASP A CA 1
ATOM 2918 C C . ASP A 1 379 ? -42.437 6.705 47.096 1.00 65.56 379 ASP A C 1
ATOM 2920 O O . ASP A 1 379 ? -43.266 5.806 46.935 1.00 65.56 379 ASP A O 1
ATOM 2924 N N . ALA A 1 380 ? -42.042 7.106 48.306 1.00 57.62 380 ALA A N 1
ATOM 2925 C CA . ALA A 1 380 ? -42.560 6.547 49.555 1.00 57.62 380 ALA A CA 1
ATOM 2926 C C . ALA A 1 380 ? -44.080 6.746 49.719 1.00 57.62 380 ALA A C 1
ATOM 2928 O O . ALA A 1 380 ? -44.698 6.135 50.581 1.00 57.62 380 ALA A O 1
ATOM 2929 N N . GLU A 1 381 ? -44.695 7.607 48.908 1.00 57.91 381 GLU A N 1
ATOM 2930 C CA . GLU A 1 381 ? -46.130 7.858 48.883 1.00 57.91 381 GLU A CA 1
ATOM 2931 C C . GLU A 1 381 ? -46.841 7.154 47.707 1.00 57.91 381 GLU A C 1
ATOM 2933 O O . GLU A 1 381 ? -48.013 7.438 47.437 1.00 57.91 381 GLU A O 1
ATOM 2938 N N . GLY A 1 382 ? -46.149 6.252 46.996 1.00 57.56 382 GLY A N 1
ATOM 2939 C CA . GLY A 1 382 ? -46.677 5.479 45.868 1.00 57.56 382 GLY A CA 1
ATOM 2940 C C . GLY A 1 382 ? -46.844 6.272 44.574 1.00 57.56 382 GLY A C 1
ATOM 2941 O O . GLY A 1 382 ? -47.462 5.791 43.619 1.00 57.56 382 GLY A O 1
ATOM 2942 N N . ALA A 1 383 ? -46.348 7.509 44.506 1.00 63.50 383 ALA A N 1
ATOM 2943 C CA . ALA A 1 383 ? -46.402 8.279 43.277 1.00 63.50 383 ALA A CA 1
ATOM 2944 C C . ALA A 1 383 ? -45.292 7.822 42.326 1.00 63.50 383 ALA A C 1
ATOM 2946 O O . ALA A 1 383 ? -44.129 7.716 42.701 1.00 63.50 383 ALA A O 1
ATOM 2947 N N . ALA A 1 384 ? -45.652 7.595 41.061 1.00 71.25 384 ALA A N 1
ATOM 2948 C CA . ALA A 1 384 ? -44.709 7.158 40.038 1.00 71.25 384 ALA A CA 1
ATOM 2949 C C . ALA A 1 384 ? -43.517 8.124 39.901 1.00 71.25 384 ALA A C 1
ATOM 2951 O O . ALA A 1 384 ? -43.678 9.301 39.549 1.00 71.25 384 ALA A O 1
ATOM 2952 N N . LEU A 1 385 ? -42.314 7.597 40.110 1.00 71.56 385 LEU A N 1
ATOM 2953 C CA . LEU A 1 385 ? -41.052 8.248 39.808 1.00 71.56 385 LEU A CA 1
ATOM 2954 C C . LEU A 1 385 ? -40.662 7.916 38.371 1.00 71.56 385 LEU A C 1
ATOM 2956 O O . LEU A 1 385 ? -40.432 6.771 37.994 1.00 71.56 385 LEU A O 1
ATOM 2960 N N . ALA A 1 386 ? -40.572 8.953 37.540 1.00 72.44 386 ALA A N 1
ATOM 2961 C CA . ALA A 1 386 ? -40.121 8.786 36.169 1.00 72.44 386 ALA A CA 1
ATOM 2962 C C . ALA A 1 386 ? -38.625 8.425 36.145 1.00 72.44 386 ALA A C 1
ATOM 2964 O O . ALA A 1 386 ? -37.776 9.285 36.391 1.00 72.44 386 ALA A O 1
ATOM 2965 N N . GLY A 1 387 ? -38.317 7.170 35.811 1.00 75.44 387 GLY A N 1
ATOM 2966 C CA . GLY A 1 387 ? -36.958 6.705 35.544 1.00 75.44 387 GLY A CA 1
ATOM 2967 C C . GLY A 1 387 ? -36.325 7.363 34.313 1.00 75.44 387 GLY A C 1
ATOM 2968 O O . GLY A 1 387 ? -36.970 8.060 33.521 1.00 75.44 387 GLY A O 1
ATOM 2969 N N . THR A 1 388 ? -35.031 7.119 34.115 1.00 79.31 388 THR A N 1
ATOM 2970 C CA . THR A 1 388 ? -34.305 7.506 32.898 1.00 79.31 388 THR A CA 1
ATOM 2971 C C . THR A 1 388 ? -34.106 6.286 32.011 1.00 79.31 388 THR A C 1
ATOM 2973 O O . THR A 1 388 ? -33.117 5.575 32.130 1.00 79.31 388 THR A O 1
ATOM 2976 N N . ALA A 1 389 ? -35.024 6.076 31.068 1.00 81.12 389 ALA A N 1
ATOM 2977 C CA . ALA A 1 389 ? -35.076 4.850 30.272 1.00 81.12 389 ALA A CA 1
ATOM 2978 C C . ALA A 1 389 ? -34.052 4.758 29.125 1.00 81.12 389 ALA A C 1
ATOM 2980 O O . ALA A 1 389 ? -34.056 3.772 28.401 1.00 81.12 389 ALA A O 1
ATOM 2981 N N . SER A 1 390 ? -33.205 5.766 28.875 1.00 84.94 390 SER A N 1
ATOM 2982 C CA . SER A 1 390 ? -32.255 5.685 27.754 1.00 84.94 390 SER A CA 1
ATOM 2983 C C . SER A 1 390 ? -30.956 6.445 27.980 1.00 84.94 390 SER A C 1
ATOM 2985 O O . SER A 1 390 ? -30.947 7.540 28.545 1.00 84.94 390 SER A O 1
ATOM 2987 N N . ALA A 1 391 ? -29.863 5.891 27.459 1.00 76.94 391 ALA A N 1
ATOM 2988 C CA . ALA A 1 391 ? -28.568 6.554 27.393 1.00 76.94 391 ALA A CA 1
ATOM 2989 C C . ALA A 1 391 ? -27.820 6.178 26.112 1.00 76.94 391 ALA A C 1
ATOM 2991 O O . ALA A 1 391 ? -28.179 5.243 25.396 1.00 76.94 391 ALA A O 1
ATOM 2992 N N . ARG A 1 392 ? -26.766 6.935 25.804 1.00 77.75 392 ARG A N 1
ATOM 2993 C CA . ARG A 1 392 ? -25.931 6.738 24.617 1.00 77.75 392 ARG A CA 1
ATOM 2994 C C . ARG A 1 392 ? -24.465 6.641 24.995 1.00 77.75 392 ARG A C 1
ATOM 2996 O O . ARG A 1 392 ? -24.013 7.344 25.899 1.00 77.75 392 ARG A O 1
ATOM 3003 N N . ILE A 1 393 ? -23.722 5.835 24.248 1.00 71.12 393 ILE A N 1
ATOM 3004 C CA . ILE A 1 393 ? -22.259 5.816 24.244 1.00 71.12 393 ILE A CA 1
ATOM 3005 C C . ILE A 1 393 ? -21.801 6.072 22.807 1.00 71.12 393 ILE A C 1
ATOM 3007 O O . ILE A 1 393 ? -22.346 5.515 21.855 1.00 71.12 393 ILE A O 1
ATOM 3011 N N . TRP A 1 394 ? -20.811 6.947 22.641 1.00 52.84 394 TRP A N 1
ATOM 3012 C CA . TRP A 1 394 ? -20.169 7.147 21.343 1.00 52.84 394 TRP A CA 1
ATOM 3013 C C . TRP A 1 394 ? -19.211 5.988 21.083 1.00 52.84 394 TRP A C 1
ATOM 3015 O O . TRP A 1 394 ? -18.362 5.695 21.924 1.00 52.84 394 TRP A O 1
ATOM 3025 N N . ALA A 1 395 ? -19.345 5.354 19.925 1.00 56.25 395 ALA A N 1
ATOM 3026 C CA . ALA A 1 395 ? -18.388 4.396 19.403 1.00 56.25 395 ALA A CA 1
ATOM 3027 C C . ALA A 1 395 ? -17.609 5.114 18.300 1.00 56.25 395 ALA A C 1
ATOM 3029 O O . ALA A 1 395 ? -17.945 5.021 17.120 1.00 56.25 395 ALA A O 1
ATOM 3030 N N . VAL A 1 396 ? -16.607 5.907 18.691 1.00 49.34 396 VAL A N 1
ATOM 3031 C CA . VAL A 1 396 ? -15.734 6.540 17.699 1.00 49.34 396 VAL A CA 1
ATOM 3032 C C . VAL A 1 396 ? -14.820 5.450 17.160 1.00 49.34 396 VAL A C 1
ATOM 3034 O O . VAL A 1 396 ? -13.907 5.000 17.852 1.00 49.34 396 VAL A O 1
ATOM 3037 N N . ALA A 1 397 ? -15.122 5.006 15.944 1.00 51.38 397 ALA A N 1
ATOM 3038 C CA . ALA A 1 397 ? -14.197 4.274 15.105 1.00 51.38 397 ALA A CA 1
ATOM 3039 C C . ALA A 1 397 ? -13.236 5.305 14.510 1.00 51.38 397 ALA A C 1
ATOM 3041 O O . ALA A 1 397 ? -13.647 6.152 13.716 1.00 51.38 397 ALA A O 1
ATOM 3042 N N . SER A 1 398 ? -11.987 5.294 14.959 1.00 45.06 398 SER A N 1
ATOM 3043 C CA . SER A 1 398 ? -10.933 6.098 14.354 1.00 45.06 398 SER A CA 1
ATOM 3044 C C . SER A 1 398 ? -9.826 5.173 13.910 1.00 45.06 398 SER A C 1
ATOM 3046 O O . SER A 1 398 ? -9.280 4.426 14.729 1.00 45.06 398 SER A O 1
ATOM 3048 N N . ASP A 1 399 ? -9.488 5.269 12.639 1.00 47.28 399 ASP A N 1
ATOM 3049 C CA . ASP A 1 399 ? -8.219 4.777 12.154 1.00 47.28 399 ASP A CA 1
ATOM 3050 C C . ASP A 1 399 ? -7.190 5.916 12.223 1.00 47.28 399 ASP A C 1
ATOM 3052 O O . ASP A 1 399 ? -7.538 7.047 11.857 1.00 47.28 399 ASP A O 1
ATOM 3056 N N . PRO A 1 400 ? -5.976 5.701 12.764 1.00 41.28 400 PRO A N 1
ATOM 3057 C CA . PRO A 1 400 ? -4.881 6.647 12.562 1.00 41.28 400 PRO A CA 1
ATOM 3058 C C . PRO A 1 400 ? -4.564 6.860 11.073 1.00 41.28 400 PRO A C 1
ATOM 3060 O O . PRO A 1 400 ? -4.107 7.950 10.726 1.00 41.28 400 PRO A O 1
ATOM 3063 N N . ASP A 1 401 ? -4.878 5.885 10.217 1.00 47.88 401 ASP A N 1
ATOM 3064 C CA . ASP A 1 401 ? -4.651 5.938 8.782 1.00 47.88 401 ASP A CA 1
ATOM 3065 C C . ASP A 1 401 ? -5.865 6.630 8.137 1.00 47.88 401 ASP A C 1
ATOM 3067 O O . ASP A 1 401 ? -6.976 6.103 8.089 1.00 47.88 401 ASP A O 1
ATOM 3071 N N . VAL A 1 402 ? -5.692 7.869 7.663 1.00 38.12 402 VAL A N 1
ATOM 3072 C CA . VAL A 1 402 ? -6.780 8.800 7.261 1.00 38.12 402 VAL A CA 1
ATOM 3073 C C . VAL A 1 402 ? -7.677 8.268 6.115 1.00 38.12 402 VAL A C 1
ATOM 3075 O O . VAL A 1 402 ? -8.689 8.878 5.763 1.00 38.12 402 VAL A O 1
ATOM 3078 N N . ILE A 1 403 ? -7.321 7.119 5.544 1.00 43.81 403 ILE A N 1
ATOM 3079 C CA . ILE A 1 403 ? -7.906 6.488 4.359 1.00 43.81 403 ILE A CA 1
ATOM 3080 C C . ILE A 1 403 ? -8.837 5.332 4.737 1.00 43.81 403 ILE A C 1
ATOM 3082 O O . ILE A 1 403 ? -9.710 4.970 3.940 1.00 43.81 403 ILE A O 1
ATOM 3086 N N . ASP A 1 404 ? -8.705 4.752 5.936 1.00 48.19 404 ASP A N 1
ATOM 3087 C CA . ASP A 1 404 ? -9.420 3.518 6.217 1.00 48.19 404 ASP A CA 1
ATOM 3088 C C . ASP A 1 404 ? -10.864 3.782 6.659 1.00 48.19 404 ASP A C 1
ATOM 3090 O O . ASP A 1 404 ? -11.166 4.354 7.713 1.00 48.19 404 ASP A O 1
ATOM 3094 N N . ARG A 1 405 ? -11.817 3.361 5.817 1.00 52.81 405 ARG A N 1
ATOM 3095 C CA . ARG A 1 405 ? -13.225 3.267 6.216 1.00 52.81 405 ARG A CA 1
ATOM 3096 C C . ARG A 1 405 ? -13.361 2.066 7.135 1.00 52.81 405 ARG A C 1
ATOM 3098 O O . ARG A 1 405 ? -13.781 0.993 6.711 1.00 52.81 405 ARG A O 1
ATOM 3105 N N . VAL A 1 406 ? -13.064 2.283 8.407 1.00 60.50 406 VAL A N 1
ATOM 3106 C CA . VAL A 1 406 ? -13.393 1.347 9.473 1.00 60.50 406 VAL A CA 1
ATOM 3107 C C . VAL A 1 406 ? -14.894 1.060 9.415 1.00 60.50 406 VAL A C 1
ATOM 3109 O O . VAL A 1 406 ? -15.725 1.971 9.486 1.00 60.50 406 VAL A O 1
ATOM 3112 N N . THR A 1 407 ? -15.257 -0.209 9.249 1.00 70.75 407 THR A N 1
ATOM 3113 C CA . THR A 1 407 ? -16.658 -0.638 9.227 1.00 70.75 407 THR A CA 1
ATOM 3114 C C . THR A 1 407 ? -17.014 -1.315 10.538 1.00 70.75 407 THR A C 1
ATOM 3116 O O . THR A 1 407 ? -16.210 -2.028 11.135 1.00 70.75 407 THR A O 1
ATOM 3119 N N . PHE A 1 408 ? -18.237 -1.097 11.014 1.00 79.81 408 PHE A N 1
ATOM 3120 C CA . PHE A 1 408 ? -18.742 -1.849 12.155 1.00 79.81 408 PHE A CA 1
ATOM 3121 C C . PHE A 1 408 ? -18.998 -3.299 11.737 1.00 79.81 408 PHE A C 1
ATOM 3123 O O . PHE A 1 408 ? -19.767 -3.558 10.808 1.00 79.81 408 PHE A O 1
ATOM 3130 N N . ASP A 1 409 ? -18.379 -4.242 12.444 1.00 85.44 409 ASP A N 1
ATOM 3131 C CA . ASP A 1 409 ? -18.702 -5.658 12.324 1.00 85.44 409 ASP A CA 1
ATOM 3132 C C . ASP A 1 409 ? -19.997 -5.914 13.100 1.00 85.44 409 ASP A C 1
ATOM 3134 O O . ASP A 1 409 ? -20.051 -5.878 14.332 1.00 85.44 409 ASP A O 1
ATOM 3138 N N . THR A 1 410 ? -21.071 -6.136 12.351 1.00 88.31 410 THR A N 1
ATOM 3139 C CA . THR A 1 410 ? -22.424 -6.328 12.883 1.00 88.31 410 THR A CA 1
ATOM 3140 C C . THR A 1 410 ? -22.736 -7.795 13.162 1.00 88.31 410 THR A C 1
ATOM 3142 O O . THR A 1 410 ? -23.880 -8.147 13.455 1.00 88.31 410 THR A O 1
ATOM 3145 N N . THR A 1 411 ? -21.731 -8.677 13.118 1.00 87.62 411 THR A N 1
ATOM 3146 C CA . THR A 1 411 ? -21.901 -10.092 13.453 1.00 87.62 411 THR A CA 1
ATOM 3147 C C . THR A 1 411 ? -22.464 -10.240 14.869 1.00 87.62 411 THR A C 1
ATOM 3149 O O . THR A 1 411 ? -21.894 -9.768 15.851 1.00 87.62 411 THR A O 1
ATOM 3152 N N . GLY A 1 412 ? -23.607 -10.918 14.987 1.00 87.50 412 GLY A N 1
ATOM 3153 C CA . GLY A 1 412 ? -24.296 -11.112 16.267 1.00 87.50 412 GLY A CA 1
ATOM 3154 C C . GLY A 1 412 ? -25.200 -9.952 16.700 1.00 87.50 412 GLY A C 1
ATOM 3155 O O . GLY A 1 412 ? -25.726 -10.000 17.813 1.00 87.50 412 GLY A O 1
ATOM 3156 N N . TRP A 1 413 ? -25.394 -8.949 15.842 1.00 93.06 413 TRP A N 1
ATOM 3157 C CA . TRP A 1 413 ? -26.469 -7.963 15.938 1.00 93.06 413 TRP A CA 1
ATOM 3158 C C . TRP A 1 413 ? -27.579 -8.291 14.931 1.00 93.06 413 TRP A C 1
ATOM 3160 O O . TRP A 1 413 ? -27.322 -8.848 13.863 1.00 93.06 413 TRP A O 1
ATOM 3170 N N . ASN A 1 414 ? -28.820 -7.938 15.256 1.00 95.00 414 ASN A N 1
ATOM 3171 C CA . ASN A 1 414 ? -29.959 -8.112 14.357 1.00 95.00 414 ASN A CA 1
ATOM 3172 C C . ASN A 1 414 ? -30.164 -6.832 13.540 1.00 95.00 414 ASN A C 1
ATOM 3174 O O . ASN A 1 414 ? -30.257 -5.749 14.103 1.00 95.00 414 ASN A O 1
ATOM 3178 N N . ALA A 1 415 ? -30.238 -6.928 12.214 1.00 94.75 415 ALA A N 1
ATOM 3179 C CA . ALA A 1 415 ? -30.450 -5.750 11.373 1.00 94.75 415 ALA A CA 1
ATOM 3180 C C . ALA A 1 415 ? -31.893 -5.225 11.493 1.00 94.75 415 ALA A C 1
ATOM 3182 O O . ALA A 1 415 ? -32.840 -5.979 11.261 1.00 94.75 415 ALA A O 1
ATOM 3183 N N . ILE A 1 416 ? -32.047 -3.931 11.791 1.00 94.00 416 ILE A N 1
ATOM 3184 C CA . ILE A 1 416 ? -33.320 -3.202 11.663 1.00 94.00 416 ILE A CA 1
ATOM 3185 C C . ILE A 1 416 ? -33.426 -2.644 10.238 1.00 94.00 416 ILE A C 1
ATOM 3187 O O . ILE A 1 416 ? -34.428 -2.846 9.549 1.00 94.00 416 ILE A O 1
ATOM 3191 N N . ASP A 1 417 ? -32.371 -1.959 9.787 1.00 92.69 417 ASP A N 1
ATOM 3192 C CA . ASP A 1 417 ? -32.225 -1.420 8.435 1.00 92.69 417 ASP A CA 1
ATOM 3193 C C . ASP A 1 417 ? -30.744 -1.420 7.993 1.00 92.69 417 ASP A C 1
ATOM 3195 O O . ASP A 1 417 ? -29.930 -2.166 8.532 1.00 92.69 417 ASP A O 1
ATOM 3199 N N . ALA A 1 418 ? -30.391 -0.644 6.962 1.00 81.44 418 ALA A N 1
ATOM 3200 C CA . ALA A 1 418 ? -29.038 -0.621 6.402 1.00 81.44 418 ALA A CA 1
ATOM 3201 C C . ALA A 1 418 ? -27.968 -0.042 7.348 1.00 81.44 418 ALA A C 1
ATOM 3203 O O . ALA A 1 418 ? -26.790 -0.357 7.177 1.00 81.44 418 ALA A O 1
ATOM 3204 N N . THR A 1 419 ? -28.349 0.808 8.305 1.00 84.69 419 THR A N 1
ATOM 3205 C CA . THR A 1 419 ? -27.417 1.489 9.220 1.00 84.69 419 THR A CA 1
ATOM 3206 C C . THR A 1 419 ? -27.719 1.240 10.697 1.00 84.69 419 THR A C 1
ATOM 3208 O O . THR A 1 419 ? -26.888 1.580 11.534 1.00 84.69 419 THR A O 1
ATOM 3211 N N . HIS A 1 420 ? -28.858 0.630 11.035 1.00 91.12 420 HIS A N 1
ATOM 3212 C CA . HIS A 1 420 ? -29.260 0.354 12.416 1.00 91.12 420 HIS A CA 1
ATOM 3213 C C . HIS A 1 420 ? -29.339 -1.142 12.715 1.00 91.12 420 HIS A C 1
ATOM 3215 O O . HIS A 1 420 ? -29.999 -1.904 12.001 1.00 91.12 420 HIS A O 1
ATOM 3221 N N . PHE A 1 421 ? -28.714 -1.546 13.819 1.00 94.00 421 PHE A N 1
ATOM 3222 C CA . PHE A 1 421 ? -28.652 -2.936 14.264 1.00 94.00 421 PHE A CA 1
ATOM 3223 C C . PHE A 1 421 ? -28.966 -3.038 15.757 1.00 94.00 421 PHE A C 1
ATOM 3225 O O . PHE A 1 421 ? -28.424 -2.272 16.546 1.00 94.00 421 PHE A O 1
ATOM 3232 N N . GLU A 1 422 ? -29.813 -3.980 16.164 1.00 96.38 422 GLU A N 1
ATOM 3233 C CA . GLU A 1 422 ? -30.262 -4.157 17.547 1.00 96.38 422 GLU A CA 1
ATOM 3234 C C . GLU A 1 422 ? -29.698 -5.405 18.227 1.00 96.38 422 GLU A C 1
ATOM 3236 O O . GLU A 1 422 ? -29.387 -6.416 17.587 1.00 96.38 422 GLU A O 1
ATOM 3241 N N . LYS A 1 423 ? -29.602 -5.345 19.555 1.00 95.56 423 LYS A N 1
ATOM 3242 C CA . LYS A 1 423 ? -29.240 -6.478 20.405 1.00 95.56 423 LYS A CA 1
ATOM 3243 C C . LYS A 1 423 ? -29.909 -6.359 21.771 1.00 95.56 423 LYS A C 1
ATOM 3245 O O . LYS A 1 423 ? -29.900 -5.292 22.380 1.00 95.56 423 LYS A O 1
ATOM 3250 N N . ASN A 1 424 ? -30.470 -7.462 22.260 1.00 95.31 424 ASN A N 1
ATOM 3251 C CA . ASN A 1 424 ? -31.073 -7.519 23.592 1.00 95.31 424 ASN A CA 1
ATOM 3252 C C . ASN A 1 424 ? -29.992 -7.689 24.664 1.00 95.31 424 ASN A C 1
ATOM 3254 O O . ASN A 1 424 ? -29.122 -8.552 24.528 1.00 95.31 424 ASN A O 1
ATOM 3258 N N . GLY A 1 425 ? -30.076 -6.869 25.707 1.00 93.38 425 GLY A N 1
ATOM 3259 C CA . GLY A 1 425 ? -29.434 -7.100 26.998 1.00 93.38 425 GLY A CA 1
ATOM 3260 C C . GLY A 1 425 ? -30.383 -7.829 27.953 1.00 93.38 425 GLY A C 1
ATOM 3261 O O . GLY A 1 425 ? -31.451 -8.289 27.539 1.00 93.38 425 GLY A O 1
ATOM 3262 N N . VAL A 1 426 ? -29.996 -7.922 29.221 1.00 94.44 426 VAL A N 1
ATOM 3263 C CA . VAL A 1 426 ? -30.802 -8.498 30.305 1.00 94.44 426 VAL A CA 1
ATOM 3264 C C . VAL A 1 426 ? -31.959 -7.556 30.646 1.00 94.44 426 VAL A C 1
ATOM 3266 O O . VAL A 1 426 ? -33.121 -7.950 30.542 1.00 94.44 426 VAL A O 1
ATOM 3269 N N . TYR A 1 427 ? -31.653 -6.288 30.917 1.00 94.12 427 TYR A N 1
ATOM 3270 C CA . TYR A 1 427 ? -32.609 -5.287 31.415 1.00 94.12 427 TYR A CA 1
ATOM 3271 C C . TYR A 1 427 ? -33.233 -4.436 30.296 1.00 94.12 427 TYR A C 1
ATOM 3273 O O . TYR A 1 427 ? -34.274 -3.803 30.456 1.00 94.12 427 TYR A O 1
ATOM 3281 N N . GLY A 1 428 ? -32.621 -4.433 29.110 1.00 94.44 428 GLY A N 1
ATOM 3282 C CA . GLY A 1 428 ? -33.081 -3.605 27.998 1.00 94.44 428 GLY A CA 1
ATOM 3283 C C . GLY A 1 428 ? -32.558 -4.044 26.637 1.00 94.44 428 GLY A C 1
ATOM 3284 O O . GLY A 1 428 ? -32.278 -5.220 26.382 1.00 94.44 428 GLY A O 1
ATOM 3285 N N . SER A 1 429 ? -32.465 -3.096 25.712 1.00 94.69 429 SER A N 1
ATOM 3286 C CA . SER A 1 429 ? -31.972 -3.330 24.352 1.00 94.69 429 SER A CA 1
ATOM 3287 C C . SER A 1 429 ? -31.089 -2.184 23.876 1.00 94.69 429 SER A C 1
ATOM 3289 O O . SER A 1 429 ? -31.284 -1.030 24.257 1.00 94.69 429 SER A O 1
ATOM 3291 N N . ALA A 1 430 ? -30.111 -2.501 23.032 1.00 94.62 430 ALA A N 1
ATOM 3292 C CA . ALA A 1 430 ? -29.231 -1.526 22.410 1.00 94.62 430 ALA A CA 1
ATOM 3293 C C . ALA A 1 430 ? -29.418 -1.498 20.893 1.00 94.62 430 ALA A C 1
ATOM 3295 O O . ALA A 1 430 ? -29.587 -2.543 20.268 1.00 94.62 430 ALA A O 1
ATOM 3296 N N . VAL A 1 431 ? -29.311 -0.306 20.308 1.00 93.75 431 VAL A N 1
ATOM 3297 C CA . VAL A 1 431 ? -29.270 -0.063 18.864 1.00 93.75 431 VAL A CA 1
ATOM 3298 C C . VAL A 1 431 ? -27.947 0.605 18.502 1.00 93.75 431 VAL A C 1
ATOM 3300 O O . VAL A 1 431 ? -27.647 1.696 18.990 1.00 93.75 431 VAL A O 1
ATOM 3303 N N . LEU A 1 432 ? -27.168 -0.043 17.641 1.00 89.62 432 LEU A N 1
ATOM 3304 C CA . LEU A 1 432 ? -25.975 0.499 17.001 1.00 89.62 432 LEU A CA 1
ATOM 3305 C C . LEU A 1 432 ? -26.370 1.226 15.708 1.00 89.62 432 LEU A C 1
ATOM 3307 O O . LEU A 1 432 ? -26.878 0.596 14.782 1.00 89.62 432 LEU A O 1
ATOM 3311 N N . ASP A 1 433 ? -26.109 2.532 15.648 1.00 82.31 433 ASP A N 1
ATOM 3312 C CA . ASP A 1 433 ? -26.165 3.351 14.433 1.00 82.31 433 ASP A CA 1
ATOM 3313 C C . ASP A 1 433 ? -24.754 3.442 13.834 1.00 82.31 433 ASP A C 1
ATOM 3315 O O . ASP A 1 433 ? -23.876 4.143 14.353 1.00 82.31 433 ASP A O 1
ATOM 3319 N N . THR A 1 434 ? -24.529 2.710 12.743 1.00 79.81 434 THR A N 1
ATOM 3320 C CA . THR A 1 434 ? -23.232 2.642 12.058 1.00 79.81 434 THR A CA 1
ATOM 3321 C C . THR A 1 434 ? -22.932 3.887 11.224 1.00 79.81 434 THR A C 1
ATOM 3323 O O . THR A 1 434 ? -21.770 4.135 10.911 1.00 79.81 434 THR A O 1
ATOM 3326 N N . GLY A 1 435 ? -23.947 4.689 10.883 1.00 71.12 435 GLY A N 1
ATOM 3327 C CA . GLY A 1 435 ? -23.780 5.952 10.166 1.00 71.12 435 GLY A CA 1
ATOM 3328 C C . GLY A 1 435 ? -23.372 7.100 11.089 1.00 71.12 435 GLY A C 1
ATOM 3329 O O . GLY A 1 435 ? -22.588 7.961 10.689 1.00 71.12 435 GLY A O 1
ATOM 3330 N N . ALA A 1 436 ? -23.880 7.104 12.325 1.00 66.38 436 ALA A N 1
ATOM 3331 C CA . ALA A 1 436 ? -23.544 8.100 13.342 1.00 66.38 436 ALA A CA 1
ATOM 3332 C C . ALA A 1 436 ? -22.394 7.682 14.277 1.00 66.38 436 ALA A C 1
ATOM 3334 O O . ALA A 1 436 ? -21.836 8.543 14.959 1.00 66.38 436 ALA A O 1
ATOM 3335 N N . GLY A 1 437 ? -22.049 6.390 14.342 1.00 70.38 437 GLY A N 1
ATOM 3336 C CA . GLY A 1 437 ? -21.039 5.867 15.270 1.00 70.38 437 GLY A CA 1
ATOM 3337 C C . GLY A 1 437 ? -21.499 5.922 16.730 1.00 70.38 437 GLY A C 1
ATOM 3338 O O . GLY A 1 437 ? -20.744 6.308 17.625 1.00 70.38 437 GLY A O 1
ATOM 3339 N N . VAL A 1 438 ? -22.769 5.601 16.986 1.00 75.50 438 VAL A N 1
ATOM 3340 C CA . VAL A 1 438 ? -23.388 5.719 18.316 1.00 75.50 438 VAL A CA 1
ATOM 3341 C C . VAL A 1 438 ? -24.151 4.448 18.654 1.00 75.50 438 VAL A C 1
ATOM 3343 O O . VAL A 1 438 ? -24.911 3.937 17.838 1.00 75.50 438 VAL A O 1
ATOM 3346 N N . ILE A 1 439 ? -24.000 3.978 19.892 1.00 85.56 439 ILE A N 1
ATOM 3347 C CA . ILE A 1 439 ? -24.866 2.954 20.476 1.00 85.56 439 ILE A CA 1
ATOM 3348 C C . ILE A 1 439 ? -25.853 3.619 21.442 1.00 85.56 439 ILE A C 1
ATOM 3350 O O . ILE A 1 439 ? -25.462 4.357 22.350 1.00 85.56 439 ILE A O 1
ATOM 3354 N N . THR A 1 440 ? -27.146 3.387 21.222 1.00 85.94 440 THR A N 1
ATOM 3355 C CA . THR A 1 440 ? -28.241 3.884 22.065 1.00 85.94 440 THR A CA 1
ATOM 3356 C C . THR A 1 440 ? -28.867 2.718 22.808 1.00 85.94 440 THR A C 1
ATOM 3358 O O . THR A 1 440 ? -29.345 1.784 22.175 1.00 85.94 440 THR A O 1
ATOM 3361 N N . TYR A 1 441 ? -28.891 2.784 24.133 1.00 93.00 441 TYR A N 1
ATOM 3362 C CA . TYR A 1 441 ? -29.554 1.807 24.987 1.00 93.00 441 TYR A CA 1
ATOM 3363 C C . TYR A 1 441 ? -30.916 2.321 25.445 1.00 93.00 441 TYR A C 1
ATOM 3365 O O . TYR A 1 441 ? -31.053 3.505 25.762 1.00 93.00 441 TYR A O 1
ATOM 3373 N N . THR A 1 442 ? -31.899 1.425 25.488 1.00 93.31 442 THR A N 1
ATOM 3374 C CA . THR A 1 442 ? -33.233 1.651 26.047 1.00 93.31 442 THR A CA 1
ATOM 3375 C C . THR A 1 442 ? -33.528 0.575 27.089 1.00 93.31 442 THR A C 1
ATOM 3377 O O . THR A 1 442 ? -33.548 -0.611 26.753 1.00 93.31 442 THR A O 1
ATOM 3380 N N . LEU A 1 443 ? -33.740 1.001 28.333 1.00 94.00 443 LEU A N 1
ATOM 3381 C CA . LEU A 1 443 ? -34.194 0.163 29.437 1.00 94.00 443 LEU A CA 1
ATOM 3382 C C . LEU A 1 443 ? -35.648 -0.255 29.196 1.00 94.00 443 LEU A C 1
ATOM 3384 O O . LEU A 1 443 ? -36.458 0.548 28.727 1.00 94.00 443 LEU A O 1
ATOM 3388 N N . ASP A 1 444 ? -35.969 -1.500 29.524 1.00 90.88 444 ASP A N 1
ATOM 3389 C CA . ASP A 1 444 ? -37.314 -2.053 29.426 1.00 90.88 444 ASP A CA 1
ATOM 3390 C C . ASP A 1 444 ? -37.818 -2.397 30.831 1.00 90.88 444 ASP A C 1
ATOM 3392 O O . ASP A 1 444 ? -37.482 -3.444 31.383 1.00 90.88 444 ASP A O 1
ATOM 3396 N N . ASN A 1 445 ? -38.601 -1.480 31.408 1.00 85.12 445 ASN A N 1
ATOM 3397 C CA . ASN A 1 445 ? -39.141 -1.595 32.770 1.00 85.12 445 ASN A CA 1
ATOM 3398 C C . ASN A 1 445 ? -40.155 -2.729 32.921 1.00 85.12 445 ASN A C 1
ATOM 3400 O O . ASN A 1 445 ? -40.507 -3.078 34.028 1.00 85.12 445 ASN A O 1
ATOM 3404 N N . ALA A 1 446 ? -40.677 -3.273 31.818 1.00 83.12 446 ALA A N 1
ATOM 3405 C CA . ALA A 1 446 ? -41.682 -4.331 31.870 1.00 83.12 446 ALA A CA 1
ATOM 3406 C C . ALA A 1 446 ? -41.062 -5.737 31.919 1.00 83.12 446 ALA A C 1
ATOM 3408 O O . ALA A 1 446 ? -41.779 -6.727 31.769 1.00 83.12 446 ALA A O 1
ATOM 3409 N N . ARG A 1 447 ? -39.732 -5.844 32.021 1.00 85.88 447 ARG A N 1
ATOM 3410 C CA . ARG A 1 447 ? -39.044 -7.131 32.140 1.00 85.88 447 ARG A CA 1
ATOM 3411 C C . ARG A 1 447 ? -38.916 -7.510 33.599 1.00 85.88 447 ARG A C 1
ATOM 3413 O O . ARG A 1 447 ? -38.364 -6.727 34.356 1.00 85.88 447 ARG A O 1
ATOM 3420 N N . ASP A 1 448 ? -39.217 -8.766 33.909 1.00 82.94 448 ASP A N 1
ATOM 3421 C CA . ASP A 1 448 ? -39.075 -9.353 35.248 1.00 82.94 448 ASP A CA 1
ATOM 3422 C C . ASP A 1 448 ? -37.690 -9.112 35.882 1.00 82.94 448 ASP A C 1
ATOM 3424 O O . ASP A 1 448 ? -37.562 -9.022 37.092 1.00 82.94 448 ASP A O 1
ATOM 3428 N N . ALA A 1 449 ? -36.622 -9.047 35.075 1.00 84.75 449 ALA A N 1
ATOM 3429 C CA . ALA A 1 449 ? -35.272 -8.794 35.580 1.00 84.75 449 ALA A CA 1
ATOM 3430 C C . ALA A 1 449 ? -35.021 -7.321 35.925 1.00 84.75 449 ALA A C 1
ATOM 3432 O O . ALA A 1 449 ? -34.175 -7.054 36.768 1.00 84.75 449 ALA A O 1
ATOM 3433 N N . THR A 1 450 ? -35.690 -6.398 35.230 1.00 86.88 450 THR A N 1
ATOM 3434 C CA . THR A 1 450 ? -35.629 -4.960 35.511 1.00 86.88 450 THR A CA 1
ATOM 3435 C C . THR A 1 450 ? -36.479 -4.673 36.736 1.00 86.88 450 THR A C 1
ATOM 3437 O O . THR A 1 450 ? -35.902 -4.281 37.731 1.00 86.88 450 THR A O 1
ATOM 3440 N N . ASP A 1 451 ? 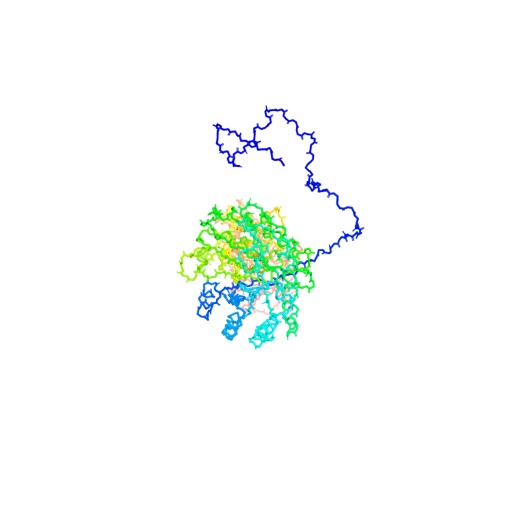-37.752 -5.077 36.700 1.00 81.81 451 ASP A N 1
ATOM 3441 C CA . ASP A 1 451 ? -38.780 -4.912 37.750 1.00 81.81 451 ASP A CA 1
ATOM 3442 C C . ASP A 1 451 ? -38.376 -5.495 39.123 1.00 81.81 451 ASP A C 1
ATOM 3444 O O . ASP A 1 451 ? -38.960 -5.198 40.153 1.00 81.81 451 ASP A O 1
ATOM 3448 N N . ALA A 1 452 ? -37.364 -6.368 39.149 1.00 79.75 452 ALA A N 1
ATOM 3449 C CA . ALA A 1 452 ? -36.825 -6.959 40.371 1.00 79.75 452 ALA A CA 1
ATOM 3450 C C . ALA A 1 452 ? -35.637 -6.184 40.976 1.00 79.75 452 ALA A C 1
ATOM 3452 O O . ALA A 1 452 ? -35.067 -6.647 41.969 1.00 79.75 452 ALA A O 1
ATOM 3453 N N . LEU A 1 453 ? -35.179 -5.087 40.360 1.00 84.12 453 LEU A N 1
ATOM 3454 C CA . LEU A 1 453 ? -34.052 -4.303 40.864 1.00 84.12 453 LEU A CA 1
ATOM 3455 C C . LEU A 1 453 ? -34.506 -3.381 42.001 1.00 84.12 453 LEU A C 1
ATOM 3457 O O . LEU A 1 453 ? -35.476 -2.646 41.896 1.00 84.12 453 LEU A O 1
ATOM 3461 N N . THR A 1 454 ? -33.747 -3.372 43.090 1.00 79.56 454 THR A N 1
ATOM 3462 C CA . THR A 1 454 ? -33.988 -2.489 44.239 1.00 79.56 454 THR A CA 1
ATOM 3463 C C . THR A 1 454 ? -33.265 -1.151 44.086 1.00 79.56 454 THR A C 1
ATOM 3465 O O . THR A 1 454 ? -32.312 -1.024 43.315 1.00 79.56 454 THR A O 1
ATOM 3468 N N . ASP A 1 455 ? -33.621 -0.154 44.896 1.00 78.25 455 ASP A N 1
ATOM 3469 C CA . ASP A 1 455 ? -32.934 1.147 44.961 1.00 78.25 455 ASP A CA 1
ATOM 3470 C C . ASP A 1 455 ? -31.449 1.074 45.377 1.00 78.25 455 ASP A C 1
ATOM 3472 O O . ASP A 1 455 ? -30.717 2.065 45.275 1.00 78.25 455 ASP A O 1
ATOM 3476 N N . THR A 1 456 ? -30.986 -0.094 45.833 1.00 78.56 456 THR A N 1
ATOM 3477 C CA . THR A 1 456 ? -29.575 -0.364 46.141 1.00 78.56 456 THR A CA 1
ATOM 3478 C C . THR A 1 456 ? -28.831 -1.118 45.040 1.00 78.56 456 THR A C 1
ATOM 3480 O O . THR A 1 456 ? -27.602 -1.246 45.119 1.00 78.56 456 THR A O 1
ATOM 3483 N N . ASP A 1 457 ? -29.536 -1.601 44.014 1.00 84.81 457 ASP A N 1
ATOM 3484 C CA . ASP A 1 457 ? -28.937 -2.363 42.929 1.00 84.81 457 ASP A CA 1
ATOM 3485 C C . ASP A 1 457 ? -28.304 -1.451 41.877 1.00 84.81 457 ASP A C 1
ATOM 3487 O O . ASP A 1 457 ? -28.925 -0.549 41.320 1.00 84.81 457 ASP A O 1
ATOM 3491 N N . SER A 1 458 ? -27.046 -1.755 41.559 1.00 90.00 458 SER A N 1
ATOM 3492 C CA . SER A 1 458 ? -26.300 -1.148 40.458 1.00 90.00 458 SER A CA 1
ATOM 3493 C C . SER A 1 458 ? -25.808 -2.271 39.552 1.00 90.00 458 SER A C 1
ATOM 3495 O O . SER A 1 458 ? -24.924 -3.057 39.916 1.00 90.00 458 SER A O 1
ATOM 3497 N N . VAL A 1 459 ? -26.428 -2.384 38.381 1.00 93.44 459 VAL A N 1
ATOM 3498 C CA . VAL A 1 459 ? -26.231 -3.477 37.422 1.00 93.44 459 VAL A CA 1
ATOM 3499 C C . VAL A 1 459 ? -25.799 -2.940 36.063 1.00 93.44 459 VAL A C 1
ATOM 3501 O O . VAL A 1 459 ? -25.804 -1.734 35.805 1.00 93.44 459 VAL A O 1
ATOM 3504 N N . THR A 1 460 ? -25.370 -3.837 35.175 1.00 92.44 460 THR A N 1
ATOM 3505 C CA . THR A 1 460 ? -24.872 -3.451 33.852 1.00 92.44 460 THR A CA 1
ATOM 3506 C C . THR A 1 460 ? -25.388 -4.348 32.745 1.00 92.44 460 THR A C 1
ATOM 3508 O O . THR A 1 460 ? -25.346 -5.572 32.875 1.00 92.44 460 THR A O 1
ATOM 3511 N N . ASP A 1 461 ? -25.735 -3.736 31.614 1.00 94.44 461 ASP A N 1
ATOM 3512 C CA . ASP A 1 461 ? -25.821 -4.419 30.324 1.00 94.44 461 ASP A CA 1
ATOM 3513 C C . ASP A 1 461 ? -24.575 -4.113 29.474 1.00 94.44 461 ASP A C 1
ATOM 3515 O O . ASP A 1 461 ? -24.236 -2.953 29.220 1.00 94.44 461 ASP A O 1
ATOM 3519 N N . ASP A 1 462 ? -23.912 -5.171 28.999 1.00 91.31 462 ASP A N 1
ATOM 3520 C CA . ASP A 1 462 ? -22.650 -5.105 28.257 1.00 91.31 462 ASP A CA 1
ATOM 3521 C C . ASP A 1 462 ? -22.836 -5.515 26.787 1.00 91.31 462 ASP A C 1
ATOM 3523 O O . ASP A 1 462 ? -23.261 -6.631 26.474 1.00 91.31 462 ASP A O 1
ATOM 3527 N N . PHE A 1 463 ? -22.426 -4.649 25.856 1.00 89.50 463 PHE A N 1
ATOM 3528 C CA . PHE A 1 463 ? -22.503 -4.909 24.417 1.00 89.50 463 PHE A CA 1
ATOM 3529 C C . PHE A 1 463 ? -21.127 -4.813 23.760 1.00 89.50 463 PHE A C 1
ATOM 3531 O O . PHE A 1 463 ? -20.524 -3.743 23.701 1.00 89.50 463 PHE A O 1
ATOM 3538 N N . SER A 1 464 ? -20.623 -5.923 23.216 1.00 86.44 464 SER A N 1
ATOM 3539 C CA . SER A 1 464 ? -19.408 -5.906 22.394 1.00 86.44 464 SER A CA 1
ATOM 3540 C C . SER A 1 464 ? -19.669 -5.219 21.054 1.00 86.44 464 SER A C 1
ATOM 3542 O O . SER A 1 464 ? -20.538 -5.642 20.288 1.00 86.44 464 SER A O 1
ATOM 3544 N N . VAL A 1 465 ? -18.889 -4.180 20.777 1.00 82.62 465 VAL A N 1
ATOM 3545 C CA . VAL A 1 465 ? -18.823 -3.489 19.493 1.00 82.62 465 VAL A CA 1
ATOM 3546 C C . VAL A 1 465 ? -17.482 -3.830 18.871 1.00 82.62 465 VAL A C 1
ATOM 3548 O O . VAL A 1 465 ? -16.433 -3.609 19.479 1.00 82.62 465 VAL A O 1
ATOM 3551 N N . THR A 1 466 ? -17.526 -4.383 17.668 1.00 82.81 466 THR A N 1
ATOM 3552 C CA . THR A 1 466 ? -16.338 -4.726 16.898 1.00 82.81 466 THR A CA 1
ATOM 3553 C C . THR A 1 466 ? -16.294 -3.830 15.678 1.00 82.81 466 THR A C 1
ATOM 3555 O O . THR A 1 466 ? -17.304 -3.613 15.010 1.00 82.81 466 THR A O 1
ATOM 3558 N N . VAL A 1 467 ? -15.116 -3.301 15.396 1.00 76.62 467 VAL A N 1
ATOM 3559 C CA . VAL A 1 467 ? -14.818 -2.686 14.115 1.00 76.62 467 VAL A CA 1
ATOM 3560 C C . VAL A 1 467 ? -13.845 -3.556 13.352 1.00 76.62 467 VAL A C 1
ATOM 3562 O O . VAL A 1 467 ? -13.049 -4.282 13.953 1.00 76.62 467 VAL A O 1
ATOM 3565 N N . ARG A 1 468 ? -13.948 -3.486 12.034 1.00 69.62 468 ARG A N 1
ATOM 3566 C CA . ARG A 1 468 ? -13.090 -4.180 11.096 1.00 69.62 468 ARG A CA 1
ATOM 3567 C C . ARG A 1 468 ? -12.528 -3.163 10.114 1.00 69.62 468 ARG A C 1
ATOM 3569 O O . ARG A 1 468 ? -13.292 -2.368 9.553 1.00 69.62 468 ARG A O 1
ATOM 3576 N N . ASP A 1 469 ? -11.219 -3.204 9.942 1.00 64.12 469 ASP A N 1
ATOM 3577 C CA . ASP A 1 469 ? -10.530 -2.489 8.872 1.00 64.12 469 ASP A CA 1
ATOM 3578 C C . ASP A 1 469 ? -10.765 -3.173 7.518 1.00 64.12 469 ASP A C 1
ATOM 3580 O O . ASP A 1 469 ? -11.496 -4.167 7.385 1.00 64.12 469 ASP A O 1
ATOM 3584 N N . ARG A 1 470 ? -10.164 -2.626 6.467 1.00 54.28 470 ARG A N 1
ATOM 3585 C CA . ARG A 1 470 ? -10.334 -3.163 5.119 1.00 54.28 470 ARG A CA 1
ATOM 3586 C C . ARG A 1 470 ? -9.535 -4.447 4.866 1.00 54.28 470 ARG A C 1
ATOM 3588 O O . ARG A 1 470 ? -9.914 -5.203 3.966 1.00 54.28 470 ARG A O 1
ATOM 3595 N N . SER A 1 471 ? -8.494 -4.735 5.651 1.00 50.06 471 SER A N 1
ATOM 3596 C CA . SER A 1 471 ? -7.704 -5.975 5.559 1.00 50.06 471 SER A CA 1
ATOM 3597 C C . SER A 1 471 ? -8.308 -7.141 6.350 1.00 50.06 471 SER A C 1
ATOM 3599 O O . SER A 1 471 ? -7.947 -8.306 6.153 1.00 50.06 471 SER A O 1
ATOM 3601 N N . GLY A 1 472 ? -9.311 -6.853 7.178 1.00 57.50 472 GLY A N 1
ATOM 3602 C CA . GLY A 1 472 ? -10.040 -7.820 7.979 1.00 57.50 472 GLY A CA 1
ATOM 3603 C C . GLY A 1 472 ? -9.505 -7.981 9.400 1.00 57.50 472 GLY A C 1
ATOM 3604 O O . GLY A 1 472 ? -10.035 -8.839 10.120 1.00 57.50 472 GLY A O 1
ATOM 3605 N N . ALA A 1 473 ? -8.519 -7.189 9.820 1.00 59.25 473 ALA A N 1
ATOM 3606 C CA . ALA A 1 473 ? -8.171 -7.050 11.221 1.00 59.25 473 ALA A CA 1
ATOM 3607 C C . ALA A 1 473 ? -9.304 -6.337 11.979 1.00 59.25 473 ALA A C 1
ATOM 3609 O O . ALA A 1 473 ? -10.184 -5.677 11.423 1.00 59.25 473 ALA A O 1
ATOM 3610 N N . THR A 1 474 ? -9.394 -6.633 13.275 1.00 71.62 474 THR A N 1
ATOM 3611 C CA . THR A 1 474 ? -10.546 -6.245 14.091 1.00 71.62 474 THR A CA 1
ATOM 3612 C C . THR A 1 474 ? -10.110 -5.692 15.429 1.00 71.62 474 THR A C 1
ATOM 3614 O O . THR A 1 474 ? -9.295 -6.313 16.114 1.00 71.62 474 THR A O 1
ATOM 3617 N N . ALA A 1 475 ? -10.768 -4.625 15.868 1.00 68.75 475 ALA A N 1
ATOM 3618 C CA . ALA A 1 475 ? -10.710 -4.148 17.241 1.00 68.75 475 ALA A CA 1
ATOM 3619 C C . ALA A 1 475 ? -12.082 -4.294 17.896 1.00 68.75 475 ALA A C 1
ATOM 3621 O O . ALA A 1 475 ? -13.109 -4.011 17.284 1.00 68.75 475 ALA A O 1
ATOM 3622 N N . THR A 1 476 ? -12.115 -4.763 19.143 1.00 80.19 476 THR A N 1
ATOM 3623 C CA . THR A 1 476 ? -13.363 -4.976 19.889 1.00 80.19 476 THR A CA 1
ATOM 3624 C C . THR A 1 476 ? -13.314 -4.241 21.214 1.00 80.19 476 THR A C 1
ATOM 3626 O O . THR A 1 476 ? -12.329 -4.338 2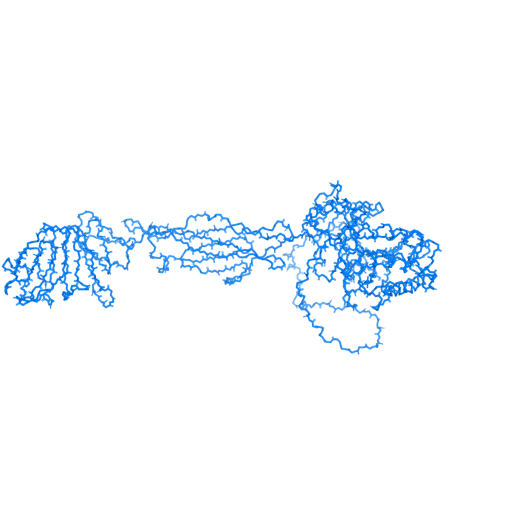1.944 1.00 80.19 476 THR A O 1
ATOM 3629 N N . GLN A 1 477 ? -14.404 -3.556 21.544 1.00 74.38 477 GLN A N 1
ATOM 3630 C CA . GLN A 1 477 ? -14.595 -2.873 22.814 1.00 74.38 477 GLN A CA 1
ATOM 3631 C C . GLN A 1 477 ? -15.985 -3.181 23.374 1.00 74.38 477 GLN A C 1
ATOM 3633 O O . GLN A 1 477 ? -16.950 -3.328 22.629 1.00 74.38 477 GLN A O 1
ATOM 3638 N N . THR A 1 478 ? -16.102 -3.255 24.697 1.00 83.81 478 THR A N 1
ATOM 3639 C CA . THR A 1 478 ? -17.399 -3.391 25.374 1.00 83.81 478 THR A CA 1
ATOM 3640 C C . THR A 1 478 ? -17.990 -2.015 25.678 1.00 83.81 478 THR A C 1
ATOM 3642 O O . THR A 1 478 ? -17.361 -1.215 26.371 1.00 83.81 478 THR A O 1
ATOM 3645 N N . ALA A 1 479 ? -19.196 -1.749 25.176 1.00 83.88 479 ALA A N 1
ATOM 3646 C CA . ALA A 1 479 ? -20.052 -0.658 25.622 1.00 83.88 479 ALA A CA 1
ATOM 3647 C C . ALA A 1 479 ? -20.872 -1.139 26.826 1.00 83.88 479 ALA A C 1
ATOM 3649 O O . ALA A 1 479 ? -21.763 -1.972 26.674 1.00 83.88 479 ALA A O 1
ATOM 3650 N N . GLN A 1 480 ? -20.530 -0.634 28.008 1.00 87.31 480 GLN A N 1
ATOM 3651 C CA . GLN A 1 480 ? -21.174 -0.977 29.273 1.00 87.31 480 GLN A CA 1
ATOM 3652 C C . GLN A 1 480 ? -22.166 0.120 29.663 1.00 87.31 480 GLN A C 1
ATOM 3654 O O . GLN A 1 480 ? -21.777 1.282 29.803 1.00 87.31 480 GLN A O 1
ATOM 3659 N N . PHE A 1 481 ? -23.433 -0.249 29.838 1.00 87.12 481 PHE A N 1
ATOM 3660 C CA . PHE A 1 481 ? -24.486 0.638 30.325 1.00 87.12 481 PHE A CA 1
ATOM 3661 C C . PHE A 1 481 ? -24.777 0.318 31.784 1.00 87.12 481 PHE A C 1
ATOM 3663 O O . PHE A 1 481 ? -25.274 -0.765 32.077 1.00 87.12 481 PHE A O 1
ATOM 3670 N N . ALA A 1 482 ? -24.460 1.256 32.677 1.00 88.81 482 ALA A N 1
ATOM 3671 C CA . ALA A 1 482 ? -24.794 1.155 34.092 1.00 88.81 482 ALA A CA 1
ATOM 3672 C C . ALA A 1 482 ? -26.240 1.601 34.329 1.00 88.81 482 ALA A C 1
ATOM 3674 O O . ALA A 1 482 ? -26.668 2.639 33.799 1.00 88.81 482 ALA A O 1
ATOM 3675 N N . ILE A 1 483 ? -26.950 0.798 35.116 1.00 92.62 483 ILE A N 1
ATOM 3676 C CA . ILE A 1 483 ? -28.372 0.895 35.431 1.00 92.62 483 ILE A CA 1
ATOM 3677 C C . ILE A 1 483 ? -28.486 0.851 36.952 1.00 92.62 483 ILE A C 1
ATOM 3679 O O . ILE A 1 483 ? -27.964 -0.070 37.577 1.00 92.62 483 ILE A O 1
ATOM 3683 N N . GLU A 1 484 ? -29.148 1.845 37.527 1.00 89.56 484 GLU A N 1
ATOM 3684 C CA . GLU A 1 484 ? -29.535 1.827 38.938 1.00 89.56 484 GLU A CA 1
ATOM 3685 C C . GLU A 1 484 ? -31.005 1.415 39.032 1.00 89.56 484 GLU A C 1
ATOM 3687 O O . GLU A 1 484 ? -31.830 1.923 38.258 1.00 89.56 484 GLU A O 1
ATOM 3692 N N . GLY A 1 485 ? -31.310 0.502 39.952 1.00 86.19 485 GLY A N 1
ATOM 3693 C CA . GLY A 1 485 ? -32.683 0.128 40.273 1.00 86.19 485 GLY A CA 1
ATOM 3694 C C . GLY A 1 485 ? -33.430 1.246 40.998 1.00 86.19 485 GLY A C 1
ATOM 3695 O O . GLY A 1 485 ? -32.843 2.241 41.446 1.00 86.19 485 GLY A O 1
ATOM 3696 N N . ALA A 1 486 ? -34.743 1.096 41.092 1.00 81.19 486 ALA A N 1
ATOM 3697 C CA . ALA A 1 486 ? -35.610 1.970 41.868 1.00 81.19 486 ALA A CA 1
ATOM 3698 C C . ALA A 1 486 ? -36.641 1.113 42.600 1.00 81.19 486 ALA A C 1
ATOM 3700 O O . ALA A 1 486 ? -37.090 0.116 42.063 1.00 81.19 486 ALA A O 1
ATOM 3701 N N . ASN A 1 487 ? -37.042 1.507 43.810 1.00 70.62 487 ASN A N 1
ATOM 3702 C CA . ASN A 1 487 ? -38.072 0.751 44.518 1.00 70.62 487 ASN A CA 1
ATOM 3703 C C . ASN A 1 487 ? -39.440 0.955 43.857 1.00 70.62 487 ASN A C 1
ATOM 3705 O O . ASN A 1 487 ? -39.886 2.094 43.674 1.00 70.62 487 ASN A O 1
ATOM 3709 N N . ASP A 1 488 ? -40.126 -0.150 43.595 1.00 67.69 488 ASP A N 1
ATOM 3710 C CA . ASP A 1 488 ? -41.559 -0.198 43.339 1.00 67.69 488 ASP A CA 1
ATOM 3711 C C . ASP A 1 488 ? -42.282 -0.342 44.682 1.00 67.69 488 ASP A C 1
ATOM 3713 O O . ASP A 1 488 ? -42.494 -1.432 45.210 1.00 67.69 488 ASP A O 1
ATOM 3717 N N . ALA A 1 489 ? -42.601 0.788 45.311 1.00 60.19 489 ALA A N 1
ATOM 3718 C CA . ALA A 1 489 ? -43.373 0.788 46.547 1.00 60.19 489 ALA A CA 1
ATOM 3719 C C . ALA A 1 489 ? -44.842 0.447 46.246 1.00 60.19 489 ALA A C 1
ATOM 3721 O O . ALA A 1 489 ? -45.526 1.137 45.479 1.00 60.19 489 ALA A O 1
ATOM 3722 N N . ILE A 1 490 ? -45.359 -0.579 46.920 1.00 59.12 490 ILE A N 1
ATOM 3723 C CA . ILE A 1 490 ? -46.793 -0.840 46.994 1.00 59.12 490 ILE A CA 1
ATOM 3724 C C . ILE A 1 490 ? -47.370 0.097 48.055 1.00 59.12 490 ILE A C 1
ATOM 3726 O O . ILE A 1 490 ? -47.239 -0.115 49.256 1.00 59.12 490 ILE A O 1
ATOM 3730 N N . TYR A 1 491 ? -48.043 1.157 47.616 1.00 56.78 491 TYR A N 1
ATOM 3731 C CA . TYR A 1 491 ? -48.791 2.026 48.521 1.00 56.78 491 TYR A CA 1
ATOM 3732 C C . TYR A 1 491 ? -50.159 1.412 48.849 1.00 56.78 491 TYR A C 1
ATOM 3734 O O . TYR A 1 491 ? -51.054 1.406 47.996 1.00 56.78 491 TYR A O 1
ATOM 3742 N N . SER A 1 492 ? -50.354 0.939 50.086 1.00 59.84 492 SER A N 1
ATOM 3743 C CA . SER A 1 492 ? -51.686 0.674 50.650 1.00 59.84 492 SER A CA 1
ATOM 3744 C C . SER A 1 492 ? -52.345 2.004 51.000 1.00 59.84 492 SER A C 1
ATOM 3746 O O . SER A 1 492 ? -52.267 2.522 52.107 1.00 59.84 492 SER A O 1
ATOM 3748 N N . GLY A 1 493 ? -52.921 2.642 49.989 1.00 58.91 493 GLY A N 1
ATOM 3749 C CA . GLY A 1 493 ? -53.676 3.869 50.168 1.00 58.91 493 GLY A CA 1
ATOM 3750 C C . GLY A 1 493 ? -55.169 3.620 50.239 1.00 58.91 493 GLY A C 1
ATOM 3751 O O . GLY A 1 493 ? -55.768 3.501 49.175 1.00 58.91 493 GLY A O 1
ATOM 3752 N N . GLU A 1 494 ? -55.777 3.686 51.426 1.00 58.12 494 GLU A N 1
ATOM 3753 C CA . GLU A 1 494 ? -57.057 4.350 51.722 1.00 58.12 494 GLU A CA 1
ATOM 3754 C C . GLU A 1 494 ? -57.403 4.256 53.227 1.00 58.12 494 GLU A C 1
ATOM 3756 O O . GLU A 1 494 ? -56.757 3.570 53.997 1.00 58.12 494 GLU A O 1
ATOM 3761 N N . ALA A 1 495 ? -58.415 5.000 53.697 1.00 58.16 495 ALA A N 1
ATOM 3762 C CA . ALA A 1 495 ? -58.843 4.892 55.094 1.00 58.16 495 ALA A CA 1
ATOM 3763 C C . ALA A 1 495 ? -59.559 3.550 55.327 1.00 58.16 495 ALA A C 1
ATOM 3765 O O . ALA A 1 495 ? -60.708 3.390 54.902 1.00 58.16 495 ALA A O 1
ATOM 3766 N N . GLY A 1 496 ? -58.943 2.624 56.054 1.00 66.06 496 GLY A N 1
ATOM 3767 C CA . GLY A 1 496 ? -59.501 1.295 56.289 1.00 66.06 496 GLY A CA 1
ATOM 3768 C C . GLY A 1 496 ? -58.427 0.311 56.723 1.00 66.06 496 GLY A C 1
ATOM 3769 O O . GLY A 1 496 ? -57.308 0.725 56.952 1.00 66.06 496 GLY A O 1
ATOM 3770 N N . ASN A 1 497 ? -58.818 -0.953 56.893 1.00 70.94 497 ASN A N 1
ATOM 3771 C CA . ASN A 1 497 ? -57.872 -2.050 57.063 1.00 70.94 497 ASN A CA 1
ATOM 3772 C C . ASN A 1 497 ? -57.593 -2.629 55.672 1.00 70.94 497 ASN A C 1
ATOM 3774 O O . ASN A 1 497 ? -58.498 -3.249 55.093 1.00 70.94 497 ASN A O 1
ATOM 3778 N N . ASP A 1 498 ? -56.384 -2.442 55.167 1.00 70.94 498 ASP A N 1
ATOM 3779 C CA . ASP A 1 498 ? -55.953 -2.850 53.837 1.00 70.94 498 ASP A CA 1
ATOM 3780 C C . ASP A 1 498 ? -55.028 -4.080 53.884 1.00 70.94 498 ASP A C 1
ATOM 3782 O O . ASP A 1 498 ? -54.508 -4.472 54.930 1.00 70.94 498 ASP A O 1
ATOM 3786 N N . VAL A 1 499 ? -54.880 -4.756 52.739 1.00 72.56 499 VAL A N 1
ATOM 3787 C CA . VAL A 1 499 ? -54.032 -5.950 52.591 1.00 72.56 499 VAL A CA 1
ATOM 3788 C C . VAL A 1 499 ? -53.142 -5.790 51.357 1.00 72.56 499 VAL A C 1
ATOM 3790 O O . VAL A 1 499 ? -53.669 -5.674 50.247 1.00 72.56 499 VAL A O 1
ATOM 3793 N N . SER A 1 500 ? -51.823 -5.829 51.550 1.00 70.94 500 SER A N 1
ATOM 3794 C CA . SER A 1 500 ? -50.790 -5.701 50.510 1.00 70.94 500 SER A CA 1
ATOM 3795 C C . SER A 1 500 ? -50.031 -7.011 50.339 1.00 70.94 500 SER A C 1
ATOM 3797 O O . SER A 1 500 ? -49.463 -7.507 51.304 1.00 70.94 500 SER A O 1
ATOM 3799 N N . ASP A 1 501 ? -49.991 -7.559 49.125 1.00 69.25 501 ASP A N 1
ATOM 3800 C CA . ASP A 1 501 ? -49.248 -8.788 48.815 1.00 69.25 501 ASP A CA 1
ATOM 3801 C C . ASP A 1 501 ? -47.892 -8.421 48.211 1.00 69.25 501 ASP A C 1
ATOM 3803 O O . ASP A 1 501 ? -47.876 -7.806 47.148 1.00 69.25 501 ASP A O 1
ATOM 3807 N N . LEU A 1 502 ? -46.791 -8.805 48.866 1.00 68.50 502 LEU A N 1
ATOM 3808 C CA . LEU A 1 502 ? -45.442 -8.657 48.322 1.00 68.50 502 LEU A CA 1
ATOM 3809 C C . LEU A 1 502 ? -44.987 -9.959 47.662 1.00 68.50 502 LEU A C 1
ATOM 3811 O O . LEU A 1 502 ? -45.005 -11.033 48.282 1.00 68.50 502 LEU A O 1
ATOM 3815 N N . ASP A 1 503 ? -44.552 -9.864 46.413 1.00 62.22 503 ASP A N 1
ATOM 3816 C CA . ASP A 1 503 ? -44.034 -10.968 45.615 1.00 62.22 503 ASP A CA 1
ATOM 3817 C C . ASP A 1 503 ? -42.499 -11.022 45.568 1.00 62.22 503 ASP A C 1
ATOM 3819 O O . ASP A 1 503 ? -41.937 -12.084 45.262 1.00 62.22 503 ASP A O 1
ATOM 3823 N N . ASN A 1 504 ? -41.811 -9.950 45.980 1.00 61.91 504 ASN A N 1
ATOM 3824 C CA . ASN A 1 504 ? -40.356 -9.919 46.086 1.00 61.91 504 ASN A CA 1
ATOM 3825 C C . ASN A 1 504 ? -39.835 -9.033 47.236 1.00 61.91 504 ASN A C 1
ATOM 3827 O O . ASN A 1 504 ? -40.503 -8.134 47.732 1.00 61.91 504 ASN A O 1
ATOM 3831 N N . ALA A 1 505 ? -38.600 -9.297 47.680 1.00 57.34 505 ALA A N 1
ATOM 3832 C CA . ALA A 1 505 ? -38.009 -8.639 48.851 1.00 57.34 505 ALA A CA 1
ATOM 3833 C C . ALA A 1 505 ? -37.638 -7.156 48.654 1.00 57.34 505 ALA A C 1
ATOM 3835 O O . ALA A 1 505 ? -37.189 -6.530 49.613 1.00 57.34 505 ALA A O 1
ATOM 3836 N N . GLY A 1 506 ? -37.768 -6.627 47.434 1.00 56.56 506 GLY A N 1
ATOM 3837 C CA . GLY A 1 506 ? -37.511 -5.228 47.096 1.00 56.56 506 GLY A CA 1
ATOM 3838 C C . GLY A 1 506 ? -38.725 -4.315 47.258 1.00 56.56 506 GLY A C 1
ATOM 3839 O O . GLY A 1 506 ? -38.559 -3.101 47.361 1.00 56.56 506 GLY A O 1
ATOM 3840 N N . GLU A 1 507 ? -39.928 -4.883 47.317 1.00 67.25 507 GLU A N 1
ATOM 3841 C CA . GLU A 1 507 ? -41.158 -4.120 47.494 1.00 67.25 507 GLU A CA 1
ATOM 3842 C C . GLU A 1 507 ? -41.261 -3.576 48.923 1.00 67.25 507 GLU A C 1
ATOM 3844 O O . GLU A 1 507 ? -40.988 -4.269 49.909 1.00 67.25 507 GLU A O 1
ATOM 3849 N N . GLN A 1 508 ? -41.669 -2.314 49.027 1.00 66.25 508 GLN A N 1
ATOM 3850 C CA . GLN A 1 508 ? -41.897 -1.626 50.299 1.00 66.25 508 GLN A CA 1
ATOM 3851 C C . GLN A 1 508 ? -43.363 -1.238 50.424 1.00 66.25 508 GLN A C 1
ATOM 3853 O O . GLN A 1 508 ? -43.992 -0.877 49.424 1.00 66.25 508 GLN A O 1
ATOM 3858 N N . VAL A 1 509 ? -43.895 -1.281 51.648 1.00 70.69 509 VAL A N 1
ATOM 3859 C CA . VAL A 1 509 ? -45.285 -0.906 51.934 1.00 70.69 509 VAL A CA 1
ATOM 3860 C C . VAL A 1 509 ? -45.290 0.278 52.882 1.00 70.69 509 VAL A C 1
ATOM 3862 O O . VAL A 1 509 ? -44.757 0.216 53.979 1.00 70.69 509 VAL A O 1
ATOM 3865 N N . ALA A 1 510 ? -45.900 1.384 52.465 1.00 67.00 510 ALA A N 1
ATOM 3866 C CA . ALA A 1 510 ? -45.900 2.616 53.246 1.00 67.00 510 ALA A CA 1
ATOM 3867 C C . ALA A 1 510 ? -47.300 2.967 53.765 1.00 67.00 510 ALA A C 1
ATOM 3869 O O . ALA A 1 510 ? -48.212 3.204 52.970 1.00 67.00 510 ALA A O 1
ATOM 3870 N N . GLU A 1 511 ? -47.434 3.108 55.090 1.00 67.06 511 GLU A N 1
ATOM 3871 C CA . GLU A 1 511 ? -48.664 3.543 55.765 1.00 67.06 511 GLU A CA 1
ATOM 3872 C C . GLU A 1 511 ? -48.490 4.895 56.484 1.00 67.06 511 GLU A C 1
ATOM 3874 O O . GLU A 1 511 ? -47.404 5.310 56.907 1.00 67.06 511 GLU A O 1
ATOM 3879 N N . ARG A 1 512 ? -49.593 5.635 56.622 1.00 66.31 512 ARG A N 1
ATOM 3880 C CA . ARG A 1 512 ? -49.645 6.853 57.432 1.00 66.31 512 ARG A CA 1
ATOM 3881 C C . ARG A 1 512 ? -49.818 6.526 58.910 1.00 66.31 512 ARG A C 1
ATOM 3883 O O . ARG A 1 512 ? -50.719 5.809 59.307 1.00 66.31 512 ARG A O 1
ATOM 3890 N N . ALA A 1 513 ? -49.047 7.209 59.751 1.00 62.91 513 ALA A N 1
ATOM 3891 C CA . ALA A 1 513 ? -49.168 7.081 61.198 1.00 62.91 513 ALA A CA 1
ATOM 3892 C C . ALA A 1 513 ? -50.606 7.302 61.719 1.00 62.91 513 ALA A C 1
ATOM 3894 O O . ALA A 1 513 ? -51.198 8.368 61.505 1.00 62.91 513 ALA A O 1
ATOM 3895 N N . ALA A 1 514 ? -51.076 6.347 62.529 1.00 63.34 514 ALA A N 1
ATOM 3896 C CA . ALA A 1 514 ? -52.363 6.346 63.229 1.00 63.34 514 ALA A CA 1
ATOM 3897 C C . ALA A 1 514 ? -53.611 6.222 62.330 1.00 63.34 514 ALA A C 1
ATOM 3899 O O . ALA A 1 514 ? -54.641 6.846 62.631 1.00 63.34 514 ALA A O 1
ATOM 3900 N N . GLU A 1 515 ? -53.524 5.430 61.257 1.00 66.38 515 GLU A N 1
ATOM 3901 C CA . GLU A 1 515 ? -54.683 4.970 60.483 1.00 66.38 515 GLU A CA 1
ATOM 3902 C C . GLU A 1 515 ? -55.252 3.643 61.056 1.00 66.38 515 GLU A C 1
ATOM 3904 O O . GLU A 1 515 ? -55.286 3.498 62.285 1.00 66.38 515 GLU A O 1
ATOM 3909 N N . ALA A 1 516 ? -55.907 2.799 60.248 1.00 69.12 516 ALA A N 1
ATOM 3910 C CA . ALA A 1 516 ? -56.530 1.554 60.726 1.00 69.12 516 ALA A CA 1
ATOM 3911 C C . ALA A 1 516 ? -55.573 0.364 60.525 1.00 69.12 516 ALA A C 1
ATOM 3913 O O . ALA A 1 516 ? -54.490 0.550 60.023 1.00 69.12 516 ALA A O 1
ATOM 3914 N N . THR A 1 517 ? -55.936 -0.841 60.974 1.00 68.75 517 THR A N 1
ATOM 3915 C CA . THR A 1 517 ? -54.990 -1.974 60.987 1.00 68.75 517 THR A CA 1
ATOM 3916 C C . THR A 1 517 ? -54.728 -2.512 59.583 1.00 68.75 517 THR A C 1
ATOM 3918 O O . THR A 1 517 ? -55.610 -3.194 59.047 1.00 68.75 517 THR A O 1
ATOM 3921 N N . ASP A 1 518 ? -53.522 -2.314 59.058 1.00 68.94 518 ASP A N 1
ATOM 3922 C CA . ASP A 1 518 ? -53.120 -2.804 57.735 1.00 68.94 518 ASP A CA 1
ATOM 3923 C C . ASP A 1 518 ? -52.286 -4.089 57.797 1.00 68.94 518 ASP A C 1
ATOM 3925 O O . ASP A 1 518 ? -51.656 -4.422 58.803 1.00 68.94 518 ASP A O 1
ATOM 3929 N N . THR A 1 519 ? -52.354 -4.878 56.722 1.00 72.44 519 THR A N 1
ATOM 3930 C CA . THR A 1 519 ? -51.739 -6.206 56.625 1.00 72.44 519 THR A CA 1
ATOM 3931 C C . THR A 1 519 ? -50.810 -6.321 55.425 1.00 72.44 519 THR A C 1
ATOM 3933 O O . THR A 1 519 ? -51.248 -6.188 54.287 1.00 72.44 519 THR A O 1
ATOM 3936 N N . VAL A 1 520 ? -49.551 -6.677 55.654 1.00 72.75 520 VAL A N 1
ATOM 3937 C CA . VAL A 1 520 ? -48.606 -7.082 54.607 1.00 72.75 520 VAL A CA 1
ATOM 3938 C C . VAL A 1 520 ? -48.561 -8.600 54.522 1.00 72.75 520 VAL A C 1
ATOM 3940 O O . VAL A 1 520 ? -48.503 -9.281 55.541 1.00 72.75 520 VAL A O 1
ATOM 3943 N N . ARG A 1 521 ? -48.604 -9.134 53.304 1.00 70.81 521 ARG A N 1
ATOM 3944 C CA . ARG A 1 521 ? -48.636 -10.557 52.989 1.00 70.81 521 ARG A CA 1
ATOM 3945 C C . ARG A 1 521 ? -47.435 -10.950 52.147 1.00 70.81 521 ARG A C 1
ATOM 3947 O O . ARG A 1 521 ? -47.343 -10.525 51.006 1.00 70.81 521 ARG A O 1
ATOM 3954 N N . THR A 1 522 ? -46.533 -11.778 52.673 1.00 63.09 522 THR A N 1
ATOM 3955 C CA . THR A 1 522 ? -45.305 -12.177 51.949 1.00 63.09 522 THR A CA 1
ATOM 3956 C C . THR A 1 522 ? -45.081 -13.693 51.976 1.00 63.09 522 THR A C 1
ATOM 3958 O O . THR A 1 522 ? -45.723 -14.413 52.743 1.00 63.09 522 THR A O 1
ATOM 3961 N N . GLY A 1 523 ? -44.188 -14.189 51.110 1.00 55.19 523 GLY A N 1
ATOM 3962 C CA . GLY A 1 523 ? -43.692 -15.579 51.105 1.00 55.19 523 GLY A CA 1
ATOM 3963 C C . GLY A 1 523 ? -42.198 -15.705 51.441 1.00 55.19 523 GLY A C 1
ATOM 3964 O O . GLY A 1 523 ? -41.573 -16.723 51.147 1.00 55.19 523 GLY A O 1
ATOM 3965 N N . PHE A 1 524 ? -41.594 -14.644 51.976 1.00 55.94 524 PHE A N 1
ATOM 3966 C CA . PHE A 1 524 ? -40.164 -14.535 52.267 1.00 55.94 524 PHE A CA 1
ATOM 3967 C C . PHE A 1 524 ? -39.941 -13.652 53.502 1.00 55.94 524 PHE A C 1
ATOM 3969 O O . PHE A 1 524 ? -40.821 -12.890 53.900 1.00 55.94 524 PHE A O 1
ATOM 3976 N N . THR A 1 525 ? -38.746 -13.734 54.100 1.00 59.19 525 THR A N 1
ATOM 3977 C CA . THR A 1 525 ? -38.359 -12.905 55.254 1.00 59.19 525 THR A CA 1
ATOM 3978 C C . THR A 1 525 ? -38.523 -11.418 54.935 1.00 59.19 525 THR A C 1
ATOM 3980 O O . THR A 1 525 ? -37.833 -10.903 54.057 1.00 59.19 525 THR A O 1
ATOM 3983 N N . HIS A 1 526 ? -39.402 -10.735 55.666 1.00 62.91 526 HIS A N 1
ATOM 3984 C CA . HIS A 1 526 ? -39.701 -9.317 55.490 1.00 62.91 526 HIS A CA 1
ATOM 3985 C C . HIS A 1 526 ? -39.752 -8.625 56.857 1.00 62.91 526 HIS A C 1
ATOM 3987 O O . HIS A 1 526 ? -40.184 -9.219 57.845 1.00 62.91 526 HIS A O 1
ATOM 3993 N N . LEU A 1 527 ? -39.264 -7.389 56.911 1.00 61.91 527 LEU A N 1
ATOM 3994 C CA . LEU A 1 527 ? -39.362 -6.514 58.075 1.00 61.91 527 LEU A CA 1
ATOM 3995 C C . LEU A 1 527 ? -40.507 -5.550 57.802 1.00 61.91 527 LEU A C 1
ATOM 3997 O O . LEU A 1 527 ? -40.484 -4.910 56.757 1.00 61.91 527 LEU A O 1
ATOM 4001 N N . LEU A 1 528 ? -41.477 -5.448 58.712 1.00 62.97 528 LEU A N 1
ATOM 4002 C CA . LEU A 1 528 ? -42.540 -4.462 58.555 1.00 62.97 528 LEU A CA 1
ATOM 4003 C C . LEU A 1 528 ? -41.968 -3.043 58.580 1.00 62.97 528 LEU A C 1
ATOM 4005 O O . LEU A 1 528 ? -41.151 -2.700 59.441 1.00 62.97 528 LEU A O 1
ATOM 4009 N N . ASP A 1 529 ? -42.433 -2.234 57.638 1.00 65.81 529 ASP A N 1
ATOM 4010 C CA . ASP A 1 529 ? -42.187 -0.801 57.605 1.00 65.81 529 ASP A CA 1
ATOM 4011 C C . ASP A 1 529 ? -42.970 -0.082 58.727 1.00 65.81 529 ASP A C 1
ATOM 4013 O O . ASP A 1 529 ? -43.940 -0.601 59.288 1.00 65.81 529 ASP A O 1
ATOM 4017 N N . ASP A 1 530 ? -42.538 1.132 59.085 1.00 63.34 530 ASP A N 1
ATOM 4018 C CA . ASP A 1 530 ? -43.160 1.920 60.154 1.00 63.34 530 ASP A CA 1
ATOM 4019 C C . ASP A 1 530 ? -44.677 2.095 59.925 1.00 63.34 530 ASP A C 1
ATOM 4021 O O . ASP A 1 530 ? -45.112 2.555 58.869 1.00 63.34 530 ASP A O 1
ATOM 4025 N N . ASN A 1 531 ? -45.454 1.892 60.995 1.00 64.88 531 ASN A N 1
ATOM 4026 C CA . ASN A 1 531 ? -46.916 2.030 61.074 1.00 64.88 531 ASN A CA 1
ATOM 4027 C C . ASN A 1 531 ? -47.747 0.872 60.509 1.00 64.88 531 ASN A C 1
ATOM 4029 O O . ASN A 1 531 ? -48.936 0.916 60.748 1.00 64.88 531 ASN A O 1
ATOM 4033 N N . ILE A 1 532 ? -47.161 -0.168 59.907 1.00 67.75 532 ILE A N 1
ATOM 4034 C CA . ILE A 1 532 ? -47.908 -1.383 59.543 1.00 67.75 532 ILE A CA 1
ATOM 4035 C C . ILE A 1 532 ? -48.090 -2.273 60.782 1.00 67.75 532 ILE A C 1
ATOM 4037 O O . ILE A 1 532 ? -47.108 -2.626 61.438 1.00 67.75 532 ILE A O 1
ATOM 4041 N N . GLU A 1 533 ? -49.324 -2.674 61.110 1.00 64.75 533 GLU A N 1
ATOM 4042 C CA . GLU A 1 533 ? -49.596 -3.467 62.324 1.00 64.75 533 GLU A CA 1
ATOM 4043 C C . GLU A 1 533 ? -49.673 -4.984 62.128 1.00 64.75 533 GLU A C 1
ATOM 4045 O O . GLU A 1 533 ? -49.684 -5.721 63.117 1.00 64.75 533 GLU A O 1
ATOM 4050 N N . LYS A 1 534 ? -49.774 -5.492 60.893 1.00 64.31 534 LYS A N 1
ATOM 4051 C CA . LYS A 1 534 ? -49.899 -6.937 60.665 1.00 64.31 534 LYS A CA 1
ATOM 4052 C C . LYS A 1 534 ? -48.993 -7.431 59.542 1.00 64.31 534 LYS A C 1
ATOM 4054 O O . LYS A 1 534 ? -49.109 -7.001 58.402 1.00 64.31 534 LYS A O 1
ATOM 4059 N N . LEU A 1 535 ? -48.151 -8.417 59.848 1.00 60.56 535 LEU A N 1
ATOM 4060 C CA . LEU A 1 535 ? -47.480 -9.260 58.858 1.00 60.56 535 LEU A CA 1
ATOM 4061 C C . LEU A 1 535 ? -48.173 -10.621 58.841 1.00 60.56 535 LEU A C 1
ATOM 4063 O O . LEU A 1 535 ? -48.181 -11.343 59.836 1.00 60.56 535 LEU A O 1
ATOM 4067 N N . GLU A 1 536 ? -48.771 -10.971 57.714 1.00 60.81 536 GLU A N 1
ATOM 4068 C CA . GLU A 1 536 ? -49.290 -12.301 57.432 1.00 60.81 536 GLU A CA 1
ATOM 4069 C C . GLU A 1 536 ? -48.336 -13.017 56.469 1.00 60.81 536 GLU A C 1
ATOM 4071 O O . GLU A 1 536 ? -47.931 -12.477 55.446 1.00 60.81 536 GLU A O 1
ATOM 4076 N N . LEU A 1 537 ? -48.010 -14.277 56.726 1.00 55.62 537 LEU A N 1
ATOM 4077 C CA . LEU A 1 537 ? -47.435 -15.124 55.683 1.00 55.62 537 LEU A CA 1
ATOM 4078 C C . LEU A 1 537 ? -48.601 -15.677 54.863 1.00 55.62 537 LEU A C 1
ATOM 4080 O O . LEU A 1 537 ? -49.377 -16.508 55.344 1.00 55.62 537 LEU A O 1
ATOM 4084 N N . SER A 1 538 ? -48.798 -15.169 53.645 1.00 45.47 538 SER A N 1
ATOM 4085 C CA . SER A 1 538 ? -49.953 -15.589 52.849 1.00 45.47 538 SER A CA 1
ATOM 4086 C C . SER A 1 538 ? -49.732 -16.975 52.250 1.00 45.47 538 SER A C 1
ATOM 4088 O O . SER A 1 538 ? -48.942 -17.174 51.332 1.00 45.47 538 SER A O 1
ATOM 4090 N N . HIS A 1 539 ? -50.489 -17.949 52.752 1.00 55.91 539 HIS A N 1
ATOM 4091 C CA . HIS A 1 539 ? -50.519 -19.324 52.245 1.00 55.91 539 HIS A CA 1
ATOM 4092 C C . HIS A 1 539 ? -51.816 -19.638 51.484 1.00 55.91 539 HIS A C 1
ATOM 4094 O O . HIS A 1 539 ? -52.304 -20.770 51.469 1.00 55.91 539 HIS A O 1
ATOM 4100 N N . ALA A 1 540 ? -52.396 -18.647 50.802 1.00 35.00 540 ALA A N 1
ATOM 4101 C CA . ALA A 1 540 ? -53.577 -18.859 49.972 1.00 35.00 540 ALA A CA 1
ATOM 4102 C C . ALA A 1 540 ? -53.198 -19.387 48.574 1.00 35.00 540 ALA A C 1
ATOM 4104 O O . ALA A 1 540 ? -53.370 -18.704 47.568 1.00 35.00 540 ALA A O 1
ATOM 4105 N N . GLY A 1 541 ? -52.734 -20.638 48.514 1.00 37.94 541 GLY A N 1
ATOM 4106 C CA . GLY A 1 541 ? -52.608 -21.400 47.268 1.00 37.94 541 GLY A CA 1
ATOM 4107 C C . GLY A 1 541 ? -51.186 -21.850 46.946 1.00 37.94 541 GLY A C 1
ATOM 4108 O O . GLY A 1 541 ? -50.362 -21.073 46.486 1.00 37.94 541 GLY A O 1
ATOM 4109 N N . ASP A 1 542 ? -50.941 -23.142 47.160 1.00 42.81 542 ASP A N 1
ATOM 4110 C CA . ASP A 1 542 ? -49.974 -24.011 46.485 1.00 42.81 542 ASP A CA 1
ATOM 4111 C C . ASP A 1 542 ? -48.815 -23.322 45.719 1.00 42.81 542 ASP A C 1
ATOM 4113 O O . ASP A 1 542 ? -48.903 -23.200 44.498 1.00 42.81 542 ASP A O 1
ATOM 4117 N N . ALA A 1 543 ? -47.710 -22.962 46.402 1.00 39.94 543 ALA A N 1
ATOM 4118 C CA . ALA A 1 543 ? -46.328 -23.175 45.904 1.00 39.94 543 ALA A CA 1
ATOM 4119 C C . ALA A 1 543 ? -45.161 -22.630 46.772 1.00 39.94 543 ALA A C 1
ATOM 4121 O O . ALA A 1 543 ? -44.042 -23.088 46.538 1.00 39.94 543 ALA A O 1
ATOM 4122 N N . TRP A 1 544 ? -45.344 -21.729 47.752 1.00 44.62 544 TRP A N 1
ATOM 4123 C CA . TRP A 1 544 ? -44.213 -20.892 48.231 1.00 44.62 544 TRP A CA 1
ATOM 4124 C C . TRP A 1 544 ? -43.982 -20.754 49.756 1.00 44.62 544 TRP A C 1
ATOM 4126 O O . TRP A 1 544 ? -43.467 -19.734 50.183 1.00 44.62 544 TRP A O 1
ATOM 4136 N N . GLY A 1 545 ? -44.262 -21.769 50.584 1.00 44.75 545 GLY A N 1
ATOM 4137 C CA . GLY A 1 545 ? -44.065 -21.671 52.048 1.00 44.75 545 GLY A CA 1
ATOM 4138 C C . GLY A 1 545 ? -43.536 -22.944 52.710 1.00 44.75 545 GLY A C 1
ATOM 4139 O O . GLY A 1 545 ? -44.297 -23.743 53.240 1.00 44.75 545 GLY A O 1
ATOM 4140 N N . ILE A 1 546 ? -42.228 -23.195 52.625 1.00 46.03 546 ILE A N 1
ATOM 4141 C CA . ILE A 1 546 ? -41.547 -24.266 53.376 1.00 46.03 546 ILE A CA 1
ATOM 4142 C C . ILE A 1 546 ? -40.191 -23.741 53.854 1.00 46.03 546 ILE A C 1
ATOM 4144 O O . ILE A 1 546 ? -39.241 -23.734 53.070 1.00 46.03 546 ILE A O 1
ATOM 4148 N N . GLY A 1 547 ? -40.071 -23.355 55.125 1.00 54.56 547 GLY A N 1
ATOM 4149 C CA . GLY A 1 547 ? -38.837 -22.781 55.663 1.00 54.56 547 GLY A CA 1
ATOM 4150 C C . GLY A 1 547 ? -38.941 -22.388 57.134 1.00 54.56 547 GLY A C 1
ATOM 4151 O O . GLY A 1 547 ? -40.024 -22.287 57.677 1.00 54.56 547 GLY A O 1
ATOM 4152 N N . LYS A 1 548 ? -37.782 -22.222 57.782 1.00 64.75 548 LYS A N 1
ATOM 4153 C CA . LYS A 1 548 ? -37.703 -21.588 59.101 1.00 64.75 548 LYS A CA 1
ATOM 4154 C C . LYS A 1 548 ? -37.541 -20.097 58.885 1.00 64.75 548 LYS A C 1
ATOM 4156 O O . LYS A 1 548 ? -36.512 -19.709 58.319 1.00 64.75 548 LYS A O 1
ATOM 4161 N N . ASP A 1 549 ? -38.471 -19.308 59.389 1.00 65.19 549 ASP A N 1
ATOM 4162 C CA . ASP A 1 549 ? -38.477 -17.868 59.167 1.00 65.19 549 ASP A CA 1
ATOM 4163 C C . ASP A 1 549 ? -37.944 -17.090 60.383 1.00 65.19 549 ASP A C 1
ATOM 4165 O O . ASP A 1 549 ? -37.774 -17.638 61.475 1.00 65.19 549 ASP A O 1
ATOM 4169 N N . ILE A 1 550 ? -37.592 -15.816 60.178 1.00 68.19 550 ILE A N 1
ATOM 4170 C CA . ILE A 1 550 ? -37.270 -14.857 61.246 1.00 68.19 550 ILE A CA 1
ATOM 4171 C C . ILE A 1 550 ? -38.300 -13.729 61.146 1.00 68.19 550 ILE A C 1
ATOM 4173 O O . ILE A 1 550 ? -38.364 -13.064 60.117 1.00 68.19 550 ILE A O 1
ATOM 4177 N N . LEU A 1 551 ? -39.092 -13.539 62.197 1.00 67.75 551 LEU A N 1
ATOM 4178 C CA . LEU A 1 551 ? -40.225 -12.621 62.285 1.00 67.75 551 LEU A CA 1
ATOM 4179 C C . LEU A 1 551 ? -39.901 -11.512 63.289 1.00 67.75 551 LEU A C 1
ATOM 4181 O O . LEU A 1 551 ? -39.468 -11.822 64.396 1.00 67.75 551 LEU A O 1
ATOM 4185 N N . SER A 1 552 ? -40.094 -10.247 62.925 1.00 63.03 552 SER A N 1
ATOM 4186 C CA . SER A 1 552 ? -39.926 -9.106 63.839 1.00 63.03 552 SER A CA 1
ATOM 4187 C C . SER A 1 552 ? -40.791 -7.914 63.426 1.00 63.03 552 SER A C 1
ATOM 4189 O O . SER A 1 552 ? -40.988 -7.727 62.222 1.00 63.03 552 SER A O 1
ATOM 4191 N N . GLY A 1 553 ? -41.261 -7.117 64.385 1.00 57.22 553 GLY A N 1
ATOM 4192 C CA . GLY A 1 553 ? -42.230 -6.044 64.177 1.00 57.22 553 GLY A CA 1
ATOM 4193 C C . GLY A 1 553 ? -42.590 -5.227 65.429 1.00 57.22 553 GLY A C 1
ATOM 4194 O O . GLY A 1 553 ? -41.786 -5.007 66.334 1.00 57.22 553 GLY A O 1
ATOM 4195 N N . GLY A 1 554 ? -43.780 -4.628 65.400 1.00 63.16 554 GLY A N 1
ATOM 4196 C CA . GLY A 1 554 ? -44.226 -3.617 66.356 1.00 63.16 554 GLY A CA 1
ATOM 4197 C C . GLY A 1 554 ? -45.145 -4.183 67.434 1.00 63.16 554 GLY A C 1
ATOM 4198 O O . GLY A 1 554 ? -44.706 -4.471 68.540 1.00 63.16 554 GLY A O 1
ATOM 4199 N N . ALA A 1 555 ? -46.446 -4.206 67.148 1.00 67.94 555 ALA A N 1
ATOM 4200 C CA . ALA A 1 555 ? -47.456 -4.849 67.981 1.00 67.94 555 ALA A CA 1
ATOM 4201 C C . ALA A 1 555 ? -48.093 -5.961 67.152 1.00 67.94 555 ALA A C 1
ATOM 4203 O O . ALA A 1 555 ? -49.020 -5.711 66.382 1.00 67.94 555 ALA A O 1
ATOM 4204 N N . ASP A 1 556 ? -47.557 -7.168 67.285 1.00 70.12 556 ASP A N 1
ATOM 4205 C CA . ASP A 1 556 ? -47.680 -8.199 66.264 1.00 70.12 556 ASP A CA 1
ATOM 4206 C C . ASP A 1 556 ? -48.700 -9.294 66.617 1.00 70.12 556 ASP A C 1
ATOM 4208 O O . ASP A 1 556 ? -49.044 -9.555 67.773 1.00 70.12 556 ASP A O 1
ATOM 4212 N N . SER A 1 557 ? -49.182 -9.996 65.589 1.00 76.75 557 SER A N 1
ATOM 4213 C CA . SER A 1 557 ? -50.028 -11.183 65.728 1.00 76.75 557 SER A CA 1
ATOM 4214 C C . SER A 1 557 ? -49.467 -12.324 64.883 1.00 76.75 557 SER A C 1
ATOM 4216 O O . SER A 1 557 ? -49.750 -12.407 63.691 1.00 76.75 557 SER A O 1
ATOM 4218 N N . PHE A 1 558 ? -48.689 -13.213 65.499 1.00 81.12 558 PHE A N 1
ATOM 4219 C CA . PHE A 1 558 ? -48.022 -14.330 64.826 1.00 81.12 558 PHE A CA 1
ATOM 4220 C C . PHE A 1 558 ? -48.986 -15.509 64.640 1.00 81.12 558 PHE A C 1
ATOM 4222 O O . PHE A 1 558 ? -49.361 -16.159 65.616 1.00 81.12 558 PHE A O 1
ATOM 4229 N N . VAL A 1 559 ? -49.402 -15.779 63.401 1.00 81.50 559 VAL A N 1
ATOM 4230 C CA . VAL A 1 559 ? -50.377 -16.833 63.074 1.00 81.50 559 VAL A CA 1
ATOM 4231 C C . VAL A 1 559 ? -49.665 -18.145 62.736 1.00 81.50 559 VAL A C 1
ATOM 4233 O O . VAL A 1 559 ? -48.816 -18.171 61.852 1.00 81.50 559 VAL A O 1
ATOM 4236 N N . PHE A 1 560 ? -50.052 -19.235 63.399 1.00 81.31 560 PHE A N 1
ATOM 4237 C CA . PHE A 1 560 ? -49.581 -20.595 63.139 1.00 81.31 560 PHE A CA 1
ATOM 4238 C C . PHE A 1 560 ? -50.762 -21.489 62.749 1.00 81.31 560 PHE A C 1
ATOM 4240 O O . PHE A 1 560 ? -51.574 -21.877 63.596 1.00 81.31 560 PHE A O 1
ATOM 4247 N N . ASP A 1 561 ? -50.842 -21.843 61.468 1.00 77.56 561 ASP A N 1
ATOM 4248 C CA . ASP A 1 561 ? -51.920 -22.639 60.867 1.00 77.56 561 ASP A CA 1
ATOM 4249 C C . ASP A 1 561 ? -51.430 -23.944 60.206 1.00 77.56 561 ASP A C 1
ATOM 4251 O O . ASP A 1 561 ? -52.177 -24.628 59.500 1.00 77.56 561 ASP A O 1
ATOM 4255 N N . THR A 1 562 ? -50.185 -24.345 60.482 1.00 73.50 562 THR A N 1
ATOM 4256 C CA . THR A 1 562 ? -49.535 -25.559 59.966 1.00 73.50 562 THR A CA 1
ATOM 4257 C C . THR A 1 562 ? -49.064 -26.495 61.087 1.00 73.50 562 THR A C 1
ATOM 4259 O O . THR A 1 562 ? -48.663 -26.049 62.165 1.00 73.50 562 THR A O 1
ATOM 4262 N N . PRO A 1 563 ? -49.137 -27.834 60.899 1.00 80.69 563 PRO A N 1
ATOM 4263 C CA . PRO A 1 563 ? -48.683 -28.777 61.920 1.00 80.69 563 PRO A CA 1
ATOM 4264 C C . PRO A 1 563 ? -47.208 -28.554 62.278 1.00 80.69 563 PRO A C 1
ATOM 4266 O O . PRO A 1 563 ? -46.378 -28.653 61.373 1.00 80.69 563 PRO A O 1
ATOM 4269 N N . PRO A 1 564 ? -46.861 -28.366 63.569 1.00 84.12 564 PRO A N 1
ATOM 4270 C CA . PRO A 1 564 ? -45.488 -28.079 63.977 1.00 84.12 564 PRO A CA 1
ATOM 4271 C C . PRO A 1 564 ? -44.467 -29.092 63.428 1.00 84.12 564 PRO A C 1
ATOM 4273 O O . PRO A 1 564 ? -44.529 -30.285 63.747 1.00 84.12 564 PRO A O 1
ATOM 4276 N N . ASP A 1 565 ? -43.494 -28.631 62.636 1.00 81.12 565 ASP A N 1
ATOM 4277 C CA . ASP A 1 565 ? -42.348 -29.431 62.181 1.00 81.12 565 ASP A CA 1
ATOM 4278 C C . ASP A 1 565 ? -41.030 -28.741 62.576 1.00 81.12 565 ASP A C 1
ATOM 4280 O O . ASP A 1 565 ? -40.543 -27.866 61.858 1.00 81.12 565 ASP A O 1
ATOM 4284 N N . PRO A 1 566 ? -40.338 -29.188 63.643 1.00 79.19 566 PRO A N 1
ATOM 4285 C CA . PRO A 1 566 ? -39.125 -28.529 64.138 1.00 79.19 566 PRO A CA 1
ATOM 4286 C C . PRO A 1 566 ? -37.965 -28.473 63.128 1.00 79.19 566 PRO A C 1
ATOM 4288 O O . PRO A 1 566 ? -36.970 -27.764 63.338 1.00 79.19 566 PRO A O 1
ATOM 4291 N N . ARG A 1 567 ? -38.026 -29.260 62.046 1.00 75.31 567 ARG A N 1
ATOM 4292 C CA . ARG A 1 567 ? -37.014 -29.258 60.982 1.00 75.31 567 ARG A CA 1
ATOM 4293 C C . ARG A 1 567 ? -37.342 -28.297 59.853 1.00 75.31 567 ARG A C 1
ATOM 4295 O O . ARG A 1 567 ? -36.412 -27.942 59.130 1.00 75.31 567 ARG A O 1
ATOM 4302 N N . ARG A 1 568 ? -38.609 -27.932 59.684 1.00 69.12 568 ARG A N 1
ATOM 4303 C CA . ARG A 1 568 ? -39.090 -27.205 58.509 1.00 69.12 568 ARG A CA 1
ATOM 4304 C C . ARG A 1 568 ? -39.805 -25.902 58.829 1.00 69.12 568 ARG A C 1
ATOM 4306 O O . ARG A 1 568 ? -39.812 -25.097 57.922 1.00 69.12 568 ARG A O 1
ATOM 4313 N N . ASP A 1 569 ? -40.346 -25.754 60.035 1.00 69.25 569 ASP A N 1
ATOM 4314 C CA . ASP A 1 569 ? -41.447 -24.832 60.357 1.00 69.25 569 ASP A CA 1
ATOM 4315 C C . ASP A 1 569 ? -41.403 -24.447 61.854 1.00 69.25 569 ASP A C 1
ATOM 4317 O O . ASP A 1 569 ? -42.362 -24.594 62.604 1.00 69.25 569 ASP A O 1
ATOM 4321 N N . ALA A 1 570 ? -40.198 -24.149 62.350 1.00 81.31 570 ALA A N 1
ATOM 4322 C CA . ALA A 1 570 ? -39.996 -23.662 63.713 1.00 81.31 570 ALA A CA 1
ATOM 4323 C C . ALA A 1 570 ? -39.322 -22.302 63.619 1.00 81.31 570 ALA A C 1
ATOM 4325 O O . ALA A 1 570 ? -38.087 -22.231 63.525 1.00 81.31 570 ALA A O 1
ATOM 4326 N N . ASP A 1 571 ? -40.162 -21.276 63.604 1.00 83.12 571 ASP A N 1
ATOM 4327 C CA . ASP A 1 571 ? -39.785 -19.905 63.277 1.00 83.12 571 ASP A CA 1
ATOM 4328 C C . ASP A 1 571 ? -39.109 -19.208 64.445 1.00 83.12 571 ASP A C 1
ATOM 4330 O O . ASP A 1 571 ? -39.210 -19.628 65.599 1.00 83.12 571 ASP A O 1
ATOM 4334 N N . VAL A 1 572 ? -38.375 -18.142 64.152 1.00 85.38 572 VAL A N 1
ATOM 4335 C CA . VAL A 1 572 ? -37.722 -17.299 65.148 1.00 85.38 572 VAL A CA 1
ATOM 4336 C C . VAL A 1 572 ? -38.481 -15.987 65.243 1.00 85.38 572 VAL A C 1
ATOM 4338 O O . VAL A 1 572 ? -38.493 -15.228 64.289 1.00 85.38 572 VAL A O 1
ATOM 4341 N N . ILE A 1 573 ? -39.048 -15.681 66.402 1.00 86.44 573 ILE A N 1
ATOM 4342 C CA . ILE A 1 573 ? -39.579 -14.351 66.708 1.00 86.44 573 ILE A CA 1
ATOM 4343 C C . ILE A 1 573 ? -38.421 -13.531 67.276 1.00 86.44 573 ILE A C 1
ATOM 4345 O O . ILE A 1 573 ? -37.806 -13.974 68.245 1.00 86.44 573 ILE A O 1
ATOM 4349 N N . ALA A 1 574 ? -38.057 -12.416 66.649 1.00 81.81 574 ALA A N 1
ATOM 4350 C CA . ALA A 1 574 ? -36.805 -11.677 66.850 1.00 81.81 574 ALA A CA 1
ATOM 4351 C C . ALA A 1 574 ? -36.900 -10.453 67.781 1.00 81.81 574 ALA A C 1
ATOM 4353 O O . ALA A 1 574 ? -35.858 -9.964 68.240 1.00 81.81 574 ALA A O 1
ATOM 4354 N N . ASP A 1 575 ? -38.107 -10.028 68.149 1.00 75.50 575 ASP A N 1
ATOM 4355 C CA . ASP A 1 575 ? -38.344 -8.889 69.040 1.00 75.50 575 ASP A CA 1
ATOM 4356 C C . ASP A 1 575 ? -39.575 -9.009 69.951 1.00 75.50 575 ASP A C 1
ATOM 4358 O O . ASP A 1 575 ? -39.952 -8.010 70.553 1.00 75.50 575 ASP A O 1
ATOM 4362 N N . PHE A 1 576 ? -40.099 -10.226 70.153 1.00 87.56 576 PHE A N 1
ATOM 4363 C CA . PHE A 1 576 ? -41.309 -10.497 70.943 1.00 87.56 576 PHE A CA 1
ATOM 4364 C C . PHE A 1 576 ? -41.477 -9.595 72.184 1.00 87.56 576 PHE A C 1
ATOM 4366 O O . PHE A 1 576 ? -40.733 -9.739 73.162 1.00 87.56 576 PHE A O 1
ATOM 4373 N N . ASP A 1 577 ? -42.483 -8.721 72.179 1.00 86.00 577 ASP A N 1
ATOM 4374 C CA . ASP A 1 577 ? -42.910 -7.885 73.295 1.00 86.00 577 ASP A CA 1
ATOM 4375 C C . ASP A 1 577 ? -44.214 -8.440 73.907 1.00 86.00 577 ASP A C 1
ATOM 4377 O O . ASP A 1 577 ? -45.298 -8.235 73.363 1.00 86.00 577 ASP A O 1
ATOM 4381 N N . PRO A 1 578 ? -44.172 -9.062 75.102 1.00 87.25 578 PRO A N 1
ATOM 4382 C CA . PRO A 1 578 ? -45.356 -9.648 75.746 1.00 87.25 578 PRO A CA 1
ATOM 4383 C C . PRO A 1 578 ? -46.415 -8.616 76.179 1.00 87.25 578 PRO A C 1
ATOM 4385 O O . PRO A 1 578 ? -47.411 -8.972 76.805 1.00 87.25 578 PRO A O 1
ATOM 4388 N N . THR A 1 579 ? -46.188 -7.317 75.961 1.00 84.06 579 THR A N 1
ATOM 4389 C CA . THR A 1 579 ? -47.186 -6.268 76.211 1.00 84.06 579 THR A CA 1
ATOM 4390 C C . THR A 1 579 ? -47.937 -5.825 74.962 1.00 84.06 579 THR A C 1
ATOM 4392 O O . THR A 1 579 ? -48.955 -5.138 75.099 1.00 84.06 579 THR A O 1
ATOM 4395 N N . LEU A 1 580 ? -47.449 -6.204 73.783 1.00 80.62 580 LEU A N 1
ATOM 4396 C CA . LEU A 1 580 ? -47.966 -5.773 72.488 1.00 80.62 580 LEU A CA 1
ATOM 4397 C C . LEU A 1 580 ? -48.330 -6.960 71.591 1.00 80.62 580 LEU A C 1
ATOM 4399 O O . LEU A 1 580 ? -49.348 -6.891 70.904 1.00 80.62 580 LEU A O 1
ATOM 4403 N N . ASP A 1 581 ? -47.560 -8.042 71.665 1.00 85.50 581 ASP A N 1
ATOM 4404 C CA . ASP A 1 581 ? -47.630 -9.147 70.719 1.00 85.50 581 ASP A CA 1
ATOM 4405 C C . ASP A 1 581 ? -48.516 -10.297 71.191 1.00 85.50 581 ASP A C 1
ATOM 4407 O O . ASP A 1 581 ? -48.721 -10.527 72.387 1.00 85.50 581 ASP A O 1
ATOM 4411 N N . ARG A 1 582 ? -48.996 -11.083 70.226 1.00 88.69 582 ARG A N 1
ATOM 4412 C CA . ARG A 1 582 ? -49.746 -12.319 70.470 1.00 88.69 582 ARG A CA 1
ATOM 4413 C C . ARG A 1 582 ? -49.461 -13.396 69.425 1.00 88.69 582 ARG A C 1
ATOM 4415 O O . ARG A 1 582 ? -49.038 -13.120 68.309 1.00 88.69 582 ARG A O 1
ATOM 4422 N N . PHE A 1 583 ? -49.788 -14.629 69.779 1.00 89.06 583 PHE A N 1
ATOM 4423 C CA . PHE A 1 583 ? -49.730 -15.827 68.955 1.00 89.06 583 PHE A CA 1
ATOM 4424 C C . PHE A 1 583 ? -51.150 -16.309 68.657 1.00 89.06 583 PHE A C 1
ATOM 4426 O O . PHE A 1 583 ? -51.910 -16.605 69.581 1.00 89.06 583 PHE A O 1
ATOM 4433 N N . GLU A 1 584 ? -51.509 -16.426 67.383 1.00 89.25 584 GLU A N 1
ATOM 4434 C CA . GLU A 1 584 ? -52.762 -17.035 66.938 1.00 89.25 584 GLU A CA 1
ATOM 4435 C C . GLU A 1 584 ? -52.493 -18.472 66.478 1.00 89.25 584 GLU A C 1
ATOM 4437 O O . GLU A 1 584 ? -51.701 -18.697 65.570 1.00 89.25 584 GLU A O 1
ATOM 4442 N N . LEU A 1 585 ? -53.127 -19.456 67.113 1.00 88.25 585 LEU A N 1
ATOM 4443 C CA . LEU A 1 585 ? -52.934 -20.879 66.828 1.00 88.25 585 LEU A CA 1
ATOM 4444 C C . LEU A 1 585 ? -54.213 -21.455 66.207 1.00 88.25 585 LEU A C 1
ATOM 4446 O O . LEU A 1 585 ? -55.258 -21.466 66.860 1.00 88.25 585 LEU A O 1
ATOM 4450 N N . ASP A 1 586 ? -54.153 -21.954 64.972 1.00 86.06 586 ASP A N 1
ATOM 4451 C CA . ASP A 1 586 ? -55.317 -22.564 64.313 1.00 86.06 586 ASP A CA 1
ATOM 4452 C C . ASP A 1 586 ? -55.714 -23.864 65.029 1.00 86.06 586 ASP A C 1
ATOM 4454 O O . ASP A 1 586 ? -54.931 -24.817 65.109 1.00 86.06 586 ASP A O 1
ATOM 4458 N N . GLN A 1 587 ? -56.947 -23.939 65.534 1.00 87.31 587 GLN A N 1
ATOM 4459 C CA . GLN A 1 587 ? -57.435 -25.102 66.283 1.00 87.31 587 GLN A CA 1
ATOM 4460 C C . GLN A 1 587 ? -57.504 -26.413 65.470 1.00 87.31 587 GLN A C 1
ATOM 4462 O O . GLN A 1 587 ? -57.492 -27.504 66.056 1.00 87.31 587 GLN A O 1
ATOM 4467 N N . ASP A 1 588 ? -57.610 -26.350 64.136 1.00 83.75 588 ASP A N 1
ATOM 4468 C CA . ASP A 1 588 ? -57.660 -27.537 63.272 1.00 83.75 588 ASP A CA 1
ATOM 4469 C C . ASP A 1 588 ? -56.295 -28.246 63.220 1.00 83.75 588 ASP A C 1
ATOM 4471 O O . ASP A 1 588 ? -56.211 -29.474 63.006 1.00 83.75 588 ASP A O 1
ATOM 4475 N N . VAL A 1 589 ? -55.242 -27.478 63.500 1.00 84.00 589 VAL A N 1
ATOM 4476 C CA . VAL A 1 589 ? -53.842 -27.884 63.554 1.00 84.00 589 VAL A CA 1
ATOM 4477 C C . VAL A 1 589 ? -53.372 -28.099 64.990 1.00 84.00 589 VAL A C 1
ATOM 4479 O O . VAL A 1 589 ? -52.939 -29.202 65.344 1.00 84.00 589 VAL A O 1
ATOM 4482 N N . PHE A 1 590 ? -53.521 -27.083 65.833 1.00 86.44 590 PHE A N 1
ATOM 4483 C CA . PHE A 1 590 ? -53.199 -27.078 67.253 1.00 86.44 590 PHE A CA 1
ATOM 4484 C C . PHE A 1 590 ? -54.406 -27.595 68.051 1.00 86.44 590 PHE A C 1
ATOM 4486 O O . PHE A 1 590 ? -55.143 -26.868 68.719 1.00 86.44 590 PHE A O 1
ATOM 4493 N N . ARG A 1 591 ? -54.647 -28.902 67.915 1.00 82.19 591 ARG A N 1
ATOM 4494 C CA . ARG A 1 591 ? -55.852 -29.574 68.422 1.00 82.19 591 ARG A CA 1
ATOM 4495 C C . ARG A 1 591 ? -55.863 -29.743 69.934 1.00 82.19 591 ARG A C 1
ATOM 4497 O O . ARG A 1 591 ? -54.843 -30.020 70.543 1.00 82.19 591 ARG A O 1
ATOM 4504 N N . ASN A 1 592 ? -57.079 -29.824 70.478 1.00 80.12 592 ASN A N 1
ATOM 4505 C CA . ASN A 1 592 ? -57.395 -30.097 71.888 1.00 80.12 592 ASN A CA 1
ATOM 4506 C C . ASN A 1 592 ? -57.272 -28.893 72.836 1.00 80.12 592 ASN A C 1
ATOM 4508 O O . ASN A 1 592 ? -57.299 -29.075 74.048 1.00 80.12 592 ASN A O 1
ATOM 4512 N N . SER A 1 593 ? -57.284 -27.669 72.306 1.00 80.44 593 SER A N 1
ATOM 4513 C CA . SER A 1 593 ? -57.560 -26.442 73.067 1.00 80.44 593 SER A CA 1
ATOM 4514 C C . SER A 1 593 ? -58.847 -25.769 72.560 1.00 80.44 593 SER A C 1
ATOM 4516 O O . SER A 1 593 ? -59.152 -25.859 71.370 1.00 80.44 593 SER A O 1
ATOM 4518 N N . PRO A 1 594 ? -59.679 -25.176 73.437 1.00 83.12 594 PRO A N 1
ATOM 4519 C CA . PRO A 1 594 ? -60.880 -24.460 73.010 1.00 83.12 594 PRO A CA 1
ATOM 4520 C C . PRO A 1 594 ? -60.521 -23.138 72.314 1.00 83.12 594 PRO A C 1
ATOM 4522 O O . PRO A 1 594 ? -59.582 -22.476 72.738 1.00 83.12 594 PRO A O 1
ATOM 4525 N N . VAL A 1 595 ? -61.322 -22.723 71.323 1.00 87.56 595 VAL A N 1
ATOM 4526 C CA . VAL A 1 595 ? -61.230 -21.385 70.697 1.00 87.56 595 VAL A CA 1
ATOM 4527 C C . VAL A 1 595 ? -61.268 -20.292 71.762 1.00 87.56 595 VAL A C 1
ATOM 4529 O O . VAL A 1 595 ? -62.158 -20.296 72.624 1.00 87.56 595 VAL A O 1
ATOM 4532 N N . GLY A 1 596 ? -60.349 -19.336 71.657 1.00 89.44 596 GLY A N 1
ATOM 4533 C CA . GLY A 1 596 ? -60.164 -18.248 72.609 1.00 89.44 596 GLY A CA 1
ATOM 4534 C C . GLY A 1 596 ? -58.785 -18.247 73.268 1.00 89.44 596 GLY A C 1
ATOM 4535 O O . GLY A 1 596 ? -57.880 -18.971 72.863 1.00 89.44 596 GLY A O 1
ATOM 4536 N N . GLU A 1 597 ? -58.639 -17.416 74.301 1.00 90.81 597 GLU A N 1
ATOM 4537 C CA . GLU A 1 597 ? -57.412 -17.319 75.102 1.00 90.81 597 GLU A CA 1
ATOM 4538 C C . GLU A 1 597 ? -57.035 -18.679 75.709 1.00 90.81 597 GLU A C 1
ATOM 4540 O O . GLU A 1 597 ? -57.887 -19.398 76.254 1.00 90.81 597 GLU A O 1
ATOM 4545 N N . LEU A 1 598 ? -55.746 -19.016 75.648 1.00 91.69 598 LEU A N 1
ATOM 4546 C CA . LEU A 1 598 ? -55.212 -20.215 76.275 1.00 91.69 598 LEU A CA 1
ATOM 4547 C C . LEU A 1 598 ? -55.455 -20.158 77.789 1.00 91.69 598 LEU A C 1
ATOM 4549 O O . LEU A 1 598 ? -55.130 -19.190 78.475 1.00 91.69 598 LEU A O 1
ATOM 4553 N N . ALA A 1 599 ? -56.012 -21.230 78.352 1.00 89.44 599 ALA A N 1
ATOM 4554 C CA . ALA A 1 599 ? -56.211 -21.298 79.792 1.00 89.44 599 ALA A CA 1
ATOM 4555 C C . ALA A 1 599 ? -54.857 -21.241 80.517 1.00 89.44 599 ALA A C 1
ATOM 4557 O O . ALA A 1 599 ? -53.961 -22.022 80.216 1.00 89.44 599 ALA A O 1
ATOM 4558 N N . ALA A 1 600 ? -54.736 -20.412 81.556 1.00 88.62 600 ALA A N 1
ATOM 4559 C CA . ALA A 1 600 ? -53.508 -20.314 82.356 1.00 88.62 600 ALA A CA 1
ATOM 4560 C C . ALA A 1 600 ? -53.030 -21.654 82.956 1.00 88.62 600 ALA A C 1
ATOM 4562 O O . ALA A 1 600 ? -51.867 -21.793 83.318 1.00 88.62 600 ALA A O 1
ATOM 4563 N N . SER A 1 601 ? -53.922 -22.643 83.092 1.00 86.06 601 SER A N 1
ATOM 4564 C CA . SER A 1 601 ? -53.574 -24.002 83.527 1.00 86.06 601 SER A CA 1
ATOM 4565 C C . SER A 1 601 ? -52.942 -24.875 82.441 1.00 86.06 601 SER A C 1
ATOM 4567 O O . SER A 1 601 ? -52.493 -25.960 82.779 1.00 86.06 601 SER A O 1
ATOM 4569 N N . ALA A 1 602 ? -52.964 -24.431 81.184 1.00 88.31 602 ALA A N 1
ATOM 4570 C CA . ALA A 1 602 ? -52.464 -25.139 80.009 1.00 88.31 602 ALA A CA 1
ATOM 4571 C C . ALA A 1 602 ? -51.202 -24.493 79.404 1.00 88.31 602 ALA A C 1
ATOM 4573 O O . ALA A 1 602 ? -50.712 -24.941 78.367 1.00 88.31 602 ALA A O 1
ATOM 4574 N N . PHE A 1 603 ? -50.680 -23.446 80.047 1.00 90.94 603 PHE A N 1
ATOM 4575 C CA . PHE A 1 603 ? -49.406 -22.822 79.713 1.00 90.94 603 PHE A CA 1
ATOM 4576 C C . PHE A 1 603 ? -48.377 -23.113 80.807 1.00 90.94 603 PHE A C 1
ATOM 4578 O O . PHE A 1 603 ? -48.645 -22.901 81.995 1.00 90.94 603 PHE A O 1
ATOM 4585 N N . VAL A 1 604 ? -47.177 -23.545 80.420 1.00 88.94 604 VAL A N 1
ATOM 4586 C CA . VAL A 1 604 ? -46.101 -23.847 81.369 1.00 88.94 604 VAL A CA 1
ATOM 4587 C C . VAL A 1 604 ? -44.750 -23.311 80.905 1.00 88.94 604 VAL A C 1
ATOM 4589 O O . VAL A 1 604 ? -44.409 -23.344 79.727 1.00 88.94 604 VAL A O 1
ATOM 4592 N N . THR A 1 605 ? -43.949 -22.852 81.868 1.00 87.81 605 THR A N 1
ATOM 4593 C CA . THR A 1 605 ? -42.562 -22.422 81.657 1.00 87.81 605 THR A CA 1
ATOM 4594 C C . THR A 1 605 ? -41.588 -23.328 82.409 1.00 87.81 605 THR A C 1
ATOM 4596 O O . THR A 1 605 ? -41.846 -23.706 83.558 1.00 87.81 605 THR A O 1
ATOM 4599 N N . ASP A 1 606 ? -40.458 -23.672 81.781 1.00 73.06 606 ASP A N 1
ATOM 4600 C CA . ASP A 1 606 ? -39.273 -24.289 82.412 1.00 73.06 606 ASP A CA 1
ATOM 4601 C C . ASP A 1 606 ? -39.530 -25.551 83.274 1.00 73.06 606 ASP A C 1
ATOM 4603 O O . ASP A 1 606 ? -38.766 -25.872 84.196 1.00 73.06 606 ASP A O 1
ATOM 4607 N N . ARG A 1 607 ? -40.619 -26.287 83.019 1.00 66.44 607 ARG A N 1
ATOM 4608 C CA . ARG A 1 607 ? -40.993 -27.512 83.746 1.00 66.44 607 ARG A CA 1
ATOM 4609 C C . ARG A 1 607 ? -41.326 -28.640 82.779 1.00 66.44 607 ARG A C 1
ATOM 4611 O O . ARG A 1 607 ? -41.680 -28.412 81.633 1.00 66.44 607 ARG A O 1
ATOM 4618 N N . SER A 1 608 ? -41.227 -29.873 83.271 1.00 63.38 608 SER A N 1
ATOM 4619 C CA . SER A 1 608 ? -41.732 -31.050 82.563 1.00 63.38 608 SER A CA 1
ATOM 4620 C C . SER A 1 608 ? -43.247 -30.941 82.385 1.00 63.38 608 SER A C 1
ATOM 4622 O O . SER A 1 608 ? -43.945 -30.844 83.400 1.00 63.38 608 SER A O 1
ATOM 4624 N N . ALA A 1 609 ? -43.708 -30.994 81.135 1.00 63.72 609 ALA A N 1
ATOM 4625 C CA . ALA A 1 609 ? -45.117 -30.987 80.766 1.00 63.72 609 ALA A CA 1
ATOM 4626 C C . ALA A 1 609 ? -45.911 -32.094 81.482 1.00 63.72 609 ALA A C 1
ATOM 4628 O O . ALA A 1 609 ? -45.396 -33.173 81.807 1.00 63.72 609 ALA A O 1
ATOM 4629 N N . SER A 1 610 ? -47.163 -31.785 81.774 1.00 67.50 610 SER A N 1
ATOM 4630 C CA . SER A 1 610 ? -48.193 -32.658 82.314 1.00 67.50 610 SER A CA 1
ATOM 4631 C C . SER A 1 610 ? -49.308 -32.838 81.287 1.00 67.50 610 SER A C 1
ATOM 4633 O O . SER A 1 610 ? -49.362 -32.122 80.295 1.00 67.50 610 SER A O 1
ATOM 4635 N N . ALA A 1 611 ? -50.243 -33.753 81.559 1.00 66.75 611 ALA A N 1
ATOM 4636 C CA . ALA A 1 611 ? -51.327 -34.058 80.625 1.00 66.75 611 ALA A CA 1
ATOM 4637 C C . ALA A 1 611 ? -52.312 -32.920 80.335 1.00 66.75 611 ALA A C 1
ATOM 4639 O O . ALA A 1 611 ? -53.164 -33.069 79.464 1.00 66.75 611 ALA A O 1
ATOM 4640 N N . ASP A 1 612 ? -52.192 -31.817 81.066 1.00 74.25 612 ASP A N 1
ATOM 4641 C CA . ASP A 1 612 ? -53.048 -30.647 80.933 1.00 74.25 612 ASP A CA 1
ATOM 4642 C C . ASP A 1 612 ? -52.305 -29.453 80.292 1.00 74.25 612 ASP A C 1
ATOM 4644 O O . ASP A 1 612 ? -52.924 -28.412 80.078 1.00 74.25 612 ASP A O 1
ATOM 4648 N N . ASP A 1 613 ? -51.001 -29.584 79.995 1.00 81.12 613 ASP A N 1
ATOM 4649 C CA . ASP A 1 613 ? -50.193 -28.536 79.364 1.00 81.12 613 ASP A CA 1
ATOM 4650 C C . ASP A 1 613 ? -50.291 -28.643 77.835 1.00 81.12 613 ASP A C 1
ATOM 4652 O O . ASP A 1 613 ? -50.122 -29.723 77.274 1.00 81.12 613 ASP A O 1
ATOM 4656 N N . HIS A 1 614 ? -50.541 -27.520 77.162 1.00 86.25 614 HIS A N 1
ATOM 4657 C CA . HIS A 1 614 ? -50.681 -27.458 75.704 1.00 86.25 614 HIS A CA 1
ATOM 4658 C C . HIS A 1 614 ? -49.628 -26.568 75.052 1.00 86.25 614 HIS A C 1
ATOM 4660 O O . HIS A 1 614 ? -49.143 -26.903 73.977 1.00 86.25 614 HIS A O 1
ATOM 4666 N N . VAL A 1 615 ? -49.227 -25.470 75.699 1.00 90.88 615 VAL A N 1
ATOM 4667 C CA . VAL A 1 615 ? -48.125 -24.616 75.231 1.00 90.88 615 VAL A CA 1
ATOM 4668 C C . VAL A 1 615 ? -47.030 -24.574 76.289 1.00 90.88 615 VAL A C 1
ATOM 4670 O O . VAL A 1 615 ? -47.278 -24.289 77.464 1.00 90.88 615 VAL A O 1
ATOM 4673 N N . ILE A 1 616 ? -45.804 -24.870 75.866 1.00 90.62 616 ILE A N 1
ATOM 4674 C CA . ILE A 1 616 ? -44.630 -24.982 76.733 1.00 90.62 616 ILE A CA 1
ATOM 4675 C C . ILE A 1 616 ? -43.572 -23.999 76.245 1.00 90.62 616 ILE A C 1
ATOM 4677 O O . ILE A 1 616 ? -43.173 -24.049 75.083 1.00 90.62 616 ILE A O 1
ATOM 4681 N N . TYR A 1 617 ? -43.073 -23.156 77.144 1.00 93.00 617 TYR A N 1
ATOM 4682 C CA . TYR A 1 617 ? -41.958 -22.250 76.875 1.00 93.00 617 TYR A CA 1
ATOM 4683 C C . TYR A 1 617 ? -40.693 -22.677 77.636 1.00 93.00 617 TYR A C 1
ATOM 4685 O O . TYR A 1 617 ? -40.711 -22.837 78.862 1.00 93.00 617 TYR A O 1
ATOM 4693 N N . ASP A 1 618 ? -39.584 -22.845 76.913 1.00 90.88 618 ASP A N 1
ATOM 4694 C CA . ASP A 1 618 ? -38.246 -23.056 77.479 1.00 90.88 618 ASP A CA 1
ATOM 4695 C C . ASP A 1 618 ? -37.500 -21.718 77.571 1.00 90.88 618 ASP A C 1
ATOM 4697 O O . ASP A 1 618 ? -36.960 -21.215 76.587 1.00 90.88 618 ASP A O 1
ATOM 4701 N N . GLY A 1 619 ? -37.412 -21.159 78.775 1.00 87.94 619 GLY A N 1
ATOM 4702 C CA . GLY A 1 619 ? -36.750 -19.887 79.046 1.00 87.94 619 GLY A CA 1
ATOM 4703 C C . GLY A 1 619 ? -35.224 -19.921 78.921 1.00 87.94 619 GLY A C 1
ATOM 4704 O O . GLY A 1 619 ? -34.596 -18.862 78.961 1.00 87.94 619 GLY A O 1
ATOM 4705 N N . MET A 1 620 ? -34.592 -21.094 78.766 1.00 87.50 620 MET A N 1
ATOM 4706 C CA . MET A 1 620 ? -33.156 -21.180 78.463 1.00 87.50 620 MET A CA 1
ATOM 4707 C C . MET A 1 620 ? -32.861 -21.042 76.971 1.00 87.50 620 MET A C 1
ATOM 4709 O O . MET A 1 620 ? -31.790 -20.545 76.616 1.00 87.50 620 MET A O 1
ATOM 4713 N N . THR A 1 621 ? -33.760 -21.524 76.112 1.00 89.94 621 THR A N 1
ATOM 4714 C CA . THR A 1 621 ? -33.535 -21.592 74.658 1.00 89.94 621 THR A CA 1
ATOM 4715 C C . THR A 1 621 ? -34.418 -20.637 73.861 1.00 89.94 621 THR A C 1
ATOM 4717 O O . THR A 1 621 ? -34.028 -20.252 72.762 1.00 89.94 621 THR A O 1
ATOM 4720 N N . GLY A 1 622 ? -35.551 -20.220 74.426 1.00 91.12 622 GLY A N 1
ATOM 4721 C CA . GLY A 1 622 ? -36.588 -19.440 73.755 1.00 91.12 622 GLY A CA 1
ATOM 4722 C C . GLY A 1 622 ? -37.617 -20.316 73.044 1.00 91.12 622 GLY A C 1
ATOM 4723 O O . GLY A 1 622 ? -38.562 -19.792 72.466 1.00 91.12 622 GLY A O 1
ATOM 4724 N N . ALA A 1 623 ? -37.457 -21.640 73.057 1.00 91.75 623 ALA A N 1
ATOM 4725 C CA . ALA A 1 623 ? -38.293 -22.529 72.269 1.00 91.75 623 ALA A CA 1
ATOM 4726 C C . ALA A 1 623 ? -39.729 -22.603 72.811 1.00 91.75 623 ALA A C 1
ATOM 4728 O O . ALA A 1 623 ? -39.951 -22.833 74.004 1.00 91.75 623 ALA A O 1
ATOM 4729 N N . LEU A 1 624 ? -40.691 -22.459 71.900 1.00 92.69 624 LEU A N 1
ATOM 4730 C CA . LEU A 1 624 ? -42.109 -22.698 72.122 1.00 92.69 624 LEU A CA 1
ATOM 4731 C C . LEU A 1 624 ? -42.499 -24.050 71.534 1.00 92.69 624 LEU A C 1
ATOM 4733 O O . LEU A 1 624 ? -42.260 -24.332 70.355 1.00 92.69 624 LEU A O 1
ATOM 4737 N N . PHE A 1 625 ? -43.108 -24.884 72.367 1.00 90.25 625 PHE A N 1
ATOM 4738 C CA . PHE A 1 625 ? -43.584 -26.204 71.989 1.00 90.25 625 PHE A CA 1
ATOM 4739 C C . PHE A 1 625 ? -45.087 -26.311 72.168 1.00 90.25 625 PHE A C 1
ATOM 4741 O O . PHE A 1 625 ? -45.650 -25.753 73.111 1.00 90.25 625 PHE A O 1
ATOM 4748 N N . TYR A 1 626 ? -45.703 -27.091 71.288 1.00 89.56 626 TYR A N 1
ATOM 4749 C CA . TYR A 1 626 ? -47.087 -27.494 71.403 1.00 89.56 626 TYR A CA 1
ATOM 4750 C C . TYR A 1 626 ? -47.203 -28.971 71.760 1.00 89.56 626 TYR A C 1
ATOM 4752 O O . TYR A 1 626 ? -46.544 -29.826 71.158 1.00 89.56 626 TYR A O 1
ATOM 4760 N N . ASP A 1 627 ? -48.071 -29.256 72.724 1.00 86.19 627 ASP A N 1
ATOM 4761 C CA . ASP A 1 627 ? -48.449 -30.597 73.141 1.00 86.19 627 ASP A CA 1
ATOM 4762 C C . ASP A 1 627 ? -49.945 -30.823 72.882 1.00 86.19 627 ASP A C 1
ATOM 4764 O O . ASP A 1 627 ? -50.830 -30.350 73.602 1.00 86.19 627 ASP A O 1
ATOM 4768 N N . SER A 1 628 ? -50.228 -31.559 71.806 1.00 77.19 628 SER A N 1
ATOM 4769 C CA . SER A 1 628 ? -51.602 -31.833 71.389 1.00 77.19 628 SER A CA 1
ATOM 4770 C C . SER A 1 628 ? -52.318 -32.859 72.273 1.00 77.19 628 SER A C 1
ATOM 4772 O O . SER A 1 628 ? -53.543 -32.910 72.233 1.00 77.19 628 SER A O 1
ATOM 4774 N N . ASP A 1 629 ? -51.616 -33.708 73.032 1.00 69.75 629 ASP A N 1
ATOM 4775 C CA . ASP A 1 629 ? -52.231 -34.820 73.780 1.00 69.75 629 ASP A CA 1
ATOM 4776 C C . ASP A 1 629 ? -51.880 -34.869 75.276 1.00 69.75 629 ASP A C 1
ATOM 4778 O O . ASP A 1 629 ? -52.374 -35.756 75.985 1.00 69.75 629 ASP A O 1
ATOM 4782 N N . GLY A 1 630 ? -51.097 -33.903 75.763 1.00 62.97 630 GLY A N 1
ATOM 4783 C CA . GLY A 1 630 ? -50.621 -33.843 77.143 1.00 62.97 630 GLY A CA 1
ATOM 4784 C C . GLY A 1 630 ? -49.551 -34.910 77.446 1.00 62.97 630 GLY A C 1
ATOM 4785 O O . GLY A 1 630 ? -49.434 -35.438 78.562 1.00 62.97 630 GLY A O 1
ATOM 4786 N N . GLY A 1 631 ? -48.855 -35.369 76.413 1.00 63.97 631 GLY A N 1
ATOM 4787 C CA . GLY A 1 631 ? -47.912 -36.471 76.463 1.00 63.97 631 GLY A CA 1
ATOM 4788 C C . GLY A 1 631 ? -46.484 -36.069 76.839 1.00 63.97 631 GLY A C 1
ATOM 4789 O O . GLY A 1 631 ? -46.198 -35.052 77.455 1.00 63.97 631 GLY A O 1
ATOM 4790 N N . ALA A 1 632 ? -45.536 -36.946 76.497 1.00 61.38 632 ALA A N 1
ATOM 4791 C CA . ALA A 1 632 ? -44.102 -36.640 76.564 1.00 61.38 632 ALA A CA 1
ATOM 4792 C C . ALA A 1 632 ? -43.546 -36.142 75.215 1.00 61.38 632 ALA A C 1
ATOM 4794 O O . ALA A 1 632 ? -42.364 -35.811 75.133 1.00 61.38 632 ALA A O 1
ATOM 4795 N N . ASP A 1 633 ? -44.380 -36.129 74.172 1.00 72.44 633 ASP A N 1
ATOM 4796 C CA . ASP A 1 633 ? -44.008 -35.818 72.795 1.00 72.44 633 ASP A CA 1
ATOM 4797 C C . ASP A 1 633 ? -44.597 -34.451 72.412 1.00 72.44 633 ASP A C 1
ATOM 4799 O O . ASP A 1 633 ? -45.697 -34.360 71.878 1.00 72.44 633 ASP A O 1
ATOM 4803 N N . HIS A 1 634 ? -43.849 -33.382 72.682 1.00 84.19 634 HIS A N 1
ATOM 4804 C CA . HIS A 1 634 ? -44.192 -32.017 72.277 1.00 84.19 634 HIS A CA 1
ATOM 4805 C C . HIS A 1 634 ? -43.360 -31.587 71.057 1.00 84.19 634 HIS A C 1
ATOM 4807 O O . HIS A 1 634 ? -42.184 -31.946 70.925 1.00 84.19 634 HIS A O 1
ATOM 4813 N N . LEU A 1 635 ? -43.952 -30.804 70.155 1.00 88.50 635 LEU A N 1
ATOM 4814 C CA . LEU A 1 635 ? -43.306 -30.351 68.918 1.00 88.50 635 LEU A CA 1
ATOM 4815 C C . LEU A 1 635 ? -43.038 -28.852 68.973 1.00 88.50 635 LEU A C 1
ATOM 4817 O O . LEU A 1 635 ? -43.907 -28.078 69.358 1.00 88.50 635 LEU A O 1
ATOM 4821 N N . GLN A 1 636 ? -41.823 -28.448 68.605 1.00 90.62 636 GLN A N 1
ATOM 4822 C CA . GLN A 1 636 ? -41.469 -27.033 68.547 1.00 90.62 636 GLN A CA 1
ATOM 4823 C C . GLN A 1 636 ? -42.157 -26.388 67.346 1.00 90.62 636 GLN A C 1
ATOM 4825 O O . GLN A 1 636 ? -42.057 -26.938 66.249 1.00 90.62 636 GLN A O 1
ATOM 4830 N N . PHE A 1 637 ? -42.791 -25.237 67.565 1.00 88.88 637 PHE A N 1
ATOM 4831 C CA . PHE A 1 637 ? -43.410 -24.431 66.508 1.00 88.88 637 PHE A CA 1
ATOM 4832 C C . PHE A 1 637 ? -42.793 -23.032 66.388 1.00 88.88 637 PHE A C 1
ATOM 4834 O O . PHE A 1 637 ? -42.836 -22.446 65.320 1.00 88.88 637 PHE A O 1
ATOM 4841 N N . ALA A 1 638 ? -42.145 -22.517 67.439 1.00 89.94 638 ALA A N 1
ATOM 4842 C CA . ALA A 1 638 ? -41.463 -21.224 67.375 1.00 89.94 638 ALA A CA 1
ATOM 4843 C C . ALA A 1 638 ? -40.267 -21.136 68.339 1.00 89.94 638 ALA A C 1
ATOM 4845 O O . ALA A 1 638 ? -40.006 -22.034 69.153 1.00 89.94 638 ALA A O 1
ATOM 4846 N N . ASN A 1 639 ? -39.511 -20.047 68.242 1.00 91.19 639 ASN A N 1
ATOM 4847 C CA . ASN A 1 639 ? -38.387 -19.708 69.098 1.00 91.19 639 ASN A CA 1
ATOM 4848 C C . ASN A 1 639 ? -38.326 -18.197 69.335 1.00 91.19 639 ASN A C 1
ATOM 4850 O O . ASN A 1 639 ? -38.182 -17.435 68.390 1.00 91.19 639 ASN A O 1
ATOM 4854 N N . LEU A 1 640 ? -38.356 -17.762 70.589 1.00 91.50 640 LEU A N 1
ATOM 4855 C CA . LEU A 1 640 ? -38.316 -16.350 70.952 1.00 91.50 640 LEU A CA 1
ATOM 4856 C C . LEU A 1 640 ? -36.883 -15.856 71.144 1.00 91.50 640 LEU A C 1
ATOM 4858 O O . LEU A 1 640 ? -36.056 -16.471 71.818 1.00 91.50 640 LEU A O 1
ATOM 4862 N N . THR A 1 641 ? -36.612 -14.697 70.577 1.00 84.75 641 THR A N 1
ATOM 4863 C CA . THR A 1 641 ? -35.442 -13.855 70.786 1.00 84.75 641 THR A CA 1
ATOM 4864 C C . THR A 1 641 ? -35.970 -12.420 70.813 1.00 84.75 641 THR A C 1
ATOM 4866 O O . THR A 1 641 ? -36.687 -12.085 69.900 1.00 84.75 641 THR A O 1
ATOM 4869 N N . PRO A 1 642 ? -35.712 -11.571 71.822 1.00 78.75 642 PRO A N 1
ATOM 4870 C CA . PRO A 1 642 ? -35.085 -11.894 73.097 1.00 78.75 642 PRO A CA 1
ATOM 4871 C C . PRO A 1 642 ? -35.880 -12.955 73.881 1.00 78.75 642 PRO A C 1
ATOM 4873 O O . PRO A 1 642 ? -37.047 -13.204 73.617 1.00 78.75 642 PRO A O 1
ATOM 4876 N N . LEU A 1 643 ? -35.236 -13.584 74.872 1.00 88.56 643 LEU A N 1
ATOM 4877 C CA . LEU A 1 643 ? -35.816 -14.635 75.729 1.00 88.56 643 LEU A CA 1
ATOM 4878 C C . LEU A 1 643 ? -36.845 -14.076 76.737 1.00 88.56 643 LEU A C 1
ATOM 4880 O O . LEU A 1 643 ? -36.770 -14.349 77.940 1.00 88.56 643 LEU A O 1
ATOM 4884 N N . LEU A 1 644 ? -37.760 -13.227 76.270 1.00 89.81 644 LEU A N 1
ATOM 4885 C CA . LEU A 1 644 ? -38.850 -12.681 77.064 1.00 89.81 644 LEU A CA 1
ATOM 4886 C C . LEU A 1 644 ? -39.892 -13.771 77.310 1.00 89.81 644 LEU A C 1
ATOM 4888 O O . LEU A 1 644 ? -40.120 -14.638 76.477 1.00 89.81 644 LEU A O 1
ATOM 4892 N N . VAL A 1 645 ? -40.438 -13.787 78.525 1.00 90.38 645 VAL A N 1
ATOM 4893 C CA . VAL A 1 645 ? -41.325 -14.860 78.981 1.00 90.38 645 VAL A CA 1
ATOM 4894 C C . VAL A 1 645 ? -42.751 -14.512 78.560 1.00 90.38 645 VAL A C 1
ATOM 4896 O O . VAL A 1 645 ? -43.273 -13.537 79.108 1.00 90.38 645 VAL A O 1
ATOM 4899 N N . PRO A 1 646 ? -43.382 -15.283 77.656 1.00 92.44 646 PRO A N 1
ATOM 4900 C CA . PRO A 1 646 ? -44.777 -15.071 77.324 1.00 92.44 646 PRO A CA 1
ATOM 4901 C C . PRO A 1 646 ? -45.685 -15.502 78.482 1.00 92.44 646 PRO A C 1
ATOM 4903 O O . PRO A 1 646 ? -45.290 -16.248 79.388 1.00 92.44 646 PRO A O 1
ATOM 4906 N N . SER A 1 647 ? -46.915 -15.016 78.454 1.00 92.19 647 SER A N 1
ATOM 4907 C CA . SER A 1 647 ? -48.013 -15.386 79.333 1.00 92.19 647 SER A CA 1
ATOM 4908 C C . SER A 1 647 ? -49.033 -16.252 78.589 1.00 92.19 647 SER A C 1
ATOM 4910 O O . SER A 1 647 ? -48.992 -16.372 77.370 1.00 92.19 647 SER A O 1
ATOM 4912 N N . SER A 1 648 ? -49.980 -16.859 79.312 1.00 91.56 648 SER A N 1
ATOM 4913 C CA . SER A 1 648 ? -51.105 -17.547 78.663 1.00 91.56 648 SER A CA 1
ATOM 4914 C C . SER A 1 648 ? -51.968 -16.608 77.823 1.00 91.56 648 SER A C 1
ATOM 4916 O O . SER A 1 648 ? -52.583 -17.055 76.862 1.00 91.56 648 SER A O 1
ATOM 4918 N N . ASP A 1 649 ? -52.005 -15.326 78.186 1.00 91.94 649 ASP A N 1
ATOM 4919 C CA . ASP A 1 649 ? -52.849 -14.319 77.543 1.00 91.94 649 ASP A CA 1
ATOM 4920 C C . ASP A 1 649 ? -52.293 -13.935 76.158 1.00 91.94 649 ASP A C 1
ATOM 4922 O O . ASP A 1 649 ? -53.023 -13.406 75.323 1.00 91.94 649 ASP A O 1
ATOM 4926 N N . ASP A 1 650 ? -51.030 -14.279 75.891 1.00 92.75 650 ASP A N 1
ATOM 4927 C CA . ASP A 1 650 ? -50.352 -14.030 74.621 1.00 92.75 650 ASP A CA 1
ATOM 4928 C C . ASP A 1 650 ? -50.720 -15.100 73.576 1.00 92.75 650 ASP A C 1
ATOM 4930 O O . ASP A 1 650 ? -50.379 -14.941 72.414 1.00 92.75 650 ASP A O 1
ATOM 4934 N N . PHE A 1 651 ? -51.404 -16.193 73.948 1.00 93.06 651 PHE A N 1
ATOM 4935 C CA . PHE A 1 651 ? -51.787 -17.278 73.032 1.00 93.06 651 PHE A CA 1
ATOM 4936 C C . PHE A 1 651 ? -53.304 -17.343 72.844 1.00 93.06 651 PHE A C 1
ATOM 4938 O O . PHE A 1 651 ? -54.064 -17.512 73.803 1.00 93.06 651 PHE A O 1
ATOM 4945 N N . PHE A 1 652 ? -53.748 -17.292 71.592 1.00 92.12 652 PHE A N 1
ATOM 4946 C CA . PHE A 1 652 ? -55.156 -17.288 71.219 1.00 92.12 652 PHE A CA 1
ATOM 4947 C C . PHE A 1 652 ? -55.449 -18.354 70.162 1.00 92.12 652 PHE A C 1
ATOM 4949 O O . PHE A 1 652 ? -54.842 -18.365 69.098 1.00 92.12 652 PHE A O 1
ATOM 4956 N N . PHE A 1 653 ? -56.394 -19.251 70.434 1.00 88.94 653 PHE A N 1
ATOM 4957 C CA . PHE A 1 653 ? -56.815 -20.269 69.472 1.00 88.94 653 PHE A CA 1
ATOM 4958 C C . PHE A 1 653 ? -57.924 -19.724 68.580 1.00 88.94 653 PHE A C 1
ATOM 4960 O O . PHE A 1 653 ? -58.952 -19.270 69.101 1.00 88.94 653 PHE A O 1
ATOM 4967 N N . VAL A 1 654 ? -57.720 -19.787 67.263 1.00 82.12 654 VAL A N 1
ATOM 4968 C CA . VAL A 1 654 ? -58.650 -19.275 66.238 1.00 82.12 654 VAL A CA 1
ATOM 4969 C C . VAL A 1 654 ? -59.465 -20.372 65.561 1.00 82.12 654 VAL A C 1
ATOM 4971 O O . VAL A 1 654 ? -58.993 -21.529 65.456 1.00 82.12 654 VAL A O 1
#

pLDDT: mean 77.4, std 20.52, range [23.17, 98.88]